Protein AF-A0A2N0NJU2-F1 (afdb_monomer_lite)

Foldseek 3Di:
DPCDDPVCVVCVNPDDDDDADDPPDPVNVVSVVVVVVVVVPDDDPALDPLVVVLLVVLVVVCVVVVNPDDPQVVVLLVLLVLLQVQVVVCLFQVFSDDDPDTHHLAQSRNRHGQDFDWDFLCVQVVVDPDRDTDDTLNHQGDDDPPDDPCVNCVVVVVVCCVVPNPCVPDPDNVVVVVSVVSVSVVSSVSSVVSSLVSLCSNPVVDDCPDPSSVCSNFKHFAFAFAPDPAFLDKDQFFDWDWDWFDAPDPPFIDIAIFTHIDTHTDFARDIDGGPGPDDDDGRHNDDPHFHFDPDAQQFQRGGFRDTHPDPAQGEGPFTFRQNDWDKDPDQWDDDPNTIHGGRGGSRRPTPVCVDVVVDDDWDKDFDPDPVCVVVVNPADDVFWHWDPAQIDDVSVTTMITGHPVVVSVVRSYD

Structure (mmCIF, N/CA/C/O backbone):
data_AF-A0A2N0NJU2-F1
#
_entry.id   AF-A0A2N0NJU2-F1
#
loop_
_atom_site.group_PDB
_atom_site.id
_atom_site.type_symbol
_atom_site.label_atom_id
_atom_site.label_alt_id
_atom_site.label_comp_id
_atom_site.label_asym_id
_atom_site.label_entity_id
_atom_site.label_seq_id
_atom_site.pdbx_PDB_ins_code
_atom_site.Cartn_x
_atom_site.Cartn_y
_atom_site.Cartn_z
_atom_site.occupancy
_atom_site.B_iso_or_equiv
_atom_site.auth_seq_id
_atom_site.auth_comp_id
_atom_site.auth_asym_id
_atom_site.auth_atom_id
_atom_site.pdbx_PDB_model_num
ATOM 1 N N . GLU A 1 1 ? -58.172 17.192 -0.339 1.00 43.84 1 GLU A N 1
ATOM 2 C CA . GLU A 1 1 ? -57.709 16.435 -1.527 1.00 43.84 1 GLU A CA 1
ATOM 3 C C . GLU A 1 1 ? -56.180 16.241 -1.612 1.00 43.84 1 GLU A C 1
ATOM 5 O O . GLU A 1 1 ? -55.705 15.761 -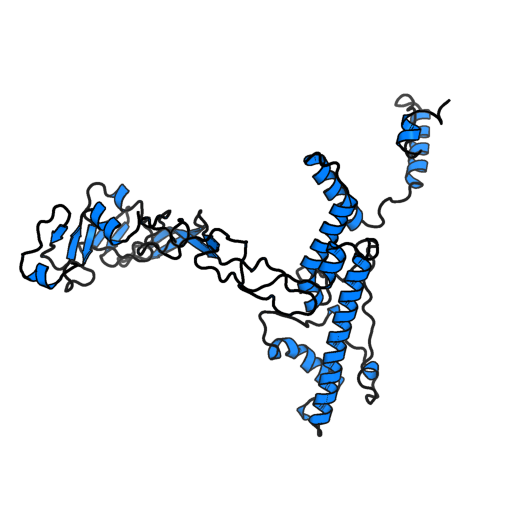2.628 1.00 43.84 1 GLU A O 1
ATOM 10 N N . GLY A 1 2 ? -55.379 16.554 -0.579 1.00 52.09 2 GLY A N 1
ATOM 11 C CA . GLY A 1 2 ? -53.906 16.568 -0.708 1.00 52.09 2 GLY A CA 1
ATOM 12 C C . GLY A 1 2 ? -53.139 15.324 -0.236 1.00 52.09 2 GLY A C 1
ATOM 13 O O . GLY A 1 2 ? -51.978 15.173 -0.607 1.00 52.09 2 GLY A O 1
ATOM 14 N N . GLU A 1 3 ? -53.742 14.446 0.568 1.00 50.62 3 GLU A N 1
ATOM 15 C CA . GLU A 1 3 ? -52.994 13.376 1.257 1.00 50.62 3 GLU A CA 1
ATOM 16 C C . GLU A 1 3 ? -52.814 12.089 0.434 1.00 50.62 3 GLU A C 1
ATOM 18 O O . GLU A 1 3 ? -51.973 11.268 0.781 1.00 50.62 3 GLU A O 1
ATOM 23 N N . ASP A 1 4 ? -53.513 11.947 -0.698 1.00 56.03 4 ASP A N 1
ATOM 24 C CA . ASP A 1 4 ? -53.588 10.683 -1.454 1.00 56.03 4 ASP A CA 1
ATOM 25 C C . ASP A 1 4 ? -53.032 10.774 -2.889 1.00 56.03 4 ASP A C 1
ATOM 27 O O . ASP A 1 4 ? -53.370 9.986 -3.775 1.00 56.03 4 ASP A O 1
ATOM 31 N N . ASN A 1 5 ? -52.173 11.762 -3.161 1.00 68.12 5 ASN A N 1
ATOM 32 C CA . ASN A 1 5 ? -51.543 11.882 -4.475 1.00 68.12 5 ASN A CA 1
ATOM 33 C C . ASN A 1 5 ? -50.343 10.915 -4.619 1.00 68.12 5 ASN A C 1
ATOM 35 O O . ASN A 1 5 ? -49.671 10.558 -3.646 1.00 68.12 5 ASN A O 1
ATOM 39 N N . PHE A 1 6 ? -50.072 10.485 -5.858 1.00 75.38 6 PHE A N 1
ATOM 40 C CA . PHE A 1 6 ? -49.005 9.528 -6.193 1.00 75.38 6 PHE A CA 1
ATOM 41 C C . PHE A 1 6 ? -47.635 9.933 -5.633 1.00 75.38 6 PHE A C 1
ATOM 43 O O . PHE A 1 6 ? -46.886 9.082 -5.159 1.00 75.38 6 PHE A O 1
ATOM 50 N N . ILE A 1 7 ? -47.328 11.231 -5.647 1.00 73.50 7 ILE A N 1
ATOM 51 C CA . ILE A 1 7 ? -46.047 11.762 -5.189 1.00 73.50 7 ILE A CA 1
ATOM 52 C C . ILE A 1 7 ? -45.913 11.586 -3.667 1.00 73.50 7 ILE A C 1
ATOM 54 O O . ILE A 1 7 ? -44.909 11.048 -3.202 1.00 73.50 7 ILE A O 1
ATOM 58 N N . SER A 1 8 ? -46.940 11.924 -2.886 1.00 70.00 8 SER A N 1
ATOM 59 C CA . SER A 1 8 ? -46.949 11.715 -1.431 1.00 70.00 8 SER A CA 1
ATOM 60 C C . SER A 1 8 ? -46.765 10.236 -1.059 1.00 70.00 8 SER A C 1
ATOM 62 O O . SER A 1 8 ? -46.031 9.920 -0.119 1.00 70.00 8 SER A O 1
ATOM 64 N N . ARG A 1 9 ? -47.357 9.312 -1.835 1.00 73.00 9 ARG A N 1
ATOM 65 C CA . ARG A 1 9 ? -47.182 7.856 -1.660 1.00 73.00 9 ARG A CA 1
ATOM 66 C C . ARG A 1 9 ? -45.781 7.378 -2.044 1.00 73.00 9 ARG A C 1
ATOM 68 O O . ARG A 1 9 ? -45.201 6.573 -1.318 1.00 73.00 9 ARG A O 1
ATOM 75 N N . MET A 1 10 ? -45.225 7.885 -3.146 1.00 78.38 10 MET A N 1
ATOM 76 C CA . MET A 1 10 ? -43.880 7.542 -3.622 1.00 78.38 10 MET A CA 1
ATOM 77 C C . MET A 1 10 ? -42.805 7.898 -2.589 1.00 78.38 10 MET A C 1
ATOM 79 O O . MET A 1 10 ? -41.899 7.105 -2.342 1.00 78.38 10 MET A O 1
ATOM 83 N N . TYR A 1 11 ? -42.941 9.053 -1.935 1.00 78.88 11 TYR A N 1
ATOM 84 C CA . TYR A 1 11 ? -42.006 9.514 -0.907 1.00 78.88 11 TYR A CA 1
ATOM 85 C C . TYR A 1 11 ? -42.410 9.118 0.521 1.00 78.88 11 TYR A C 1
ATOM 87 O O . TYR A 1 11 ? -41.807 9.608 1.472 1.00 78.88 11 TYR A O 1
ATOM 95 N N . LYS A 1 12 ? -43.408 8.232 0.694 1.00 78.12 12 LYS A N 1
ATOM 96 C CA . LYS A 1 12 ? -43.907 7.753 2.001 1.00 78.12 12 LYS A CA 1
ATOM 97 C C . LYS A 1 12 ? -44.198 8.889 2.998 1.00 78.12 12 LYS A C 1
ATOM 99 O O . LYS A 1 12 ? -43.866 8.786 4.173 1.00 78.12 12 LYS A O 1
ATOM 104 N N . GLY A 1 13 ? -44.768 9.996 2.521 1.00 71.81 13 GLY A N 1
ATOM 105 C CA . GLY A 1 13 ? -45.044 11.179 3.345 1.00 71.81 13 GLY A CA 1
ATOM 106 C C . GLY A 1 13 ? -43.817 12.035 3.699 1.00 71.81 13 GLY A C 1
ATOM 107 O O . GLY A 1 13 ? -43.965 13.040 4.382 1.00 71.81 13 GLY A O 1
ATOM 108 N N . GLY A 1 14 ? -42.622 11.692 3.208 1.00 72.44 14 GLY A N 1
ATOM 109 C CA . GLY A 1 14 ? -41.392 12.477 3.374 1.00 72.44 14 GLY A CA 1
ATOM 110 C C . GLY A 1 14 ? -41.257 13.667 2.418 1.00 72.44 14 GLY A C 1
ATOM 111 O O . GLY A 1 14 ? -40.215 14.319 2.406 1.00 72.44 14 GLY A O 1
ATOM 112 N N . LEU A 1 15 ? -42.278 13.944 1.598 1.00 78.75 15 LEU A N 1
ATOM 113 C CA . LEU A 1 15 ? -42.333 15.115 0.728 1.00 78.75 15 LEU A CA 1
ATOM 114 C C . LEU A 1 15 ? -43.477 16.032 1.160 1.00 78.75 15 LEU A C 1
ATOM 116 O O . LEU A 1 15 ? -44.628 15.610 1.231 1.00 78.75 15 LEU A O 1
ATOM 120 N N . ASP A 1 16 ? -43.150 17.302 1.368 1.00 78.06 16 ASP A N 1
ATOM 121 C CA . ASP A 1 16 ? -44.099 18.354 1.708 1.00 78.06 16 ASP A CA 1
ATOM 122 C C . ASP A 1 16 ? -44.143 19.392 0.580 1.00 78.06 16 ASP A C 1
ATOM 124 O O . ASP A 1 16 ? -43.125 19.995 0.231 1.00 78.06 16 ASP A O 1
ATOM 128 N N . ILE A 1 17 ? -45.318 19.577 -0.025 1.00 80.25 17 ILE A N 1
ATOM 129 C CA . ILE A 1 17 ? -45.517 20.504 -1.146 1.00 80.25 17 ILE A CA 1
ATOM 130 C C . ILE A 1 17 ? -46.152 21.781 -0.601 1.00 80.25 17 ILE A C 1
ATOM 132 O O . ILE A 1 17 ? -47.338 21.814 -0.270 1.00 80.25 17 ILE A O 1
ATOM 136 N N . ILE A 1 18 ? -45.358 22.851 -0.522 1.00 82.12 18 ILE A N 1
ATOM 137 C CA . ILE A 1 18 ? -45.789 24.135 0.036 1.00 82.12 18 ILE A CA 1
ATOM 138 C C . ILE A 1 18 ? -46.044 25.127 -1.109 1.00 82.12 18 ILE A C 1
ATOM 140 O O . ILE A 1 18 ? -45.092 25.520 -1.788 1.00 82.12 18 ILE A O 1
ATOM 144 N N . PRO A 1 19 ? -47.298 25.566 -1.336 1.00 82.06 19 PRO A N 1
ATOM 145 C CA . PRO A 1 19 ? -47.585 26.594 -2.328 1.00 82.06 19 PRO A CA 1
ATOM 146 C C . PRO A 1 19 ? -47.024 27.942 -1.857 1.00 82.06 19 PRO A C 1
ATOM 148 O O . PRO A 1 19 ? -47.334 28.414 -0.760 1.00 82.06 19 PRO A O 1
ATOM 151 N N . TRP A 1 20 ? -46.189 28.563 -2.689 1.00 83.00 20 TRP A N 1
ATOM 152 C CA . TRP A 1 20 ? -45.579 29.855 -2.384 1.00 83.00 20 TRP A CA 1
ATOM 153 C C . TRP A 1 20 ? -46.524 31.014 -2.727 1.00 83.00 20 TRP A C 1
ATOM 155 O O . TRP A 1 20 ? -47.014 31.080 -3.855 1.00 83.00 20 TRP A O 1
ATOM 165 N N . PRO A 1 21 ? -46.769 31.949 -1.791 1.00 85.25 21 PRO A N 1
ATOM 166 C CA . PRO A 1 21 ? -47.444 33.204 -2.103 1.00 85.25 21 PRO A CA 1
ATOM 167 C C . PRO A 1 21 ? -46.600 34.088 -3.030 1.00 85.25 21 PRO A C 1
ATOM 169 O O . PRO A 1 21 ? -45.393 33.881 -3.170 1.00 85.25 21 PRO A O 1
ATOM 172 N N . MET A 1 22 ? -47.226 35.112 -3.618 1.00 85.19 22 MET A N 1
ATOM 173 C CA . MET A 1 22 ? -46.525 36.106 -4.437 1.00 85.19 22 MET A CA 1
ATOM 174 C C . MET A 1 22 ? -45.371 36.755 -3.661 1.00 85.19 22 MET A C 1
ATOM 176 O O . MET A 1 22 ? -45.496 37.089 -2.480 1.00 85.19 22 MET A O 1
ATOM 180 N N . PHE A 1 23 ? -44.239 36.930 -4.341 1.00 77.75 23 PHE A N 1
ATOM 181 C CA . PHE A 1 23 ? -43.048 37.562 -3.777 1.00 77.75 23 PHE A CA 1
ATOM 182 C C . PHE A 1 23 ? -43.373 38.995 -3.307 1.00 77.75 23 PHE A C 1
ATOM 184 O O . PHE A 1 23 ? -44.116 39.703 -3.983 1.00 77.75 23 PHE A O 1
ATOM 191 N N . ASN A 1 24 ? -42.820 39.413 -2.162 1.00 79.88 24 ASN A N 1
ATOM 192 C CA . ASN A 1 24 ? -43.099 40.677 -1.450 1.00 79.88 24 ASN A CA 1
ATOM 193 C C . ASN A 1 24 ? -44.470 40.820 -0.758 1.00 79.88 24 ASN A C 1
ATOM 195 O O . ASN A 1 24 ? -44.731 41.868 -0.168 1.00 79.88 24 ASN A O 1
ATOM 199 N N . ASP A 1 25 ? -45.322 39.793 -0.741 1.00 87.69 25 ASP A N 1
ATOM 200 C CA . ASP A 1 25 ? -46.521 39.807 0.104 1.00 87.69 25 ASP A CA 1
ATOM 201 C C . ASP A 1 25 ? -46.184 39.438 1.564 1.00 87.69 25 ASP A C 1
ATOM 203 O O . ASP A 1 25 ? -45.324 38.596 1.833 1.00 87.69 25 ASP A O 1
ATOM 207 N N . ALA A 1 26 ? -46.887 40.012 2.545 1.00 86.88 26 ALA A N 1
ATOM 208 C CA . ALA A 1 26 ? -46.692 39.665 3.958 1.00 86.88 26 ALA A CA 1
ATOM 209 C C . ALA A 1 26 ? -46.920 38.162 4.242 1.00 86.88 26 ALA A C 1
ATOM 211 O O . ALA A 1 26 ? -46.320 37.588 5.156 1.00 86.88 26 ALA A O 1
ATOM 212 N N . SER A 1 27 ? -47.776 37.502 3.458 1.00 86.56 27 SER A N 1
ATOM 213 C CA . SER A 1 27 ? -47.992 36.055 3.502 1.00 86.56 27 SER A CA 1
ATOM 214 C C . SER A 1 27 ? -46.761 35.250 3.077 1.00 86.56 27 SER A C 1
ATOM 216 O O . SER A 1 27 ? -46.553 34.171 3.631 1.00 86.56 27 SER A O 1
ATOM 218 N N . TRP A 1 28 ? -45.903 35.776 2.195 1.00 89.31 28 TRP A N 1
ATOM 219 C CA . TRP A 1 28 ? -44.649 35.129 1.793 1.00 89.31 28 TRP A CA 1
ATOM 220 C C . TRP A 1 28 ? -43.721 34.930 2.998 1.00 89.31 28 TRP A C 1
ATOM 222 O O . TRP A 1 28 ? -43.286 33.811 3.277 1.00 89.31 28 TRP A O 1
ATOM 232 N N . PHE A 1 29 ? -43.512 35.982 3.797 1.00 87.69 29 PHE A N 1
ATOM 233 C CA . PHE A 1 29 ? -42.686 35.917 5.010 1.00 87.69 29 PHE A CA 1
ATOM 234 C C . PHE A 1 29 ? -43.293 34.995 6.078 1.00 87.69 29 PHE A C 1
ATOM 236 O O . PHE A 1 29 ? -42.572 34.271 6.769 1.00 87.69 29 PHE A O 1
ATOM 243 N N . LYS A 1 30 ? -44.629 34.958 6.190 1.00 89.06 30 LYS A N 1
ATOM 244 C CA . LYS A 1 30 ? -45.320 33.998 7.069 1.00 89.06 30 LYS A CA 1
ATOM 245 C C . LYS A 1 30 ? -45.083 32.555 6.619 1.00 89.06 30 LYS A C 1
ATOM 247 O O . LYS A 1 30 ? -44.887 31.689 7.470 1.00 89.06 30 LYS A O 1
ATOM 252 N N . THR A 1 31 ? -45.083 32.288 5.314 1.00 89.62 31 THR A N 1
ATOM 253 C CA . THR A 1 31 ? -44.769 30.963 4.761 1.00 89.62 31 THR A CA 1
ATOM 254 C C . THR A 1 31 ? -43.314 30.581 5.022 1.00 89.62 31 THR A C 1
ATOM 256 O O . THR A 1 31 ? -43.079 29.475 5.502 1.00 89.62 31 THR A O 1
ATOM 259 N N . LEU A 1 32 ? -42.357 31.499 4.850 1.00 88.81 32 LEU A N 1
ATOM 260 C CA . LEU A 1 32 ? -40.948 31.266 5.196 1.00 88.81 32 LEU A CA 1
ATOM 261 C C . LEU A 1 32 ? -40.779 30.883 6.679 1.00 88.81 32 LEU A C 1
ATOM 263 O O . LEU A 1 32 ? -40.103 29.910 6.998 1.00 88.81 32 LEU A O 1
ATOM 267 N N . SER A 1 33 ? -41.465 31.582 7.593 1.00 88.94 33 SER A N 1
ATOM 268 C CA . SER A 1 33 ? -41.443 31.244 9.025 1.00 88.94 33 SER A CA 1
ATOM 269 C C . SER A 1 33 ? -42.024 29.851 9.311 1.00 88.94 33 SER A C 1
ATOM 271 O O . SER A 1 33 ? -41.507 29.125 10.161 1.00 88.94 33 SER A O 1
ATOM 273 N N . LYS A 1 34 ? -43.074 29.437 8.584 1.00 88.94 34 LYS A N 1
ATOM 274 C CA . LYS A 1 34 ? -43.613 28.069 8.675 1.00 88.94 34 LYS A CA 1
ATOM 275 C C . LYS A 1 34 ? -42.613 27.029 8.165 1.00 88.94 34 LYS A C 1
ATOM 277 O O . LYS A 1 34 ? -42.493 25.985 8.798 1.00 88.94 34 LYS A O 1
ATOM 282 N N . VAL A 1 35 ? -41.904 27.311 7.069 1.00 90.62 35 VAL A N 1
ATOM 283 C CA . VAL A 1 35 ? -40.843 26.439 6.533 1.00 90.62 35 VAL A CA 1
ATOM 284 C C . VAL A 1 35 ? -39.709 26.301 7.544 1.00 90.62 35 VAL A C 1
ATOM 286 O O . VAL A 1 35 ? -39.334 25.178 7.856 1.00 90.62 35 VAL A O 1
ATOM 289 N N . ASN A 1 36 ? -39.234 27.404 8.133 1.00 91.06 36 ASN A N 1
ATOM 290 C CA . ASN A 1 36 ? -38.175 27.361 9.144 1.00 91.06 36 ASN A CA 1
ATOM 291 C C . ASN A 1 36 ? -38.558 26.460 10.321 1.00 91.06 36 ASN A C 1
ATOM 293 O O . ASN A 1 36 ? -37.833 25.534 10.645 1.00 91.06 36 ASN A O 1
ATOM 297 N N . LYS A 1 37 ? -39.768 26.632 10.872 1.00 91.75 37 LYS A N 1
ATOM 298 C CA . LYS A 1 37 ? -40.276 25.769 11.954 1.00 91.75 37 LYS A CA 1
ATOM 299 C C . LYS A 1 37 ? -40.388 24.294 11.564 1.00 91.75 37 LYS A C 1
ATOM 301 O O . LYS A 1 37 ? -40.387 23.445 12.449 1.00 91.75 37 LYS A O 1
ATOM 306 N N . LYS A 1 38 ? -40.581 23.982 10.278 1.00 88.94 38 LYS A N 1
ATOM 307 C CA . LYS A 1 38 ? -40.591 22.599 9.782 1.00 88.94 38 LYS A CA 1
ATOM 308 C C . LYS A 1 38 ? -39.174 22.046 9.652 1.00 88.94 38 LYS A C 1
ATOM 310 O O . LYS A 1 38 ? -38.978 20.892 10.015 1.00 88.94 38 LYS A O 1
ATOM 315 N N . LEU A 1 39 ? -38.223 22.860 9.189 1.00 88.62 39 LEU A N 1
ATOM 316 C CA . LEU A 1 39 ? -36.801 22.514 9.098 1.00 88.62 39 LEU A CA 1
ATOM 317 C C . LEU A 1 39 ? -36.176 22.312 10.482 1.00 88.62 39 LEU A C 1
ATOM 319 O O . LEU A 1 39 ? -35.525 21.299 10.692 1.00 88.62 39 LEU A O 1
ATOM 323 N N . ASP A 1 40 ? -36.463 23.193 11.443 1.00 90.44 40 ASP A N 1
ATOM 324 C CA . ASP A 1 40 ? -35.968 23.097 12.828 1.00 90.44 40 ASP A CA 1
ATOM 325 C C . ASP A 1 40 ? -36.450 21.821 13.545 1.00 90.44 40 ASP A C 1
ATOM 327 O O . ASP A 1 40 ? -35.850 21.382 14.520 1.00 90.44 40 ASP A O 1
ATOM 331 N N . LYS A 1 41 ? -37.559 21.232 13.077 1.00 89.38 41 LYS A N 1
ATOM 332 C CA . LYS A 1 41 ? -38.118 19.973 13.593 1.00 89.38 41 LYS A CA 1
ATOM 333 C C . LYS A 1 41 ? -37.600 18.734 12.865 1.00 89.38 41 LYS A C 1
ATOM 335 O O . LYS A 1 41 ? -37.979 17.633 13.255 1.00 89.38 41 LYS A O 1
ATOM 340 N N . GLN A 1 42 ? -36.836 18.888 11.783 1.00 86.06 42 GLN A N 1
ATOM 341 C CA . GLN A 1 42 ? -36.284 17.736 11.080 1.00 86.06 42 GLN A CA 1
ATOM 342 C C . GLN A 1 42 ? -35.179 17.111 11.921 1.00 86.06 42 GLN A C 1
ATOM 344 O O . GLN A 1 42 ? -34.265 17.795 12.380 1.00 86.06 42 GLN A O 1
ATOM 349 N N . GLU A 1 43 ? -35.247 15.797 12.079 1.00 86.94 43 GLU A N 1
ATOM 350 C CA . GLU A 1 43 ? -34.159 15.034 12.670 1.00 86.94 43 GLU A CA 1
ATOM 351 C C . GLU A 1 43 ? -33.008 14.910 11.667 1.00 86.94 43 GLU A C 1
ATOM 353 O O . GLU A 1 43 ? -33.209 14.808 10.449 1.00 86.94 43 GLU A O 1
ATOM 358 N N . ALA A 1 44 ? -31.778 14.936 12.176 1.00 85.31 44 ALA A N 1
ATOM 359 C CA . ALA A 1 44 ? -30.611 14.700 11.347 1.00 85.31 44 ALA A CA 1
ATOM 360 C C . ALA A 1 44 ? -30.657 13.264 10.811 1.00 85.31 44 ALA A C 1
ATOM 362 O O . ALA A 1 44 ? -30.786 12.306 11.563 1.00 85.31 44 ALA A O 1
ATOM 363 N N . LYS A 1 45 ? -30.524 13.105 9.490 1.00 83.75 45 LYS A N 1
ATOM 364 C CA . LYS A 1 45 ? -30.499 11.775 8.861 1.00 83.75 45 LYS A CA 1
ATOM 365 C C . LYS A 1 45 ? -29.224 10.982 9.182 1.00 83.75 45 LYS A C 1
ATOM 367 O O . LYS A 1 45 ? -29.224 9.760 9.075 1.00 83.75 45 LYS A O 1
ATOM 372 N N . TYR A 1 46 ? -28.132 11.678 9.482 1.00 85.06 46 TYR A N 1
ATOM 373 C CA . TYR A 1 46 ? -26.841 11.077 9.790 1.00 85.06 46 TYR A CA 1
ATOM 374 C C . TYR A 1 46 ? -26.322 11.663 11.094 1.00 85.06 46 TYR A C 1
ATOM 376 O O . TYR A 1 46 ? -26.295 12.885 11.238 1.00 85.06 46 TYR A O 1
ATOM 384 N N . ASP A 1 47 ? -25.853 10.793 11.981 1.00 85.00 47 ASP A N 1
ATOM 385 C CA . ASP A 1 47 ? -25.387 11.180 13.315 1.00 85.00 47 ASP A CA 1
ATOM 386 C C . ASP A 1 47 ? -24.067 11.957 13.273 1.00 85.00 47 ASP A C 1
ATOM 388 O O . ASP A 1 47 ? -23.780 12.769 14.149 1.00 85.00 47 ASP A O 1
ATOM 392 N N . ASN A 1 48 ? -23.256 11.751 12.229 1.00 87.50 48 ASN A N 1
ATOM 393 C CA . ASN A 1 48 ? -21.984 12.445 12.074 1.00 87.50 48 ASN A CA 1
ATOM 394 C C . ASN A 1 48 ? -21.607 12.730 10.607 1.00 87.50 48 ASN A C 1
ATOM 396 O O . ASN A 1 48 ? -22.092 12.113 9.650 1.00 87.50 48 ASN A O 1
ATOM 400 N N . ALA A 1 49 ? -20.676 13.673 10.436 1.00 88.94 49 ALA A N 1
ATOM 401 C CA . ALA A 1 49 ? -20.199 14.119 9.129 1.00 88.94 49 ALA A CA 1
ATOM 402 C C . ALA A 1 49 ? -19.437 13.032 8.345 1.00 88.94 49 ALA A C 1
ATOM 404 O O . ALA A 1 49 ? -19.487 13.028 7.112 1.00 88.94 49 ALA A O 1
ATOM 405 N N . ARG A 1 50 ? -18.757 12.096 9.028 1.00 86.25 50 ARG A N 1
ATOM 406 C CA . ARG A 1 50 ? -18.013 10.987 8.398 1.00 86.25 50 ARG A CA 1
ATOM 407 C C . ARG A 1 50 ? -18.989 10.036 7.694 1.00 86.25 50 ARG A C 1
ATOM 409 O O . ARG A 1 50 ? -18.805 9.746 6.509 1.00 86.25 50 ARG A O 1
ATOM 416 N N . ALA A 1 51 ? -20.071 9.647 8.369 1.00 85.38 51 ALA A N 1
ATOM 417 C CA . ALA A 1 51 ? -21.143 8.826 7.813 1.00 85.38 51 ALA A CA 1
ATOM 418 C C . ALA A 1 51 ? -21.868 9.533 6.655 1.00 85.38 51 ALA A C 1
ATOM 420 O O . ALA A 1 51 ? -22.071 8.930 5.596 1.00 85.38 51 ALA A O 1
ATOM 421 N N . PHE A 1 52 ? -22.203 10.819 6.807 1.00 90.38 52 PHE A N 1
ATOM 422 C CA . PHE A 1 52 ? -22.806 11.617 5.733 1.00 90.38 52 PHE A CA 1
ATOM 423 C C . PHE A 1 52 ? -21.919 11.665 4.480 1.00 90.38 52 PHE A C 1
ATOM 425 O O . PHE A 1 52 ? -22.387 11.399 3.368 1.00 90.38 52 PHE A O 1
ATOM 432 N N . LEU A 1 53 ? -20.629 11.974 4.651 1.00 90.44 53 LEU A N 1
ATOM 433 C CA . LEU A 1 53 ? -19.683 12.106 3.546 1.00 90.44 53 LEU A CA 1
ATOM 434 C C . LEU A 1 53 ? -19.477 10.777 2.815 1.00 90.44 53 LEU A C 1
ATOM 436 O O . LEU A 1 53 ? -19.475 10.759 1.584 1.00 90.44 53 LEU A O 1
ATOM 440 N N . GLN A 1 54 ? -19.316 9.672 3.551 1.00 87.94 54 GLN A N 1
ATOM 441 C CA . GLN A 1 54 ? -19.158 8.344 2.956 1.00 87.94 54 GLN A CA 1
ATOM 442 C C . GLN A 1 54 ? -20.380 7.981 2.104 1.00 87.94 54 GLN A C 1
ATOM 444 O O . GLN A 1 54 ? -20.224 7.660 0.926 1.00 87.94 54 GLN A O 1
ATOM 449 N N . ASN A 1 55 ? -21.590 8.098 2.660 1.00 88.94 55 ASN A N 1
ATOM 450 C CA . ASN A 1 55 ? -22.823 7.782 1.936 1.00 88.94 55 ASN A CA 1
ATOM 451 C C . ASN A 1 55 ? -23.004 8.670 0.700 1.00 88.94 55 ASN A C 1
ATOM 453 O O . ASN A 1 55 ? -23.302 8.174 -0.385 1.00 88.94 55 ASN A O 1
ATOM 457 N N . THR A 1 56 ? -22.748 9.972 0.833 1.00 92.31 56 THR A N 1
ATOM 458 C CA . THR A 1 56 ? -22.849 10.920 -0.284 1.00 92.31 56 THR A CA 1
ATOM 459 C C . THR A 1 56 ? -21.865 10.572 -1.399 1.00 92.31 56 THR A C 1
ATOM 461 O O . THR A 1 56 ? -22.256 10.533 -2.563 1.00 92.31 56 THR A O 1
ATOM 464 N N . LYS A 1 57 ? -20.608 10.243 -1.065 1.00 91.94 57 LYS A N 1
ATOM 465 C CA . LYS A 1 57 ? -19.602 9.813 -2.051 1.00 91.94 57 LYS A CA 1
ATOM 466 C C . LYS A 1 57 ? -20.039 8.562 -2.808 1.00 91.94 57 LYS A C 1
ATOM 468 O O . LYS A 1 57 ? -19.890 8.526 -4.027 1.00 91.94 57 LYS A O 1
ATOM 473 N N . VAL A 1 58 ? -20.590 7.568 -2.110 1.00 91.19 58 VAL A N 1
ATOM 474 C CA . VAL A 1 58 ? -21.091 6.341 -2.747 1.00 91.19 58 VAL A CA 1
ATOM 475 C C . VAL A 1 58 ? -22.240 6.663 -3.690 1.00 91.19 58 VAL A C 1
ATOM 477 O O . VAL A 1 58 ? -22.176 6.299 -4.859 1.00 91.19 58 VAL A O 1
ATOM 480 N N . ILE A 1 59 ? -23.245 7.409 -3.228 1.00 92.12 59 ILE A N 1
ATOM 481 C CA . ILE A 1 59 ? -24.395 7.795 -4.055 1.00 92.12 59 ILE A CA 1
ATOM 482 C C . ILE A 1 59 ? -23.931 8.564 -5.299 1.00 92.12 59 ILE A C 1
ATOM 484 O O . ILE A 1 59 ? -24.316 8.214 -6.411 1.00 92.12 59 ILE A O 1
ATOM 488 N N . MET A 1 60 ? -23.057 9.563 -5.143 1.00 93.50 60 MET A N 1
ATOM 489 C CA . MET A 1 60 ? -22.518 10.335 -6.267 1.00 93.50 60 MET A CA 1
ATOM 490 C C . MET A 1 60 ? -21.744 9.461 -7.258 1.00 93.50 60 MET A C 1
ATOM 492 O O . MET A 1 60 ? -21.892 9.632 -8.468 1.00 93.50 60 MET A O 1
ATOM 496 N N . ALA A 1 61 ? -20.931 8.522 -6.765 1.00 92.06 61 ALA A N 1
ATOM 497 C CA . ALA A 1 61 ? -20.185 7.602 -7.614 1.00 92.06 61 ALA A CA 1
ATOM 498 C C . ALA A 1 61 ? -21.127 6.697 -8.416 1.00 92.06 61 ALA A C 1
ATOM 500 O O . ALA A 1 61 ? -20.966 6.599 -9.631 1.00 92.06 61 ALA A O 1
ATOM 501 N N . LYS A 1 62 ? -22.141 6.112 -7.766 1.00 91.81 62 LYS A N 1
ATOM 502 C CA . LYS A 1 62 ? -23.136 5.252 -8.421 1.00 91.81 62 LYS A CA 1
ATOM 503 C C . LYS A 1 62 ? -23.964 6.013 -9.453 1.00 91.81 62 LYS A C 1
ATOM 505 O O . LYS A 1 62 ? -24.101 5.544 -10.578 1.00 91.81 62 LYS A O 1
ATOM 510 N N . LEU A 1 63 ? -24.424 7.224 -9.124 1.00 93.50 63 LEU A N 1
ATOM 511 C CA . LEU A 1 63 ? -25.138 8.094 -10.065 1.00 93.50 63 LEU A CA 1
ATOM 512 C C . LEU A 1 63 ? -24.285 8.435 -11.291 1.00 93.50 63 LEU A C 1
ATOM 514 O O . LEU A 1 63 ? -24.787 8.410 -12.410 1.00 93.50 63 LEU A O 1
ATOM 518 N N . LYS A 1 64 ? -22.988 8.709 -11.100 1.00 94.75 64 LYS A N 1
ATOM 519 C CA . LYS A 1 64 ? -22.063 9.027 -12.198 1.00 94.75 64 LYS A CA 1
ATOM 520 C C . LYS A 1 64 ? -21.903 7.874 -13.194 1.00 94.75 64 LYS A C 1
ATOM 522 O O . LYS A 1 64 ? -21.693 8.137 -14.375 1.00 94.75 64 LYS A O 1
ATOM 527 N N . ILE A 1 65 ? -21.972 6.627 -12.729 1.00 93.62 65 ILE A N 1
ATOM 528 C CA . ILE A 1 65 ? -21.842 5.427 -13.573 1.00 93.62 65 ILE A CA 1
ATOM 529 C C . ILE A 1 65 ? -23.190 4.763 -13.890 1.00 93.62 65 ILE A C 1
ATOM 531 O O . ILE A 1 65 ? -23.206 3.688 -14.482 1.00 93.62 65 ILE A O 1
ATOM 535 N N . CYS A 1 66 ? -24.307 5.391 -13.506 1.00 91.38 66 CYS A N 1
ATOM 536 C CA . CYS A 1 66 ? -25.662 4.850 -13.641 1.00 91.38 66 CYS A CA 1
ATOM 537 C C . CYS A 1 66 ? -25.833 3.439 -13.036 1.00 91.38 66 CYS A C 1
ATOM 539 O O . CYS A 1 66 ? -26.569 2.615 -13.580 1.00 91.38 66 CYS A O 1
ATOM 541 N N . ASP A 1 67 ? -25.153 3.155 -11.922 1.00 90.50 67 ASP A N 1
ATOM 542 C CA . ASP A 1 67 ? -25.253 1.880 -11.205 1.00 90.50 67 ASP A CA 1
ATOM 543 C C . ASP A 1 67 ? -26.406 1.918 -10.192 1.00 90.50 67 ASP A C 1
ATOM 545 O O . ASP A 1 67 ? -26.354 2.625 -9.182 1.00 90.50 67 ASP A O 1
ATOM 549 N N . TRP A 1 68 ? -27.440 1.121 -10.459 1.00 88.81 68 TRP A N 1
ATOM 550 C CA . TRP A 1 68 ? -28.637 0.984 -9.623 1.00 88.81 68 TRP A CA 1
ATOM 551 C C . TRP A 1 68 ? -28.601 -0.238 -8.689 1.00 88.81 68 TRP A C 1
ATOM 553 O O . TRP A 1 68 ? -29.618 -0.570 -8.084 1.00 88.81 68 TRP A O 1
ATOM 563 N N . GLY A 1 69 ? -27.460 -0.926 -8.576 1.00 89.06 69 GLY A N 1
ATOM 564 C CA . GLY A 1 69 ? -27.273 -2.058 -7.669 1.00 89.06 69 GLY A CA 1
ATOM 565 C C . GLY A 1 69 ? -27.315 -1.663 -6.187 1.00 89.06 69 GLY A C 1
ATOM 566 O O . GLY A 1 69 ? -27.432 -0.484 -5.836 1.00 89.06 69 GLY A O 1
ATOM 567 N N . SER A 1 70 ? -27.136 -2.638 -5.292 1.00 86.69 70 SER A N 1
ATOM 568 C CA . SER A 1 70 ? -27.230 -2.438 -3.836 1.00 86.69 70 SER A CA 1
ATOM 569 C C . SER A 1 70 ? -26.275 -1.355 -3.309 1.00 86.69 70 SER A C 1
ATOM 571 O O . SER A 1 70 ? -25.087 -1.326 -3.642 1.00 86.69 70 SER A O 1
ATOM 573 N N . LEU A 1 71 ? -26.790 -0.430 -2.493 1.00 86.44 71 LEU A N 1
ATOM 574 C CA . LEU A 1 71 ? -25.961 0.531 -1.757 1.00 86.44 71 LEU A CA 1
ATOM 575 C C . LEU A 1 71 ? -25.284 -0.136 -0.557 1.00 86.44 71 LEU A C 1
ATOM 577 O O . LEU A 1 71 ? -24.128 0.168 -0.273 1.00 86.44 71 LEU A O 1
ATOM 581 N N . ASP A 1 72 ? -25.978 -1.065 0.098 1.00 84.62 72 ASP A N 1
ATOM 582 C CA . ASP A 1 72 ? -25.527 -1.689 1.341 1.00 84.62 72 ASP A CA 1
ATOM 583 C C . ASP A 1 72 ? -24.266 -2.532 1.129 1.00 84.62 72 ASP A C 1
ATOM 585 O O . ASP A 1 72 ? -23.309 -2.402 1.890 1.00 84.62 72 ASP A O 1
ATOM 589 N N . GLU A 1 73 ? -24.202 -3.310 0.044 1.00 86.12 73 GLU A N 1
ATOM 590 C CA . GLU A 1 73 ? -23.009 -4.100 -0.307 1.00 86.12 73 GLU A CA 1
ATOM 591 C C . GLU A 1 73 ? -21.782 -3.208 -0.532 1.00 86.12 73 GLU A C 1
ATOM 593 O O . GLU A 1 73 ? -20.712 -3.456 0.025 1.00 86.12 73 GLU A O 1
ATOM 598 N N . ASN A 1 74 ? -21.947 -2.105 -1.269 1.00 87.94 74 ASN A N 1
ATOM 599 C CA . ASN A 1 74 ? -20.862 -1.150 -1.497 1.00 87.94 74 ASN A CA 1
ATOM 600 C C . ASN A 1 74 ? -20.407 -0.494 -0.187 1.00 87.94 74 ASN A C 1
ATOM 602 O O . ASN A 1 74 ? -19.214 -0.272 0.020 1.00 87.94 74 ASN A O 1
ATOM 606 N N . LEU A 1 75 ? -21.342 -0.179 0.713 1.00 88.50 75 LEU A N 1
ATOM 607 C CA . LEU A 1 75 ? -21.023 0.399 2.016 1.00 88.50 75 LEU A CA 1
ATOM 608 C C . LEU A 1 75 ? -20.251 -0.583 2.906 1.00 88.50 75 LEU A C 1
ATOM 610 O O . LEU A 1 75 ? -19.293 -0.156 3.558 1.00 88.50 75 LEU A O 1
ATOM 614 N N . ILE A 1 76 ? -20.615 -1.871 2.893 1.00 90.25 76 ILE A N 1
ATOM 615 C CA . ILE A 1 76 ? -19.887 -2.944 3.590 1.00 90.25 76 ILE A CA 1
ATOM 616 C C . ILE A 1 76 ? -18.460 -3.037 3.053 1.00 90.25 76 ILE A C 1
ATOM 618 O O . ILE A 1 76 ? -17.505 -2.908 3.822 1.00 90.25 76 ILE A O 1
ATOM 622 N N . GLN A 1 77 ? -18.301 -3.179 1.734 1.00 88.69 77 GLN A N 1
ATOM 623 C CA . GLN A 1 77 ? -16.991 -3.304 1.093 1.00 88.69 77 GLN A CA 1
ATOM 624 C C . GLN A 1 77 ? -16.092 -2.104 1.396 1.00 88.69 77 GLN A C 1
ATOM 626 O O . GLN A 1 77 ? -14.926 -2.273 1.756 1.00 88.69 77 GLN A O 1
ATOM 631 N N . ILE A 1 78 ? -16.635 -0.885 1.321 1.00 89.94 78 ILE A N 1
ATOM 632 C CA . ILE A 1 78 ? -15.890 0.340 1.634 1.00 89.94 78 ILE A CA 1
ATOM 633 C C . ILE A 1 78 ? -15.495 0.384 3.111 1.00 89.94 78 ILE A C 1
ATOM 635 O O . ILE A 1 78 ? -14.355 0.750 3.416 1.00 89.94 78 ILE A O 1
ATOM 639 N N . ARG A 1 79 ? -16.394 0.015 4.037 1.00 91.19 79 ARG A N 1
ATOM 640 C CA . ARG A 1 79 ? -16.072 -0.006 5.471 1.00 91.19 79 ARG A CA 1
ATOM 641 C C . ARG A 1 79 ? -14.980 -1.033 5.756 1.00 91.19 79 ARG A C 1
ATOM 643 O O . ARG A 1 79 ? -13.954 -0.660 6.314 1.00 91.19 79 ARG A O 1
ATOM 650 N N . VAL A 1 80 ? -15.135 -2.275 5.303 1.00 90.94 80 VAL A N 1
ATOM 651 C CA . VAL A 1 80 ? -14.136 -3.341 5.487 1.00 90.94 80 VAL A CA 1
ATOM 652 C C . VAL A 1 80 ? -12.789 -2.956 4.871 1.00 90.94 80 VAL A C 1
ATOM 654 O O . VAL A 1 80 ? -11.754 -3.116 5.518 1.00 90.94 80 VAL A O 1
ATOM 657 N N . ALA A 1 81 ? -12.774 -2.406 3.654 1.00 89.69 81 ALA A N 1
ATOM 658 C CA . ALA A 1 81 ? -11.546 -1.951 3.003 1.00 89.69 81 ALA A CA 1
ATOM 659 C C . ALA A 1 81 ? -10.862 -0.819 3.787 1.00 89.69 81 ALA A C 1
ATOM 661 O O . ALA A 1 81 ? -9.638 -0.813 3.926 1.00 89.69 81 ALA A O 1
ATOM 662 N N . THR A 1 82 ? -11.645 0.111 4.342 1.00 91.50 82 THR A N 1
ATOM 663 C CA . THR A 1 82 ? -11.129 1.196 5.186 1.00 91.50 82 THR A CA 1
ATOM 664 C C . THR A 1 82 ? -10.497 0.645 6.461 1.00 91.50 82 THR A C 1
ATOM 666 O O . THR A 1 82 ? -9.357 0.995 6.757 1.00 91.50 82 THR A O 1
ATOM 669 N N . LEU A 1 83 ? -11.179 -0.261 7.170 1.00 92.31 83 LEU A N 1
ATOM 670 C CA . LEU A 1 83 ? -10.652 -0.882 8.389 1.00 92.31 83 LEU A CA 1
ATOM 671 C C . LEU A 1 83 ? -9.371 -1.681 8.103 1.00 92.31 83 LEU A C 1
ATOM 673 O O . LEU A 1 83 ? -8.376 -1.519 8.805 1.00 92.31 83 LEU A O 1
ATOM 677 N N . LYS A 1 84 ? -9.344 -2.469 7.018 1.00 88.88 84 LYS A N 1
ATOM 678 C CA . LYS A 1 84 ? -8.145 -3.207 6.577 1.00 88.88 84 LYS A CA 1
ATOM 679 C C . LYS A 1 84 ? -6.959 -2.287 6.301 1.00 88.88 84 LYS A C 1
ATOM 681 O O . LYS A 1 84 ? -5.832 -2.631 6.643 1.00 88.88 84 LYS A O 1
ATOM 686 N N . ARG A 1 85 ? -7.203 -1.128 5.683 1.00 89.88 85 ARG A N 1
ATOM 687 C CA . ARG A 1 85 ? -6.165 -0.126 5.401 1.00 89.88 85 ARG A CA 1
ATOM 688 C C . ARG A 1 85 ? -5.587 0.476 6.684 1.00 89.88 85 ARG A C 1
ATOM 690 O O . ARG A 1 85 ? -4.394 0.747 6.719 1.00 89.88 85 ARG A O 1
ATOM 697 N N . LEU A 1 86 ? -6.419 0.690 7.703 1.00 92.31 86 LEU A N 1
ATOM 698 C CA . LEU A 1 86 ? -6.009 1.269 8.988 1.00 92.31 86 LEU A CA 1
ATOM 699 C C . LEU A 1 86 ? -5.351 0.243 9.923 1.00 92.31 86 LEU A C 1
ATOM 701 O O . LEU A 1 86 ? -4.569 0.626 10.787 1.00 92.31 86 LEU A O 1
ATOM 705 N N . LEU A 1 87 ? -5.621 -1.054 9.732 1.00 90.50 87 LEU A N 1
ATOM 706 C CA . LEU A 1 87 ? -5.174 -2.130 10.619 1.00 90.50 87 LEU A CA 1
ATOM 707 C C . LEU A 1 87 ? -3.669 -2.104 10.963 1.00 90.50 87 LEU A C 1
ATOM 709 O O . LEU A 1 87 ? -3.361 -2.281 12.138 1.00 90.50 87 LEU A O 1
ATOM 713 N N . PRO A 1 88 ? -2.721 -1.856 10.031 1.00 89.69 88 PRO A N 1
ATOM 714 C CA . PRO A 1 88 ? -1.300 -1.775 10.381 1.00 89.69 88 PRO A CA 1
ATOM 715 C C . PRO A 1 88 ? -0.996 -0.679 11.413 1.00 89.69 88 PRO A C 1
ATOM 717 O O . PRO A 1 88 ? -0.301 -0.939 12.392 1.00 89.69 88 PRO A O 1
ATOM 720 N N . THR A 1 89 ? -1.562 0.517 11.230 1.00 92.19 89 THR A N 1
ATOM 721 C CA . THR A 1 89 ? -1.402 1.653 12.151 1.00 92.19 89 THR A CA 1
ATOM 722 C C . THR A 1 89 ? -2.082 1.377 13.486 1.00 92.19 89 THR A C 1
ATOM 724 O O . THR A 1 89 ? -1.498 1.609 14.541 1.00 92.19 89 THR A O 1
ATOM 727 N N . VAL A 1 90 ? -3.290 0.816 13.438 1.00 94.25 90 VAL A N 1
ATOM 728 C CA . VAL A 1 90 ? -4.093 0.480 14.615 1.00 94.25 90 VAL A CA 1
ATOM 729 C C . VAL A 1 90 ? -3.402 -0.589 15.469 1.00 94.25 90 VAL A C 1
ATOM 731 O O . VAL A 1 90 ? -3.336 -0.452 16.685 1.00 94.25 90 VAL A O 1
ATOM 734 N N . VAL A 1 91 ? -2.810 -1.616 14.854 1.00 92.38 91 VAL A N 1
ATOM 735 C CA . VAL A 1 91 ? -2.025 -2.638 15.565 1.00 92.38 91 VAL A CA 1
ATOM 736 C C . VAL A 1 91 ? -0.736 -2.049 16.137 1.00 92.38 91 VAL A C 1
ATOM 738 O O . VAL A 1 91 ? -0.402 -2.346 17.282 1.00 92.38 91 VAL A O 1
ATOM 741 N N . ALA A 1 92 ? -0.041 -1.186 15.391 1.00 92.81 92 ALA A N 1
ATOM 742 C CA . ALA A 1 92 ? 1.209 -0.572 15.836 1.00 92.81 92 ALA A CA 1
ATOM 743 C C . ALA A 1 92 ? 1.020 0.420 16.987 1.00 92.81 92 ALA A C 1
ATOM 745 O O . ALA A 1 92 ? 1.740 0.341 17.982 1.00 92.81 92 ALA A O 1
ATOM 746 N N . TYR A 1 93 ? 0.028 1.305 16.898 1.00 93.06 93 TYR A N 1
ATOM 747 C CA . TYR A 1 93 ? -0.112 2.457 17.793 1.00 93.06 93 TYR A CA 1
ATOM 748 C C . TYR A 1 93 ? -1.417 2.526 18.584 1.00 93.06 93 TYR A C 1
ATOM 750 O O . TYR A 1 93 ? -1.505 3.353 19.479 1.00 93.06 93 TYR A O 1
ATOM 758 N N . GLY A 1 94 ? -2.435 1.721 18.273 1.00 93.69 94 GLY A N 1
ATOM 759 C CA . GLY A 1 94 ? -3.740 1.840 18.933 1.00 93.69 94 GLY A CA 1
ATOM 760 C C . GLY A 1 94 ? -4.465 3.119 18.514 1.00 93.69 94 GLY A C 1
ATOM 761 O O . GLY A 1 94 ? -5.215 3.696 19.295 1.00 93.69 94 GLY A O 1
ATOM 762 N N . LEU A 1 95 ? -4.193 3.586 17.291 1.00 94.19 95 LEU A N 1
ATOM 763 C CA . LEU A 1 95 ? -4.665 4.840 16.703 1.00 94.19 95 LEU A CA 1
ATOM 764 C C . LEU A 1 95 ? -5.025 4.617 15.228 1.00 94.19 95 LEU A C 1
ATOM 766 O O . LEU A 1 95 ? -4.406 3.790 14.557 1.00 94.19 95 LEU A O 1
ATOM 770 N N . GLU A 1 96 ? -5.988 5.375 14.700 1.00 93.06 96 GLU A N 1
ATOM 771 C CA . GLU A 1 96 ? -6.302 5.363 13.262 1.00 93.06 96 GLU A CA 1
ATOM 772 C C . GLU A 1 96 ? -5.241 6.122 12.456 1.00 93.06 96 GLU A C 1
ATOM 774 O O . GLU A 1 96 ? -4.938 5.745 11.322 1.00 93.06 96 GLU A O 1
ATOM 779 N N . GLN A 1 97 ? -4.631 7.153 13.048 1.00 89.69 97 GLN A N 1
ATOM 780 C CA . GLN A 1 97 ? -3.576 7.936 12.413 1.00 89.69 97 GLN A CA 1
ATOM 781 C C . GLN A 1 97 ? -2.601 8.505 13.448 1.00 89.69 97 GLN A C 1
ATOM 783 O O . GLN A 1 97 ? -3.016 8.991 14.502 1.00 89.69 97 GLN A O 1
ATOM 788 N N . LYS A 1 98 ? -1.303 8.462 13.127 1.00 81.00 98 LYS A N 1
ATOM 789 C CA . LYS A 1 98 ? -0.213 9.011 13.946 1.00 81.00 98 LYS A CA 1
ATOM 790 C C . LYS A 1 98 ? 0.804 9.734 13.055 1.00 81.00 98 LYS A C 1
ATOM 792 O O . LYS A 1 98 ? 1.953 9.321 12.957 1.00 81.00 98 LYS A O 1
ATOM 797 N N . ASP A 1 99 ? 0.341 10.788 12.383 1.00 80.88 99 ASP A N 1
ATOM 798 C CA . ASP A 1 99 ? 1.177 11.660 11.542 1.00 80.88 99 ASP A CA 1
ATOM 799 C C . ASP A 1 99 ? 1.128 13.105 12.080 1.00 80.88 99 ASP A C 1
ATOM 801 O O . ASP A 1 99 ? 1.317 13.345 13.268 1.00 80.88 99 ASP A O 1
ATOM 805 N N . SER A 1 100 ? 0.820 14.087 11.223 1.00 80.25 100 SER A N 1
ATOM 806 C CA . SER A 1 100 ? 0.580 15.485 11.609 1.00 80.25 100 SER A CA 1
ATOM 807 C C . SER A 1 100 ? -0.700 15.683 12.428 1.00 80.25 100 SER A C 1
ATOM 809 O O . SER A 1 100 ? -0.864 16.722 13.061 1.00 80.25 100 SER A O 1
ATOM 811 N N . VAL A 1 101 ? -1.613 14.710 12.390 1.00 84.19 101 VAL A N 1
ATOM 812 C CA . VAL A 1 101 ? -2.859 14.683 13.159 1.00 84.19 101 VAL A CA 1
ATOM 813 C C . VAL A 1 101 ? -2.948 13.325 13.848 1.00 84.19 101 VAL A C 1
ATOM 815 O O . VAL A 1 101 ? -2.701 12.292 13.221 1.00 84.19 101 VAL A O 1
ATOM 818 N N . ILE A 1 102 ? -3.273 13.344 15.140 1.00 87.00 102 ILE A N 1
ATOM 819 C CA . ILE A 1 102 ? -3.530 12.141 15.932 1.00 87.00 102 ILE A CA 1
ATOM 820 C C . ILE A 1 102 ? -5.024 11.837 15.831 1.00 87.00 102 ILE A C 1
ATOM 822 O O . ILE A 1 102 ? -5.843 12.619 16.316 1.00 87.00 102 ILE A O 1
ATOM 826 N N . GLU A 1 103 ? -5.375 10.710 15.213 1.00 90.62 103 GLU A N 1
ATOM 827 C CA . GLU A 1 103 ? -6.753 10.208 15.184 1.00 90.62 103 GLU A CA 1
ATOM 828 C C . GLU A 1 103 ? -6.881 8.970 16.075 1.00 90.62 103 GLU A C 1
ATOM 830 O O . GLU A 1 103 ? -6.221 7.951 15.859 1.00 90.62 103 GLU A O 1
ATOM 835 N N . GLN A 1 104 ? -7.749 9.069 17.080 1.00 93.44 104 GLN A N 1
ATOM 836 C CA . GLN A 1 104 ? -8.076 7.983 18.000 1.00 93.44 104 GLN A CA 1
ATOM 837 C C . GLN A 1 104 ? -8.947 6.919 17.319 1.00 93.44 104 GLN A C 1
ATOM 839 O O . GLN A 1 104 ? -9.639 7.189 16.333 1.00 93.44 104 GLN A O 1
ATOM 844 N N . LEU A 1 105 ? -8.945 5.704 17.873 1.00 95.00 105 LEU A N 1
ATOM 845 C CA . LEU A 1 105 ? -9.876 4.656 17.450 1.00 95.00 105 LEU A CA 1
ATOM 846 C C . LEU A 1 105 ? -11.305 5.146 17.659 1.00 95.00 105 LEU A C 1
ATOM 848 O O . LEU A 1 105 ? -11.676 5.511 18.770 1.00 95.00 105 LEU A O 1
ATOM 852 N N . THR A 1 106 ? -12.096 5.161 16.590 1.00 94.12 106 THR A N 1
ATOM 853 C CA . THR A 1 106 ? -13.434 5.760 16.608 1.00 94.12 106 THR A CA 1
ATOM 854 C C . THR A 1 106 ? -14.450 4.786 16.014 1.00 94.12 106 THR A C 1
ATOM 856 O O . THR A 1 106 ? -14.145 4.010 15.105 1.00 94.12 106 THR A O 1
ATOM 859 N N . ASN A 1 107 ? -15.681 4.816 16.510 1.00 93.69 107 ASN A N 1
ATOM 860 C CA . ASN A 1 107 ? -16.825 4.204 15.854 1.00 93.69 107 ASN A CA 1
ATOM 861 C C . ASN A 1 107 ? -17.255 5.104 14.685 1.00 93.69 107 ASN A C 1
ATOM 863 O O . ASN A 1 107 ? -17.691 6.233 14.877 1.00 93.69 107 ASN A O 1
ATOM 867 N N . HIS A 1 108 ? -17.126 4.637 13.446 1.00 91.31 108 HIS A N 1
ATOM 868 C CA . HIS A 1 108 ? -17.379 5.463 12.257 1.00 91.31 108 HIS A CA 1
ATOM 869 C C . HIS A 1 108 ? -18.870 5.713 12.002 1.00 91.31 108 HIS A C 1
ATOM 871 O O . HIS A 1 108 ? -19.209 6.521 11.135 1.00 91.31 108 HIS A O 1
ATOM 877 N N . ASP A 1 109 ? -19.753 5.027 12.726 1.00 88.31 109 ASP A N 1
ATOM 878 C CA . ASP A 1 109 ? -21.202 5.201 12.643 1.00 88.31 109 ASP A CA 1
ATOM 879 C C . ASP A 1 109 ? -21.721 6.215 13.657 1.00 88.31 109 ASP A C 1
ATOM 881 O O . ASP A 1 109 ? -22.517 7.067 13.276 1.00 88.31 109 ASP A O 1
ATOM 885 N N . THR A 1 110 ? -21.216 6.200 14.893 1.00 89.25 110 THR A N 1
ATOM 886 C CA . THR A 1 110 ? -21.632 7.154 15.941 1.00 89.25 110 THR A CA 1
ATOM 887 C C . THR A 1 110 ? -20.695 8.356 16.065 1.00 89.25 110 THR A C 1
ATOM 889 O O . THR A 1 110 ? -21.120 9.442 16.443 1.00 89.25 110 THR A O 1
ATOM 892 N N . GLY A 1 111 ? -19.427 8.204 15.684 1.00 88.94 111 GLY A N 1
ATOM 893 C CA . GLY A 1 111 ? -18.369 9.190 15.915 1.00 88.94 111 GLY A CA 1
ATOM 894 C C . GLY A 1 111 ? -17.772 9.138 17.325 1.00 88.94 111 GLY A C 1
ATOM 895 O O . GLY A 1 111 ? -16.920 9.961 17.646 1.00 88.94 111 GLY A O 1
ATOM 896 N N . GLU A 1 112 ? -18.200 8.193 18.163 1.00 91.88 112 GLU A N 1
ATOM 897 C CA . GLU A 1 112 ? -17.6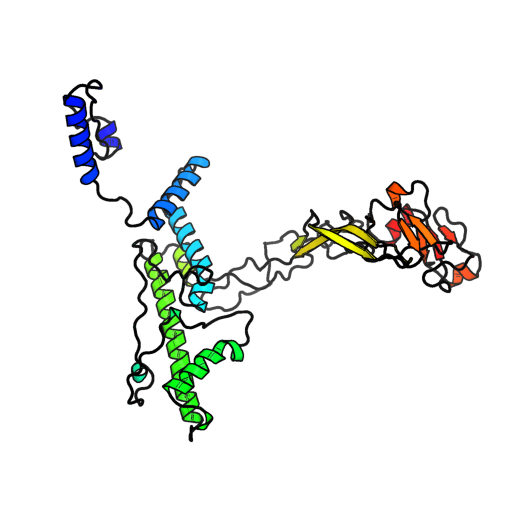98 8.032 19.529 1.00 91.88 112 GLU A CA 1
ATOM 898 C C . GLU A 1 112 ? -16.331 7.343 19.555 1.00 91.88 112 GLU A C 1
ATOM 900 O O . GLU A 1 112 ? -16.013 6.513 18.701 1.00 91.88 112 GLU A O 1
ATOM 905 N N . LEU A 1 113 ? -15.519 7.673 20.558 1.00 93.44 113 LEU A N 1
ATOM 906 C CA . LEU A 1 113 ? -14.202 7.071 20.744 1.00 93.44 113 LEU A CA 1
ATOM 907 C C . LEU A 1 113 ? -14.326 5.639 21.276 1.00 93.44 113 LEU A C 1
ATOM 909 O O . LEU A 1 113 ? -15.150 5.355 22.144 1.00 93.44 113 LEU A O 1
ATOM 913 N N . ILE A 1 114 ? -13.470 4.744 20.784 1.00 93.75 114 ILE A N 1
ATOM 914 C CA . ILE A 1 114 ? -13.300 3.415 21.367 1.00 93.75 114 ILE A CA 1
ATOM 915 C C . ILE A 1 114 ? -12.514 3.560 22.662 1.00 93.75 114 ILE A C 1
ATOM 917 O O . ILE A 1 114 ? -11.416 4.127 22.671 1.00 93.75 114 ILE A O 1
ATOM 921 N N . ASP A 1 115 ? -13.085 3.002 23.726 1.00 91.31 115 ASP A N 1
ATOM 922 C CA . ASP A 1 115 ? -12.552 3.087 25.079 1.00 91.31 115 ASP A CA 1
ATOM 923 C C . ASP A 1 115 ? -11.058 2.725 25.154 1.00 91.31 115 ASP A C 1
ATOM 925 O O . ASP A 1 115 ? -10.575 1.795 24.494 1.00 91.31 115 ASP A O 1
ATOM 929 N N . ASP A 1 116 ? -10.335 3.501 25.956 1.00 87.62 116 ASP A N 1
ATOM 930 C CA . ASP A 1 116 ? -8.942 3.271 26.329 1.00 87.62 116 ASP A CA 1
ATOM 931 C C . ASP A 1 116 ? -8.874 3.223 27.858 1.00 87.62 116 ASP A C 1
ATOM 933 O O . ASP A 1 116 ? -8.589 4.237 28.508 1.00 87.62 116 ASP A O 1
ATOM 937 N N . PRO A 1 117 ? -9.236 2.076 28.456 1.00 84.25 117 PRO A N 1
ATOM 938 C CA . PRO A 1 117 ? -9.422 2.001 29.890 1.00 84.25 117 PRO A CA 1
ATOM 939 C C . PRO A 1 117 ? -8.096 2.253 30.606 1.00 84.25 117 PRO A C 1
ATOM 941 O O . PRO A 1 117 ? -7.051 1.715 30.234 1.00 84.25 117 PRO A O 1
ATOM 944 N N . LYS A 1 118 ? -8.152 3.052 31.673 1.00 84.56 118 LYS A N 1
ATOM 945 C CA . LYS A 1 118 ? -7.037 3.190 32.610 1.00 84.56 118 LYS A CA 1
ATOM 946 C C . LYS A 1 118 ? -6.824 1.862 33.329 1.00 84.56 118 LYS A C 1
ATOM 948 O O . LYS A 1 118 ? -7.772 1.302 33.874 1.00 84.56 118 LYS A O 1
ATOM 953 N N . VAL A 1 119 ? -5.583 1.389 33.343 1.00 87.06 119 VAL A N 1
ATOM 954 C CA . VAL A 1 119 ? -5.195 0.120 33.971 1.00 87.06 119 VAL A CA 1
ATOM 955 C C . VAL A 1 119 ? -4.204 0.397 35.090 1.00 87.06 119 VAL A C 1
ATOM 957 O O . VAL A 1 119 ? -3.293 1.205 34.904 1.00 87.06 119 VAL A O 1
ATOM 960 N N . SER A 1 120 ? -4.351 -0.284 36.227 1.00 86.69 120 SER A N 1
ATOM 961 C CA . SER A 1 120 ? -3.362 -0.240 37.302 1.00 86.69 120 SER A CA 1
ATOM 962 C C . SER A 1 120 ? -2.332 -1.358 37.145 1.00 86.69 120 SER A C 1
ATOM 964 O O . SER A 1 120 ? -2.663 -2.492 36.806 1.00 86.69 120 SER A O 1
ATOM 966 N N . LEU A 1 121 ? -1.070 -1.079 37.468 1.00 86.19 121 LEU A N 1
ATOM 967 C CA . LEU A 1 121 ? -0.007 -2.086 37.499 1.00 86.19 121 LEU A CA 1
ATOM 968 C C . LEU A 1 121 ? -0.339 -3.265 38.437 1.00 86.19 121 LEU A C 1
ATOM 970 O O . LEU A 1 121 ? 0.021 -4.404 38.141 1.00 86.19 121 LEU A O 1
ATOM 974 N N . SER A 1 122 ? -1.070 -3.010 39.526 1.00 84.94 122 SER A N 1
ATOM 975 C CA . SER A 1 122 ? -1.533 -4.037 40.474 1.00 84.94 122 SER A CA 1
ATOM 976 C C . SER A 1 122 ? -2.469 -5.078 39.844 1.00 84.94 122 SER A C 1
ATOM 978 O O . SER A 1 122 ? -2.569 -6.203 40.339 1.00 84.94 122 SER A O 1
ATOM 980 N N . ASP A 1 123 ? -3.140 -4.722 38.743 1.00 82.25 123 ASP A N 1
ATOM 981 C CA . ASP A 1 123 ? -4.021 -5.629 37.996 1.00 82.25 123 ASP A CA 1
ATOM 982 C C . ASP A 1 123 ? -3.215 -6.681 37.214 1.00 82.25 123 ASP A C 1
ATOM 984 O O . ASP A 1 123 ? -3.745 -7.726 36.841 1.00 82.25 123 ASP A O 1
ATOM 988 N N . ILE A 1 124 ? -1.922 -6.416 36.992 1.00 84.69 124 ILE A N 1
ATOM 989 C CA . ILE A 1 124 ? -0.985 -7.275 36.258 1.00 84.69 124 ILE A CA 1
ATOM 990 C C . ILE A 1 124 ? -0.047 -8.001 37.227 1.00 84.69 124 ILE A C 1
ATOM 992 O O . ILE A 1 124 ? 0.196 -9.204 37.102 1.00 84.69 124 ILE A O 1
ATOM 996 N N . LEU A 1 125 ? 0.509 -7.256 38.184 1.00 85.44 125 LEU A N 1
ATOM 997 C CA . LEU A 1 125 ? 1.475 -7.729 39.168 1.00 85.44 125 LEU A CA 1
ATOM 998 C C . LEU A 1 125 ? 0.843 -7.645 40.561 1.00 85.44 125 LEU A C 1
ATOM 1000 O O . LEU A 1 125 ? 0.994 -6.650 41.262 1.00 85.44 125 LEU A O 1
ATOM 1004 N N . HIS A 1 126 ? 0.133 -8.703 40.960 1.00 70.56 126 HIS A N 1
ATOM 1005 C CA . HIS A 1 126 ? -0.614 -8.749 42.226 1.00 70.56 126 HIS A CA 1
ATOM 1006 C C . HIS A 1 126 ? 0.243 -8.551 43.485 1.00 70.56 126 HIS A C 1
ATOM 1008 O O . HIS A 1 126 ? -0.280 -8.126 44.511 1.00 70.56 126 HIS A O 1
ATOM 1014 N N . ASP A 1 127 ? 1.547 -8.819 43.401 1.00 70.94 127 ASP A N 1
ATOM 1015 C CA . ASP A 1 127 ? 2.491 -8.653 44.511 1.00 70.94 127 ASP A CA 1
ATOM 1016 C C . ASP A 1 127 ? 3.016 -7.207 44.639 1.00 70.94 127 ASP A C 1
ATOM 1018 O O . ASP A 1 127 ? 3.828 -6.908 45.515 1.00 70.94 127 ASP A O 1
ATOM 1022 N N . PHE A 1 128 ? 2.580 -6.292 43.765 1.00 69.44 128 PHE A N 1
ATOM 1023 C CA . PHE A 1 128 ? 3.045 -4.909 43.743 1.00 69.44 128 PHE A CA 1
ATOM 1024 C C . PHE A 1 128 ? 2.114 -3.996 44.557 1.00 69.44 128 PHE A C 1
ATOM 1026 O O . PHE A 1 128 ? 0.986 -3.712 44.160 1.00 69.44 128 PHE A O 1
ATOM 1033 N N . GLU A 1 129 ? 2.596 -3.496 45.699 1.00 63.44 129 GLU A N 1
ATOM 1034 C CA . GLU A 1 129 ? 1.799 -2.681 46.636 1.00 63.44 129 GLU A CA 1
ATOM 1035 C C . GLU A 1 129 ? 1.410 -1.293 46.091 1.00 63.44 129 GLU A C 1
ATOM 1037 O O . GLU A 1 129 ? 0.487 -0.654 46.599 1.00 63.44 129 GLU A O 1
ATOM 1042 N N . LYS A 1 130 ? 2.109 -0.793 45.063 1.00 70.19 130 LYS A N 1
ATOM 1043 C CA . LYS A 1 130 ? 1.846 0.532 44.487 1.00 70.19 130 LYS A CA 1
ATOM 1044 C C . LYS A 1 130 ? 0.842 0.438 43.338 1.00 70.19 130 LYS A C 1
ATOM 1046 O O . LYS A 1 130 ? 1.134 -0.124 42.287 1.00 70.19 130 LYS A O 1
ATOM 1051 N N . SER A 1 131 ? -0.306 1.088 43.512 1.00 76.19 131 SER A N 1
ATOM 1052 C CA . SER A 1 131 ? -1.275 1.333 42.438 1.00 76.19 131 SER A CA 1
ATOM 1053 C C . SER A 1 131 ? -0.752 2.428 41.504 1.00 76.19 131 SER A C 1
ATOM 1055 O O . SER A 1 131 ? -1.029 3.610 41.708 1.00 76.19 131 SER A O 1
ATOM 1057 N N . ILE A 1 132 ? 0.043 2.046 40.506 1.00 84.56 132 ILE A N 1
ATOM 1058 C CA . ILE A 1 132 ? 0.534 2.948 39.456 1.00 84.56 132 ILE A CA 1
ATOM 1059 C C . ILE A 1 132 ? -0.385 2.818 38.240 1.00 84.56 132 ILE A C 1
ATOM 1061 O O . ILE A 1 132 ? -0.540 1.718 37.711 1.00 84.56 132 ILE A O 1
ATOM 1065 N N . GLU A 1 133 ? -0.979 3.926 37.788 1.00 87.12 133 GLU A N 1
ATOM 1066 C CA . GLU A 1 133 ? -1.709 3.960 36.514 1.00 87.12 133 GLU A CA 1
ATOM 1067 C C . GLU A 1 133 ? -0.724 3.791 35.349 1.00 87.12 133 GLU A C 1
ATOM 1069 O O . GLU A 1 133 ? 0.268 4.516 35.243 1.00 87.12 133 GLU A O 1
ATOM 1074 N N . LEU A 1 134 ? -1.005 2.829 34.472 1.00 88.69 134 LEU A N 1
ATOM 1075 C CA . LEU A 1 134 ? -0.210 2.576 33.279 1.00 88.69 134 LEU A CA 1
ATOM 1076 C C . LEU A 1 134 ? -0.491 3.602 32.184 1.00 88.69 134 LEU A C 1
ATOM 1078 O O . LEU A 1 134 ? -1.573 4.190 32.115 1.00 88.69 134 LEU A O 1
ATOM 1082 N N . LEU A 1 135 ? 0.476 3.754 31.277 1.00 89.69 135 LEU A N 1
ATOM 1083 C CA . LEU A 1 135 ? 0.310 4.550 30.064 1.00 89.69 135 LEU A CA 1
ATOM 1084 C C . LEU A 1 135 ? -0.941 4.107 29.265 1.00 89.69 135 LEU A C 1
ATOM 1086 O O . LEU A 1 135 ? -1.257 2.905 29.208 1.00 89.69 135 LEU A O 1
ATOM 1090 N N . PRO A 1 136 ? -1.658 5.058 28.634 1.00 90.50 136 PRO A N 1
ATOM 1091 C CA . PRO A 1 136 ? -2.715 4.758 27.675 1.00 90.50 136 PRO A CA 1
ATOM 1092 C C . PRO A 1 136 ? -2.224 3.836 26.563 1.00 90.50 136 PRO A C 1
ATOM 1094 O O . PRO A 1 136 ? -1.060 3.887 26.163 1.00 90.50 136 PRO A O 1
ATOM 1097 N N . ASP A 1 137 ? -3.120 3.011 26.026 1.00 89.94 137 ASP A N 1
ATOM 1098 C CA . ASP A 1 137 ? -2.766 2.110 24.937 1.00 89.94 137 ASP A CA 1
ATOM 1099 C C . ASP A 1 137 ? -2.305 2.906 23.710 1.00 89.94 137 ASP A C 1
ATOM 1101 O O . ASP A 1 137 ? -1.330 2.515 23.075 1.00 89.94 137 ASP A O 1
ATOM 1105 N N . SER A 1 138 ? -2.926 4.057 23.422 1.00 88.50 138 SER A N 1
ATOM 1106 C CA . SER A 1 138 ? -2.550 4.930 22.295 1.00 88.50 138 SER A CA 1
ATOM 1107 C C . SER A 1 138 ? -1.110 5.459 22.324 1.00 88.50 138 SER A C 1
ATOM 1109 O O . SER A 1 138 ? -0.578 5.901 21.297 1.00 88.50 138 SER A O 1
ATOM 1111 N N . ASP A 1 139 ? -0.474 5.435 23.494 1.00 89.88 139 ASP A N 1
ATOM 1112 C CA . ASP A 1 139 ? 0.847 6.026 23.704 1.00 89.88 139 ASP A CA 1
ATOM 1113 C C . ASP A 1 139 ? 1.972 5.004 23.493 1.00 89.88 139 ASP A C 1
ATOM 1115 O O . ASP A 1 139 ? 3.141 5.376 23.395 1.00 89.88 139 ASP A O 1
ATOM 1119 N N . ILE A 1 140 ? 1.628 3.721 23.327 1.00 91.00 140 ILE A N 1
ATOM 1120 C CA . ILE A 1 140 ? 2.586 2.621 23.210 1.00 91.00 140 ILE A CA 1
ATOM 1121 C C . ILE A 1 140 ? 2.697 2.157 21.751 1.00 91.00 140 ILE A C 1
ATOM 1123 O O . ILE A 1 140 ? 1.713 1.781 21.104 1.00 91.00 140 ILE A O 1
ATOM 1127 N N . LYS A 1 141 ? 3.928 2.138 21.228 1.00 93.06 141 LYS A N 1
ATOM 1128 C CA . LYS A 1 141 ? 4.260 1.522 19.937 1.00 93.06 141 LYS A CA 1
ATOM 1129 C C . LYS A 1 141 ? 4.595 0.044 20.157 1.00 93.06 141 LYS A C 1
ATOM 1131 O O . LYS A 1 141 ? 5.548 -0.269 20.857 1.00 93.06 141 LYS A O 1
ATOM 1136 N N . LEU A 1 142 ? 3.818 -0.857 19.556 1.00 92.56 142 LEU A N 1
ATOM 1137 C CA . LEU A 1 142 ? 3.959 -2.312 19.745 1.00 92.56 142 LEU A CA 1
ATOM 1138 C C . LEU A 1 142 ? 4.416 -3.066 18.497 1.00 92.56 142 LEU A C 1
ATOM 1140 O O . LEU A 1 142 ? 4.751 -4.245 18.580 1.00 92.56 142 LEU A O 1
ATOM 1144 N N . TYR A 1 143 ? 4.421 -2.413 17.336 1.00 89.94 143 TYR A N 1
ATOM 1145 C CA . TYR A 1 143 ? 4.788 -3.058 16.083 1.00 89.94 143 TYR A CA 1
ATOM 1146 C C . TYR A 1 143 ? 5.462 -2.078 15.124 1.00 89.94 143 TYR A C 1
ATOM 1148 O O . TYR A 1 143 ? 4.974 -0.969 14.910 1.00 89.94 143 TYR A O 1
ATOM 1156 N N . ASP A 1 144 ? 6.566 -2.521 14.532 1.00 86.69 144 ASP A N 1
ATOM 1157 C CA . ASP A 1 144 ? 7.243 -1.894 13.401 1.00 86.69 144 ASP A CA 1
ATOM 1158 C C . ASP A 1 144 ? 7.912 -3.001 12.582 1.00 86.69 144 ASP A C 1
ATOM 1160 O O . ASP A 1 144 ? 8.549 -3.895 13.137 1.00 86.69 144 ASP A O 1
ATOM 1164 N N . GLU A 1 145 ? 7.737 -2.972 11.266 1.00 78.75 145 GLU A N 1
ATOM 1165 C CA . GLU A 1 145 ? 8.270 -3.994 10.363 1.00 78.75 145 GLU A CA 1
ATOM 1166 C C . GLU A 1 145 ? 9.737 -3.760 9.967 1.00 78.75 145 GLU A C 1
ATOM 1168 O O . GLU A 1 145 ? 10.382 -4.658 9.426 1.00 78.75 145 GLU A O 1
ATOM 1173 N N . HIS A 1 146 ? 10.278 -2.573 10.237 1.00 84.06 146 HIS A N 1
ATOM 1174 C CA . HIS A 1 146 ? 11.642 -2.181 9.881 1.00 84.06 146 HIS A CA 1
ATOM 1175 C C . HIS A 1 146 ? 12.586 -2.116 11.085 1.00 84.06 146 HIS A C 1
ATOM 1177 O O . HIS A 1 146 ? 13.795 -1.941 10.916 1.00 84.06 146 HIS A O 1
ATOM 1183 N N . GLU A 1 147 ? 12.051 -2.264 12.294 1.00 87.56 147 GLU A N 1
ATOM 1184 C CA . GLU A 1 147 ? 12.791 -2.121 13.538 1.00 87.56 147 GLU A CA 1
ATOM 1185 C C . GLU A 1 147 ? 13.023 -3.480 14.210 1.00 87.56 147 GLU A C 1
ATOM 1187 O O . GLU A 1 147 ? 12.151 -4.346 14.257 1.00 87.56 147 GLU A O 1
ATOM 1192 N N . SER A 1 148 ? 14.224 -3.691 14.752 1.00 89.88 148 SER A N 1
ATOM 1193 C CA . SER A 1 148 ? 14.500 -4.870 15.578 1.00 89.88 148 SER A CA 1
ATOM 1194 C C . SER A 1 148 ? 13.673 -4.822 16.861 1.00 89.88 148 SER A C 1
ATOM 1196 O O . SER A 1 148 ? 13.565 -3.753 17.461 1.00 89.88 148 SER A O 1
ATOM 1198 N N . PHE A 1 149 ? 13.220 -5.979 17.352 1.00 87.00 149 PHE A N 1
ATOM 1199 C CA . PHE A 1 149 ? 12.486 -6.069 18.620 1.00 87.00 149 PHE A CA 1
ATOM 1200 C C . PHE A 1 149 ? 13.216 -5.391 19.794 1.00 87.00 149 PHE A C 1
ATOM 1202 O O . PHE A 1 149 ? 12.579 -4.742 20.614 1.00 87.00 149 PHE A O 1
ATOM 1209 N N . GLU A 1 150 ? 14.549 -5.486 19.852 1.00 88.19 150 GLU A N 1
ATOM 1210 C CA . GLU A 1 150 ? 15.359 -4.842 20.895 1.00 88.19 150 GLU A CA 1
ATOM 1211 C C . GLU A 1 150 ? 15.145 -3.322 20.947 1.00 88.19 150 GLU A C 1
ATOM 1213 O O . GLU A 1 150 ? 14.798 -2.800 22.000 1.00 88.19 150 GLU A O 1
ATOM 1218 N N . ARG A 1 151 ? 15.281 -2.633 19.807 1.00 91.62 151 ARG A N 1
ATOM 1219 C CA . ARG A 1 151 ? 15.037 -1.183 19.698 1.00 91.62 151 ARG A CA 1
ATOM 1220 C C . ARG A 1 151 ? 13.570 -0.821 19.90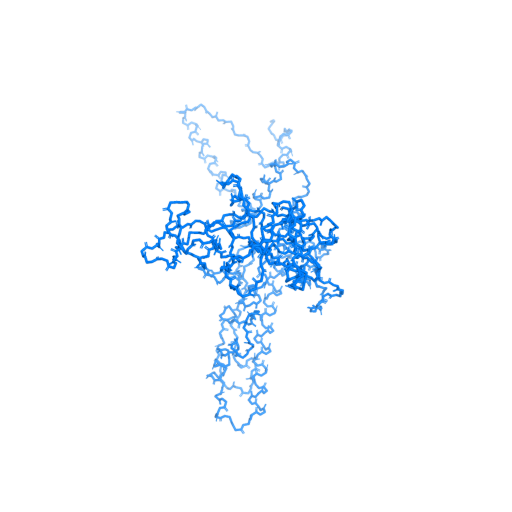1 1.00 91.62 151 ARG A C 1
ATOM 1222 O O . ARG A 1 151 ? 13.266 0.078 20.670 1.00 91.62 151 ARG A O 1
ATOM 1229 N N . LEU A 1 152 ? 12.660 -1.569 19.275 1.00 91.31 152 LEU A N 1
ATOM 1230 C CA . LEU A 1 152 ? 11.219 -1.323 19.384 1.00 91.31 152 LEU A CA 1
ATOM 1231 C C . LEU A 1 152 ? 10.730 -1.398 20.839 1.00 91.31 152 LEU A C 1
ATOM 1233 O O . LEU A 1 152 ? 9.871 -0.627 21.251 1.00 91.31 152 LEU A O 1
ATOM 1237 N N . SER A 1 153 ? 11.264 -2.348 21.607 1.00 92.25 153 SER A N 1
ATOM 1238 C CA . SER A 1 153 ? 10.886 -2.572 23.004 1.00 92.25 153 SER A CA 1
ATOM 1239 C C . SER A 1 153 ? 11.662 -1.710 24.001 1.00 92.25 153 SER A C 1
ATOM 1241 O O . SER A 1 153 ? 11.389 -1.805 25.196 1.00 92.25 153 SER A O 1
ATOM 1243 N N . GLU A 1 154 ? 12.612 -0.882 23.551 1.00 92.81 154 GLU A N 1
ATOM 1244 C CA . GLU A 1 154 ? 13.517 -0.135 24.428 1.00 92.81 154 GLU A CA 1
ATOM 1245 C C . GLU A 1 154 ? 12.756 0.811 25.360 1.00 92.81 154 GLU A C 1
ATOM 1247 O O . GLU A 1 154 ? 12.900 0.698 26.579 1.00 92.81 154 GLU A O 1
ATOM 1252 N N . ASP A 1 155 ? 11.886 1.656 24.803 1.00 91.88 155 ASP A N 1
ATOM 1253 C CA . ASP A 1 155 ? 11.076 2.608 25.570 1.00 91.88 155 ASP A CA 1
ATOM 1254 C C . ASP A 1 155 ? 10.150 1.892 26.563 1.00 91.88 155 ASP A C 1
ATOM 1256 O O . ASP A 1 155 ? 10.045 2.280 27.727 1.00 91.88 155 ASP A O 1
ATOM 1260 N N . LEU A 1 156 ? 9.515 0.796 26.130 1.00 92.81 156 LEU A N 1
ATOM 1261 C CA . LEU A 1 156 ? 8.605 0.021 26.974 1.00 92.81 156 LEU A CA 1
ATOM 1262 C C . LEU A 1 156 ? 9.351 -0.717 28.096 1.00 92.81 156 LEU A C 1
ATOM 1264 O O . LEU A 1 156 ? 8.834 -0.849 29.205 1.00 92.81 156 LEU A O 1
ATOM 1268 N N . ARG A 1 157 ? 10.581 -1.172 27.833 1.00 93.81 157 ARG A N 1
ATOM 1269 C CA . ARG A 1 157 ? 11.458 -1.776 28.840 1.00 93.81 157 ARG A CA 1
ATOM 1270 C C . ARG A 1 157 ? 11.931 -0.744 29.857 1.00 93.81 157 ARG A C 1
ATOM 1272 O O . ARG A 1 157 ? 11.884 -1.035 31.046 1.00 93.81 157 ARG A O 1
ATOM 1279 N N . ILE A 1 158 ? 12.357 0.439 29.408 1.00 93.06 158 ILE A N 1
ATOM 1280 C CA . ILE A 1 158 ? 12.744 1.542 30.300 1.00 93.06 158 ILE A CA 1
ATOM 1281 C C . ILE A 1 158 ? 11.563 1.919 31.195 1.00 93.06 158 ILE A C 1
ATOM 1283 O O . ILE A 1 158 ? 11.726 2.030 32.406 1.00 93.06 158 ILE A O 1
ATOM 1287 N N . TYR A 1 159 ? 10.369 2.037 30.612 1.00 92.88 159 TYR A N 1
ATOM 1288 C CA . TYR A 1 159 ? 9.149 2.320 31.359 1.00 92.88 159 TYR A CA 1
ATOM 1289 C C . TYR A 1 159 ? 8.839 1.244 32.409 1.00 92.88 159 TYR A C 1
ATOM 1291 O O . TYR A 1 159 ? 8.562 1.575 33.557 1.00 92.88 159 TYR A O 1
ATOM 1299 N N . PHE A 1 160 ? 8.937 -0.042 32.052 1.00 92.56 160 PHE A N 1
ATOM 1300 C CA . PHE A 1 160 ? 8.773 -1.135 33.015 1.00 92.56 160 PHE A CA 1
ATOM 1301 C C . PHE A 1 160 ? 9.792 -1.057 34.159 1.00 92.56 160 PHE A C 1
ATOM 1303 O O . PHE A 1 160 ? 9.425 -1.216 35.321 1.00 92.56 160 PHE A O 1
ATOM 1310 N N . GLU A 1 161 ? 11.067 -0.819 33.848 1.00 93.00 161 GLU A N 1
ATOM 1311 C CA . GLU A 1 161 ? 12.119 -0.730 34.863 1.00 93.00 161 GLU A CA 1
ATOM 1312 C C . GLU A 1 161 ? 11.915 0.456 35.821 1.00 93.00 161 GLU A C 1
ATOM 1314 O O . GLU A 1 161 ? 12.197 0.316 37.010 1.00 93.00 161 GLU A O 1
ATOM 1319 N N . ASP A 1 162 ? 11.380 1.578 35.330 1.00 91.00 162 ASP A N 1
ATOM 1320 C CA . ASP A 1 162 ? 11.063 2.768 36.131 1.00 91.00 162 ASP A CA 1
ATOM 1321 C C . ASP A 1 162 ? 9.898 2.530 37.106 1.00 91.00 162 ASP A C 1
ATOM 1323 O O . ASP A 1 162 ? 9.976 2.890 38.282 1.00 91.00 162 ASP A O 1
ATOM 1327 N N . ILE A 1 163 ? 8.824 1.877 36.644 1.00 88.94 163 ILE A N 1
ATOM 1328 C CA . ILE A 1 163 ? 7.621 1.679 37.468 1.00 88.94 163 ILE A CA 1
ATOM 1329 C C . ILE A 1 163 ? 7.669 0.416 38.337 1.00 88.94 163 ILE A C 1
ATOM 1331 O O . ILE A 1 163 ? 6.979 0.366 39.356 1.00 88.94 163 ILE A O 1
ATOM 1335 N N . VAL A 1 164 ? 8.444 -0.602 37.941 1.00 88.31 164 VAL A N 1
ATOM 1336 C CA . VAL A 1 164 ? 8.546 -1.889 38.648 1.00 88.31 164 VAL A CA 1
ATOM 1337 C C . VAL A 1 164 ? 9.861 -1.990 39.414 1.00 88.31 164 VAL A C 1
ATOM 1339 O O . VAL A 1 164 ? 9.865 -1.922 40.642 1.00 88.31 164 VAL A O 1
ATOM 1342 N N . GLN A 1 165 ? 10.968 -2.209 38.701 1.00 87.69 165 GLN A N 1
ATOM 1343 C CA . GLN A 1 165 ? 12.305 -2.363 39.274 1.00 87.69 165 GLN A CA 1
ATOM 1344 C C . GLN A 1 165 ? 13.373 -2.329 38.172 1.00 87.69 165 GLN A C 1
ATOM 1346 O O . GLN A 1 165 ? 13.291 -3.083 37.194 1.00 87.69 165 GLN A O 1
ATOM 1351 N N . LEU A 1 166 ? 14.441 -1.556 38.393 1.00 90.50 166 LEU A N 1
ATOM 1352 C CA . LEU A 1 166 ? 15.644 -1.591 37.562 1.00 90.50 166 LEU A CA 1
ATOM 1353 C C . LEU A 1 166 ? 16.258 -2.990 37.563 1.00 90.50 166 LEU A C 1
ATOM 1355 O O . LEU A 1 166 ? 16.504 -3.578 38.619 1.00 90.50 166 LEU A O 1
ATOM 1359 N N . ARG A 1 167 ? 16.612 -3.509 36.382 1.00 88.00 167 ARG A N 1
ATOM 1360 C CA . ARG A 1 167 ? 17.159 -4.872 36.285 1.00 88.00 167 ARG A CA 1
ATOM 1361 C C . ARG A 1 167 ? 18.417 -5.062 37.139 1.00 88.00 167 ARG A C 1
ATOM 1363 O O . ARG A 1 167 ? 18.588 -6.099 37.766 1.00 88.00 167 ARG A O 1
ATOM 1370 N N . LYS A 1 168 ? 19.290 -4.050 37.188 1.00 89.12 168 LYS A N 1
ATOM 1371 C CA . LYS A 1 168 ? 20.550 -4.081 37.960 1.00 89.12 168 LYS A CA 1
ATOM 1372 C C . LYS A 1 168 ? 20.344 -4.155 39.475 1.00 89.12 168 LYS A C 1
ATOM 1374 O O . LYS A 1 168 ? 21.273 -4.524 40.185 1.00 89.12 168 LYS A O 1
ATOM 1379 N N . GLU A 1 169 ? 19.168 -3.766 39.953 1.00 89.06 169 GLU A N 1
ATOM 1380 C CA . GLU A 1 169 ? 18.815 -3.762 41.374 1.00 89.06 169 GLU A CA 1
ATOM 1381 C C . GLU A 1 169 ? 18.090 -5.047 41.788 1.00 89.06 169 GLU A C 1
ATOM 1383 O O . GLU A 1 169 ? 17.902 -5.295 42.980 1.00 89.06 169 GLU A O 1
ATOM 1388 N N . SER A 1 170 ? 17.695 -5.882 40.821 1.00 87.38 170 SER A N 1
ATOM 1389 C CA . SER A 1 170 ? 17.041 -7.150 41.103 1.00 87.38 170 SER A CA 1
ATOM 1390 C C . SER A 1 170 ? 18.044 -8.185 41.606 1.00 87.38 170 SER A C 1
ATOM 1392 O O . SER A 1 170 ? 19.069 -8.452 40.982 1.00 87.38 170 SER A O 1
ATOM 1394 N N . SER A 1 171 ? 17.727 -8.809 42.738 1.00 87.69 171 SER A N 1
ATOM 1395 C CA . SER A 1 171 ? 18.479 -9.945 43.278 1.00 87.69 171 SER A CA 1
ATOM 1396 C C . SER A 1 171 ? 18.041 -11.288 42.676 1.00 87.69 171 SER A C 1
ATOM 1398 O O . SER A 1 171 ? 18.702 -12.302 42.908 1.00 87.69 171 SER A O 1
ATOM 1400 N N . ASN A 1 172 ? 16.944 -11.310 41.905 1.00 91.75 172 ASN A N 1
ATOM 1401 C CA . ASN A 1 172 ? 16.338 -12.514 41.344 1.00 91.75 172 ASN A CA 1
ATOM 1402 C C . ASN A 1 172 ? 15.921 -12.308 39.878 1.00 91.75 172 ASN A C 1
ATOM 1404 O O . ASN A 1 172 ? 14.765 -12.013 39.574 1.00 91.75 172 ASN A O 1
ATOM 1408 N N . ASP A 1 173 ? 16.853 -12.556 38.952 1.00 91.38 173 ASP A N 1
ATOM 1409 C CA . ASP A 1 173 ? 16.607 -12.437 37.507 1.00 91.38 173 ASP A CA 1
ATOM 1410 C C . ASP A 1 173 ? 15.375 -13.230 37.042 1.00 91.38 173 ASP A C 1
ATOM 1412 O O . ASP A 1 173 ? 14.637 -12.765 36.177 1.00 91.38 173 ASP A O 1
ATOM 1416 N N . ARG A 1 174 ? 15.112 -14.418 37.608 1.00 92.00 174 ARG A N 1
ATOM 1417 C CA . ARG A 1 174 ? 13.970 -15.247 37.178 1.00 92.00 174 ARG A CA 1
ATOM 1418 C C . ARG A 1 174 ? 12.638 -14.564 37.452 1.00 92.00 174 ARG A C 1
ATOM 1420 O O . ARG A 1 174 ? 11.736 -14.630 36.624 1.00 92.00 174 ARG A O 1
ATOM 1427 N N . GLU A 1 175 ? 12.523 -13.938 38.612 1.00 90.50 175 GLU A N 1
ATOM 1428 C CA . GLU A 1 175 ? 11.328 -13.210 39.021 1.00 90.50 175 GLU A CA 1
ATOM 1429 C C . GLU A 1 175 ? 11.173 -11.915 38.225 1.00 90.50 175 GLU A C 1
ATOM 1431 O O . GLU A 1 175 ? 10.084 -11.635 37.725 1.00 90.50 175 GLU A O 1
ATOM 1436 N N . TRP A 1 176 ? 12.277 -11.196 37.996 1.00 92.88 176 TRP A N 1
ATOM 1437 C CA . TRP A 1 176 ? 12.282 -10.013 37.139 1.00 92.88 176 TRP A CA 1
ATOM 1438 C C . TRP A 1 176 ? 11.770 -10.339 35.728 1.00 92.88 176 TRP A C 1
ATOM 1440 O O . TRP A 1 176 ? 10.829 -9.706 35.250 1.00 92.88 176 TRP A O 1
ATOM 1450 N N . PHE A 1 177 ? 12.310 -11.384 35.086 1.00 93.19 177 PHE A N 1
ATOM 1451 C CA . PHE A 1 177 ? 11.867 -11.803 33.752 1.00 93.19 177 PHE A CA 1
ATOM 1452 C C . PHE A 1 177 ? 10.425 -12.320 33.741 1.00 93.19 177 PHE A C 1
ATOM 1454 O O . PHE A 1 177 ? 9.718 -12.094 32.763 1.00 93.19 177 PHE A O 1
ATOM 1461 N N . ALA A 1 178 ? 9.963 -12.980 34.807 1.00 92.31 178 ALA A N 1
ATOM 1462 C CA . ALA A 1 178 ? 8.574 -13.421 34.910 1.00 92.31 178 ALA A CA 1
ATOM 1463 C C . ALA A 1 178 ? 7.598 -12.236 35.001 1.00 92.31 178 ALA A C 1
ATOM 1465 O O . ALA A 1 178 ? 6.550 -12.252 34.356 1.00 92.31 178 ALA A O 1
ATOM 1466 N N . ASN A 1 179 ? 7.942 -11.194 35.761 1.00 91.81 179 ASN A N 1
ATOM 1467 C CA . ASN A 1 179 ? 7.134 -9.977 35.860 1.00 91.81 179 ASN A CA 1
ATOM 1468 C C . ASN A 1 179 ? 7.155 -9.179 34.551 1.00 91.81 179 ASN A C 1
ATOM 1470 O O . ASN A 1 179 ? 6.112 -8.702 34.106 1.00 91.81 179 ASN A O 1
ATOM 1474 N N . PHE A 1 180 ? 8.316 -9.105 33.899 1.00 92.50 180 PHE A N 1
ATOM 1475 C CA . PHE A 1 180 ? 8.464 -8.478 32.589 1.00 92.50 180 PHE A CA 1
ATOM 1476 C C . PHE A 1 180 ? 7.630 -9.182 31.509 1.00 92.50 180 PHE A C 1
ATOM 1478 O O . PHE A 1 180 ? 6.914 -8.528 30.753 1.00 92.50 180 PHE A O 1
ATOM 1485 N N . ASP A 1 181 ? 7.659 -10.519 31.471 1.00 92.69 181 ASP A N 1
ATOM 1486 C CA . ASP A 1 181 ? 6.859 -11.332 30.547 1.00 92.69 181 ASP A CA 1
ATOM 1487 C C . ASP A 1 181 ? 5.351 -11.127 30.761 1.00 92.69 181 ASP A C 1
ATOM 1489 O O . ASP A 1 181 ? 4.621 -10.898 29.795 1.00 92.69 181 ASP A O 1
ATOM 1493 N N . LYS A 1 182 ? 4.884 -11.129 32.018 1.00 92.62 182 LYS A N 1
ATOM 1494 C CA . LYS A 1 182 ? 3.483 -10.819 32.354 1.00 92.62 182 LYS A CA 1
ATOM 1495 C C . LYS A 1 182 ? 3.084 -9.422 31.882 1.00 92.62 182 LYS A C 1
ATOM 1497 O O . LYS A 1 182 ? 2.028 -9.267 31.273 1.00 92.62 182 LYS A O 1
ATOM 1502 N N . PHE A 1 183 ? 3.932 -8.424 32.132 1.00 92.81 183 PHE A N 1
ATOM 1503 C CA . PHE A 1 183 ? 3.692 -7.046 31.713 1.00 92.81 183 PHE A CA 1
ATOM 1504 C C . PHE A 1 183 ? 3.573 -6.925 30.190 1.00 92.81 183 PHE A C 1
ATOM 1506 O O . PHE A 1 183 ? 2.578 -6.401 29.693 1.00 92.81 183 PHE A O 1
ATOM 1513 N N . PHE A 1 184 ? 4.529 -7.475 29.435 1.00 92.75 184 PHE A N 1
ATOM 1514 C CA . PHE A 1 184 ? 4.496 -7.437 27.970 1.00 92.75 184 PHE A CA 1
ATOM 1515 C C . PHE A 1 184 ? 3.269 -8.145 27.400 1.00 92.75 184 PHE A C 1
ATOM 1517 O O . PHE A 1 184 ? 2.588 -7.588 26.537 1.00 92.75 184 PHE A O 1
ATOM 1524 N N . LYS A 1 185 ? 2.956 -9.349 27.897 1.00 91.88 185 LYS A N 1
ATOM 1525 C CA . LYS A 1 185 ? 1.769 -10.098 27.466 1.00 91.88 185 LYS A CA 1
ATOM 1526 C C . LYS A 1 185 ? 0.497 -9.303 27.697 1.00 91.88 185 LYS A C 1
ATOM 1528 O O . LYS A 1 185 ? -0.296 -9.175 26.773 1.00 91.88 185 LYS A O 1
ATOM 1533 N N . TYR A 1 186 ? 0.350 -8.701 28.874 1.00 92.06 186 TYR A N 1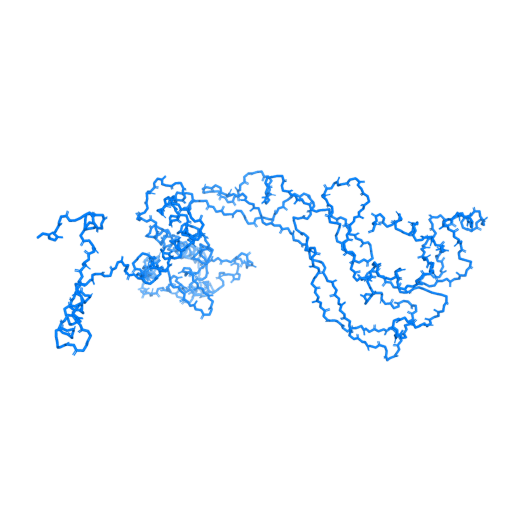
ATOM 1534 C CA . TYR A 1 186 ? -0.819 -7.892 29.187 1.00 92.06 186 TYR A CA 1
ATOM 1535 C C . TYR A 1 186 ? -0.967 -6.690 28.243 1.00 92.06 186 TYR A C 1
ATOM 1537 O O . TYR A 1 186 ? -2.046 -6.467 27.699 1.00 92.06 186 TYR A O 1
ATOM 1545 N N . ILE A 1 187 ? 0.106 -5.924 28.011 1.00 92.19 187 ILE A N 1
ATOM 1546 C CA . ILE A 1 187 ? 0.066 -4.755 27.116 1.00 92.19 187 ILE A CA 1
ATOM 1547 C C . ILE A 1 187 ? -0.318 -5.172 25.686 1.00 92.19 187 ILE A C 1
ATOM 1549 O O . ILE A 1 187 ? -1.142 -4.519 25.044 1.00 92.19 187 ILE A O 1
ATOM 1553 N N . ILE A 1 188 ? 0.227 -6.289 25.198 1.00 92.38 188 ILE A N 1
ATOM 1554 C CA . ILE A 1 188 ? -0.101 -6.826 23.872 1.00 92.38 188 ILE A CA 1
ATOM 1555 C C . ILE A 1 188 ? -1.559 -7.305 23.821 1.00 92.38 188 ILE A C 1
ATOM 1557 O O . ILE A 1 188 ? -2.279 -6.973 22.879 1.00 92.38 188 ILE A O 1
ATOM 1561 N N . GLU A 1 189 ? -2.021 -8.053 24.822 1.00 90.62 189 GLU A N 1
ATOM 1562 C CA . GLU A 1 189 ? -3.399 -8.548 24.900 1.00 90.62 189 GLU A CA 1
ATOM 1563 C C . GLU A 1 189 ? -4.412 -7.402 24.971 1.00 90.62 189 GLU A C 1
ATOM 1565 O O . GLU A 1 189 ? -5.413 -7.425 24.250 1.00 90.62 189 GLU A O 1
ATOM 1570 N N . ARG A 1 190 ? -4.117 -6.352 25.750 1.00 91.38 190 ARG A N 1
ATOM 1571 C CA . ARG A 1 190 ? -4.906 -5.113 25.803 1.00 91.38 190 ARG A CA 1
ATOM 1572 C C . ARG A 1 190 ? -5.075 -4.510 24.409 1.00 91.38 190 ARG A C 1
ATOM 1574 O O . ARG A 1 190 ? -6.209 -4.235 24.009 1.00 91.38 190 ARG A O 1
ATOM 1581 N N . ARG A 1 191 ? -3.986 -4.364 23.640 1.00 94.06 191 ARG A N 1
ATOM 1582 C CA . ARG A 1 191 ? -4.043 -3.876 22.251 1.00 94.06 191 ARG A CA 1
ATOM 1583 C C . ARG A 1 191 ? -4.896 -4.791 21.381 1.00 94.06 191 ARG A C 1
ATOM 1585 O O . ARG A 1 191 ? -5.778 -4.310 20.677 1.00 94.06 191 ARG A O 1
ATOM 1592 N N . VAL A 1 192 ? -4.670 -6.104 21.431 1.00 91.44 192 VAL A N 1
ATOM 1593 C CA . VAL A 1 192 ? -5.418 -7.079 20.619 1.00 91.44 192 VAL A CA 1
ATOM 1594 C C . VAL A 1 192 ? -6.922 -6.971 20.877 1.00 91.44 192 VAL A C 1
ATOM 1596 O O . VAL A 1 192 ? -7.692 -6.848 19.924 1.00 91.44 192 VAL A O 1
ATOM 1599 N N . ILE A 1 193 ? -7.342 -6.947 22.143 1.00 90.75 193 ILE A N 1
ATOM 1600 C CA . ILE A 1 193 ? -8.754 -6.826 22.530 1.00 90.75 193 ILE A CA 1
ATOM 1601 C C . ILE A 1 193 ? -9.333 -5.494 22.047 1.00 90.75 193 ILE A C 1
ATOM 1603 O O . ILE A 1 193 ? -10.421 -5.467 21.467 1.00 90.75 193 ILE A O 1
ATOM 1607 N N . ARG A 1 194 ? -8.604 -4.388 22.230 1.00 93.06 194 ARG A N 1
ATOM 1608 C CA . ARG A 1 194 ? -9.062 -3.055 21.820 1.00 93.06 194 ARG A CA 1
ATOM 1609 C C . ARG A 1 194 ? -9.234 -2.948 20.304 1.00 93.06 194 ARG A C 1
ATOM 1611 O O . ARG A 1 194 ? -10.254 -2.440 19.841 1.00 93.06 194 ARG A O 1
ATOM 1618 N N . VAL A 1 195 ? -8.299 -3.494 19.523 1.00 93.38 195 VAL A N 1
ATOM 1619 C CA . VAL A 1 195 ? -8.392 -3.549 18.054 1.00 93.38 195 VAL A CA 1
ATOM 1620 C C . VAL A 1 195 ? -9.548 -4.442 17.596 1.00 93.38 195 VAL A C 1
ATOM 1622 O O . VAL A 1 195 ? -10.287 -4.070 16.683 1.00 93.38 195 VAL A O 1
ATOM 1625 N N . GLN A 1 196 ? -9.756 -5.592 18.243 1.00 90.12 196 GLN A N 1
ATOM 1626 C CA . GLN A 1 196 ? -10.898 -6.464 17.953 1.00 90.12 196 GLN A CA 1
ATOM 1627 C C . GLN A 1 196 ? -12.234 -5.773 18.251 1.00 90.12 196 GLN A C 1
ATOM 1629 O O . GLN A 1 196 ? -13.151 -5.846 17.432 1.00 90.12 196 GLN A O 1
ATOM 1634 N N . ASN A 1 197 ? -12.333 -5.067 19.380 1.00 91.62 197 ASN A N 1
ATOM 1635 C CA . ASN A 1 197 ? -13.510 -4.282 19.746 1.00 91.62 197 ASN A CA 1
ATOM 1636 C C . ASN A 1 197 ? -13.761 -3.149 18.738 1.00 91.62 197 ASN A C 1
ATOM 1638 O O . ASN A 1 197 ? -14.879 -3.002 18.252 1.00 91.62 197 ASN A O 1
ATOM 1642 N N . TRP A 1 198 ? -12.720 -2.405 18.348 1.00 95.19 198 TRP A N 1
ATOM 1643 C CA . TRP A 1 198 ? -12.815 -1.371 17.312 1.00 95.19 198 TRP A CA 1
ATOM 1644 C C . TRP A 1 198 ? -13.342 -1.933 15.987 1.00 95.19 198 TRP A C 1
ATOM 1646 O O . TRP A 1 198 ? -14.258 -1.359 15.394 1.00 95.19 198 TRP A O 1
ATOM 1656 N N . TYR A 1 199 ? -12.814 -3.075 15.535 1.00 92.75 199 TYR A N 1
ATOM 1657 C CA . TYR A 1 199 ? -13.279 -3.715 14.305 1.00 92.75 199 TYR A CA 1
ATOM 1658 C C . TYR A 1 199 ? -14.741 -4.166 14.425 1.00 92.75 199 TYR A C 1
ATOM 1660 O O . TYR A 1 199 ? -15.547 -3.924 13.524 1.00 92.75 199 TYR A O 1
ATOM 1668 N N . MET A 1 200 ? -15.100 -4.787 15.553 1.00 90.62 200 MET A N 1
ATOM 1669 C CA . MET A 1 200 ? -16.457 -5.252 15.840 1.00 90.62 200 MET A CA 1
ATOM 1670 C C . MET A 1 200 ? -17.460 -4.096 15.839 1.00 90.62 200 MET A C 1
ATOM 1672 O O . MET A 1 200 ? -18.454 -4.161 15.124 1.00 90.62 200 MET A O 1
ATOM 1676 N N . GLN A 1 201 ? -17.197 -3.013 16.573 1.00 93.44 201 GLN A N 1
ATOM 1677 C CA . GLN A 1 201 ? -18.102 -1.859 16.621 1.00 93.44 201 GLN A CA 1
ATOM 1678 C C . GLN A 1 201 ? -18.300 -1.220 15.245 1.00 93.44 201 GLN A C 1
ATOM 1680 O O . GLN A 1 201 ? -19.409 -0.825 14.900 1.00 93.44 201 GLN A O 1
ATOM 1685 N N . ASN A 1 202 ? -17.254 -1.192 14.418 1.00 93.38 202 ASN A N 1
ATOM 1686 C CA . ASN A 1 202 ? -17.329 -0.648 13.065 1.00 93.38 202 ASN A CA 1
ATOM 1687 C C . ASN A 1 202 ? -17.982 -1.583 12.033 1.00 93.38 202 ASN A C 1
ATOM 1689 O O . ASN A 1 202 ? -18.144 -1.178 10.876 1.00 93.38 202 ASN A O 1
ATOM 1693 N N . THR A 1 203 ? -18.340 -2.809 12.425 1.00 92.06 203 THR A N 1
ATOM 1694 C CA . THR A 1 203 ? -18.965 -3.819 11.556 1.00 92.06 203 THR A CA 1
ATOM 1695 C C . THR A 1 203 ? -20.279 -4.388 12.100 1.00 92.06 203 THR A C 1
ATOM 1697 O O . THR A 1 203 ? -20.997 -5.032 11.344 1.00 92.06 203 THR A O 1
ATOM 1700 N N . VAL A 1 204 ? -20.654 -4.095 13.352 1.00 90.56 204 VAL A N 1
ATOM 1701 C CA . VAL A 1 204 ? -21.823 -4.672 14.050 1.00 90.56 204 VAL A CA 1
ATOM 1702 C C . VAL A 1 204 ? -23.159 -4.438 13.341 1.00 90.56 204 VAL A C 1
ATOM 1704 O O . VAL A 1 204 ? -24.069 -5.253 13.453 1.00 90.56 204 VAL A O 1
ATOM 1707 N N . LYS A 1 205 ? -23.287 -3.337 12.592 1.00 88.00 205 LYS A N 1
ATOM 1708 C CA . LYS A 1 205 ? -24.506 -3.014 11.834 1.00 88.00 205 LYS A CA 1
ATOM 1709 C C . LYS A 1 205 ? -24.680 -3.847 10.559 1.00 88.00 205 LYS A C 1
ATOM 1711 O O . LYS A 1 205 ? -25.733 -3.775 9.931 1.00 88.00 205 LYS A O 1
ATOM 1716 N N . PHE A 1 206 ? -23.644 -4.567 10.132 1.00 89.19 206 PHE A N 1
ATOM 1717 C CA . PHE A 1 206 ? -23.674 -5.400 8.936 1.00 89.19 206 PHE A CA 1
ATOM 1718 C C . PHE A 1 206 ? -24.002 -6.856 9.286 1.00 89.19 206 PHE A C 1
ATOM 1720 O O . PHE A 1 206 ? -23.766 -7.279 10.419 1.00 89.19 206 PHE A O 1
ATOM 1727 N N . PRO A 1 207 ? -24.508 -7.651 8.325 1.00 87.00 207 PRO A N 1
ATOM 1728 C CA . PRO A 1 207 ? -24.720 -9.078 8.544 1.00 87.00 207 PRO A CA 1
ATOM 1729 C C . PRO A 1 207 ? -23.414 -9.774 8.957 1.00 87.00 207 PRO A C 1
ATOM 1731 O O . PRO A 1 207 ? -22.400 -9.663 8.268 1.00 87.00 207 PRO A O 1
ATOM 1734 N N . LEU A 1 208 ? -23.434 -10.479 10.092 1.00 78.06 208 LEU A N 1
ATOM 1735 C CA . LEU A 1 208 ? -22.247 -11.131 10.669 1.00 78.06 208 LEU A CA 1
ATOM 1736 C C . LEU A 1 208 ? -21.725 -12.299 9.818 1.00 78.06 208 LEU A C 1
ATOM 1738 O O . LEU A 1 208 ? -20.564 -12.678 9.945 1.00 78.06 208 LEU A O 1
ATOM 1742 N N . ASP A 1 209 ? -22.578 -12.866 8.969 1.00 83.50 209 ASP A N 1
ATOM 1743 C CA . ASP A 1 209 ? -22.279 -13.928 8.009 1.00 83.50 209 ASP A CA 1
ATOM 1744 C C . ASP A 1 209 ? -21.803 -13.393 6.648 1.00 83.50 209 ASP A C 1
ATOM 1746 O O . ASP A 1 209 ? -21.450 -14.174 5.763 1.00 83.50 209 ASP A O 1
ATOM 1750 N N . ASN A 1 210 ? -21.750 -12.067 6.470 1.00 87.00 210 ASN A N 1
ATOM 1751 C CA . ASN A 1 210 ? -21.236 -11.467 5.250 1.00 87.00 210 ASN A CA 1
ATOM 1752 C C . ASN A 1 210 ? -19.748 -11.813 5.066 1.00 87.00 210 ASN A C 1
ATOM 1754 O O . ASN A 1 210 ? -18.916 -11.558 5.941 1.00 87.00 210 ASN A O 1
ATOM 1758 N N . SER A 1 211 ? -19.402 -12.347 3.893 1.00 82.31 211 SER A N 1
ATOM 1759 C CA . SER A 1 211 ? -18.044 -12.807 3.590 1.00 82.31 211 SER A CA 1
ATOM 1760 C C . SER A 1 211 ? -16.989 -11.713 3.735 1.00 82.31 211 SER A C 1
ATOM 1762 O O . SER A 1 211 ? -15.896 -11.996 4.216 1.00 82.31 211 SER A O 1
ATOM 1764 N N . ASP A 1 212 ? -17.290 -10.460 3.377 1.00 83.50 212 ASP A N 1
ATOM 1765 C CA . ASP A 1 212 ? -16.325 -9.362 3.501 1.00 83.50 212 ASP A CA 1
ATOM 1766 C C . ASP A 1 212 ? -16.023 -9.046 4.970 1.00 83.50 212 ASP A C 1
ATOM 1768 O O . ASP A 1 212 ? -14.861 -8.832 5.329 1.00 83.50 212 ASP A O 1
ATOM 1772 N N . VAL A 1 213 ? -17.050 -9.067 5.826 1.00 83.62 213 VAL A N 1
ATOM 1773 C CA . VAL A 1 213 ? -16.921 -8.849 7.276 1.00 83.62 213 VAL A CA 1
ATOM 1774 C C . VAL A 1 213 ? -16.115 -9.980 7.920 1.00 83.62 213 VAL A C 1
ATOM 1776 O O . VAL A 1 213 ? -15.151 -9.723 8.644 1.00 83.62 213 VAL A O 1
ATOM 1779 N N . VAL A 1 214 ? -16.455 -11.236 7.612 1.00 81.19 214 VAL A N 1
ATOM 1780 C CA . VAL A 1 214 ? -15.769 -12.419 8.158 1.00 81.19 214 VAL A CA 1
ATOM 1781 C C . VAL A 1 214 ? -14.310 -12.466 7.709 1.00 81.19 214 VAL A C 1
ATOM 1783 O O . VAL A 1 214 ? -13.403 -12.579 8.539 1.00 81.19 214 VAL A O 1
ATOM 1786 N N . ASN A 1 215 ? -14.061 -12.313 6.407 1.00 77.69 215 ASN A N 1
ATOM 1787 C CA . ASN A 1 215 ? -12.710 -12.322 5.853 1.00 77.69 215 ASN A CA 1
ATOM 1788 C C . ASN A 1 215 ? -11.903 -11.135 6.377 1.00 77.69 215 ASN A C 1
ATOM 1790 O O . ASN A 1 215 ? -10.696 -11.232 6.564 1.00 77.69 215 ASN A O 1
ATOM 1794 N N . GLY A 1 216 ? -12.541 -9.991 6.628 1.00 73.50 216 GLY A N 1
ATOM 1795 C CA . GLY A 1 216 ? -11.849 -8.828 7.160 1.00 73.50 216 GLY A CA 1
ATOM 1796 C C . GLY A 1 216 ? -11.410 -8.918 8.611 1.00 73.50 216 GLY A C 1
ATOM 1797 O O . GLY A 1 216 ? -10.464 -8.220 8.968 1.00 73.50 216 GLY A O 1
ATOM 1798 N N . LYS A 1 217 ? -12.012 -9.807 9.400 1.00 73.12 217 LYS A N 1
ATOM 1799 C CA . LYS A 1 217 ? -11.575 -10.089 10.768 1.00 73.12 217 LYS A CA 1
ATOM 1800 C C . LYS A 1 217 ? -10.289 -10.916 10.820 1.00 73.12 217 LYS A C 1
ATOM 1802 O O . LYS A 1 217 ? -9.486 -10.735 11.729 1.00 73.12 217 LYS A O 1
ATOM 1807 N N . ASN A 1 218 ? -10.111 -11.832 9.869 1.00 70.75 218 ASN A N 1
ATOM 1808 C CA . ASN A 1 218 ? -9.149 -12.922 10.018 1.00 70.75 218 ASN A CA 1
ATOM 1809 C C . ASN A 1 218 ? -8.099 -13.010 8.896 1.00 70.75 218 ASN A C 1
ATOM 1811 O O . ASN A 1 218 ? -7.017 -13.543 9.123 1.00 70.75 218 ASN A O 1
ATOM 1815 N N . GLU A 1 219 ? -8.386 -12.504 7.696 1.00 75.62 219 GLU A N 1
ATOM 1816 C CA . GLU A 1 219 ? -7.452 -12.543 6.569 1.00 75.62 219 GLU A CA 1
ATOM 1817 C C . GLU A 1 219 ? -6.670 -11.239 6.446 1.00 75.62 219 GLU A C 1
ATOM 1819 O O . GLU A 1 219 ? -7.220 -10.135 6.534 1.00 75.62 219 GLU A O 1
ATOM 1824 N N . HIS A 1 220 ? -5.388 -11.355 6.115 1.00 73.38 220 HIS A N 1
ATOM 1825 C CA . HIS A 1 220 ? -4.537 -10.205 5.835 1.00 73.38 220 HIS A CA 1
ATOM 1826 C C . HIS A 1 220 ? -3.789 -10.361 4.510 1.00 73.38 220 HIS A C 1
ATOM 1828 O O . HIS A 1 220 ? -3.668 -11.446 3.943 1.00 73.38 220 HIS A O 1
ATOM 1834 N N . GLN A 1 221 ? -3.344 -9.232 3.957 1.00 81.12 221 GLN A N 1
ATOM 1835 C CA . GLN A 1 221 ? -2.593 -9.210 2.704 1.00 81.12 221 GLN A CA 1
ATOM 1836 C C . GLN A 1 221 ? -1.189 -9.769 2.933 1.00 81.12 221 GLN A C 1
ATOM 1838 O O . GLN A 1 221 ? -0.501 -9.331 3.857 1.00 81.12 221 GLN A O 1
ATOM 1843 N N . CYS A 1 222 ? -0.741 -10.679 2.067 1.00 83.44 222 CYS A N 1
ATOM 1844 C CA . CYS A 1 222 ? 0.659 -11.072 2.050 1.00 83.44 222 CYS A CA 1
ATOM 1845 C C . CYS A 1 222 ? 1.543 -9.872 1.689 1.00 83.44 222 CYS A C 1
ATOM 1847 O O . CYS A 1 222 ? 1.284 -9.176 0.707 1.00 83.44 222 CYS A O 1
ATOM 1849 N N . ARG A 1 223 ? 2.585 -9.628 2.485 1.00 81.75 223 ARG A N 1
ATOM 1850 C CA . ARG A 1 223 ? 3.509 -8.501 2.282 1.00 81.75 223 ARG A CA 1
ATOM 1851 C C . ARG A 1 223 ? 4.776 -8.875 1.516 1.00 81.75 223 ARG A C 1
ATOM 1853 O O . ARG A 1 223 ? 5.521 -7.982 1.132 1.00 81.75 223 ARG A O 1
ATOM 1860 N N . GLU A 1 224 ? 4.993 -10.163 1.264 1.00 85.94 224 GLU A N 1
ATOM 1861 C CA . GLU A 1 224 ? 6.151 -10.647 0.513 1.00 85.94 224 GLU A CA 1
ATOM 1862 C C . GLU A 1 224 ? 6.133 -10.136 -0.931 1.00 85.94 224 GLU A C 1
ATOM 1864 O O . GLU A 1 224 ? 5.073 -9.915 -1.524 1.00 85.94 224 GLU A O 1
ATOM 1869 N N . LEU A 1 225 ? 7.315 -9.951 -1.516 1.00 89.81 225 LEU A N 1
ATOM 1870 C CA . LEU A 1 225 ? 7.443 -9.540 -2.911 1.00 89.81 225 LEU A CA 1
ATOM 1871 C C . LEU A 1 225 ? 7.154 -10.706 -3.860 1.00 89.81 225 LEU A C 1
ATOM 1873 O O . LEU A 1 225 ? 7.379 -11.870 -3.547 1.00 89.81 225 LEU A O 1
ATOM 1877 N N . CYS A 1 226 ? 6.701 -10.378 -5.068 1.00 91.44 226 CYS A N 1
ATOM 1878 C CA . CYS A 1 226 ? 6.497 -11.352 -6.130 1.00 91.44 226 CYS A CA 1
ATOM 1879 C C . CYS A 1 226 ? 7.789 -12.133 -6.432 1.00 91.44 226 CYS A C 1
ATOM 1881 O O . CYS A 1 226 ? 8.822 -11.538 -6.758 1.00 91.44 226 CYS A O 1
ATOM 1883 N N . GLU A 1 227 ? 7.697 -13.460 -6.421 1.00 92.25 227 GLU A N 1
ATOM 1884 C CA . GLU A 1 227 ? 8.781 -14.407 -6.705 1.00 92.25 227 GLU A CA 1
ATOM 1885 C C . GLU A 1 227 ? 8.846 -14.817 -8.188 1.00 92.25 227 GLU A C 1
ATOM 1887 O O . GLU A 1 227 ? 9.703 -15.607 -8.600 1.00 92.25 227 GLU A O 1
ATOM 1892 N N . ASP A 1 228 ? 7.925 -14.339 -9.028 1.00 91.69 228 ASP A N 1
ATOM 1893 C CA . ASP A 1 228 ? 7.949 -14.638 -10.461 1.00 91.69 228 ASP A CA 1
ATOM 1894 C C . ASP A 1 228 ? 9.166 -14.056 -11.170 1.00 91.69 228 ASP A C 1
ATOM 1896 O O . ASP A 1 228 ? 9.723 -13.022 -10.800 1.00 91.69 228 ASP A O 1
ATOM 1900 N N . LYS A 1 229 ? 9.646 -14.773 -12.187 1.00 91.38 229 LYS A N 1
ATOM 1901 C CA . LYS A 1 229 ? 10.819 -14.334 -12.941 1.00 91.38 229 LYS A CA 1
ATOM 1902 C C . LYS A 1 229 ? 10.452 -13.114 -13.796 1.00 91.38 229 LYS A C 1
ATOM 1904 O O . LYS A 1 229 ? 9.310 -12.958 -14.209 1.00 91.38 229 LYS A O 1
ATOM 1909 N N . GLY A 1 230 ? 11.437 -12.259 -14.059 1.00 91.44 230 GLY A N 1
ATOM 1910 C CA . GLY A 1 230 ? 11.218 -10.961 -14.702 1.00 91.44 230 GLY A CA 1
ATOM 1911 C C . GLY A 1 230 ? 10.907 -9.835 -13.713 1.00 91.44 230 GLY A C 1
ATOM 1912 O O . GLY A 1 230 ? 10.883 -10.041 -12.498 1.00 91.44 230 GLY A O 1
ATOM 1913 N N . LYS A 1 231 ? 10.696 -8.624 -14.231 1.00 91.62 231 LYS A N 1
ATOM 1914 C CA . LYS A 1 231 ? 10.296 -7.445 -13.446 1.00 91.62 231 LYS A CA 1
ATOM 1915 C C . LYS A 1 231 ? 8.786 -7.277 -13.515 1.00 91.62 231 LYS A C 1
ATOM 1917 O O . LYS A 1 231 ? 8.224 -7.317 -14.602 1.00 91.62 231 LYS A O 1
ATOM 1922 N N . CYS A 1 232 ? 8.132 -7.074 -12.376 1.00 92.12 232 CYS A N 1
ATOM 1923 C CA . CYS A 1 232 ? 6.678 -6.898 -12.337 1.00 92.12 232 CYS A CA 1
ATOM 1924 C C . CYS A 1 232 ? 6.258 -5.614 -13.062 1.00 92.12 232 CYS A C 1
ATOM 1926 O O . CYS A 1 232 ? 5.293 -5.608 -13.813 1.00 92.12 232 CYS A O 1
ATOM 1928 N N . GLU A 1 233 ? 7.026 -4.538 -12.885 1.00 90.75 233 GLU A N 1
ATOM 1929 C CA . GLU A 1 233 ? 6.774 -3.274 -13.567 1.00 90.75 233 GLU A CA 1
ATOM 1930 C C . GLU A 1 233 ? 8.087 -2.590 -13.951 1.00 90.75 233 GLU A C 1
ATOM 1932 O O . GLU A 1 233 ? 9.049 -2.577 -13.176 1.00 90.75 233 GLU A O 1
ATOM 1937 N N . VAL A 1 234 ? 8.108 -2.020 -15.154 1.00 89.56 234 VAL A N 1
ATOM 1938 C CA . VAL A 1 234 ? 9.164 -1.148 -15.670 1.00 89.56 234 VAL A CA 1
ATOM 1939 C C . VAL A 1 234 ? 8.497 0.161 -16.076 1.00 89.56 234 VAL A C 1
ATOM 1941 O O . VAL A 1 234 ? 7.573 0.162 -16.891 1.00 89.56 234 VAL A O 1
ATOM 1944 N N . GLU A 1 235 ? 8.939 1.279 -15.503 1.00 86.31 235 GLU A N 1
ATOM 1945 C CA . GLU A 1 235 ? 8.403 2.598 -15.837 1.00 86.31 235 GLU A CA 1
ATOM 1946 C C . GLU A 1 235 ? 8.828 2.973 -17.267 1.00 86.31 235 GLU A C 1
ATOM 1948 O O . GLU A 1 235 ? 9.979 3.309 -17.537 1.00 86.31 235 GLU A O 1
ATOM 1953 N N . LEU A 1 236 ? 7.886 2.906 -18.214 1.00 80.69 236 LEU A N 1
ATOM 1954 C CA . LEU A 1 236 ? 8.145 3.180 -19.638 1.00 80.69 236 LEU A CA 1
ATOM 1955 C C . LEU A 1 236 ? 8.417 4.661 -19.945 1.00 80.69 236 LEU A C 1
ATOM 1957 O O . LEU A 1 236 ? 8.838 4.993 -21.056 1.00 80.69 236 LEU A O 1
ATOM 1961 N N . LYS A 1 237 ? 8.115 5.548 -18.995 1.00 82.50 237 LYS A N 1
ATOM 1962 C CA . LYS A 1 237 ? 8.444 6.972 -19.042 1.00 82.50 237 LYS A CA 1
ATOM 1963 C C . LYS A 1 237 ? 9.555 7.213 -18.020 1.00 82.50 237 LYS A C 1
ATOM 1965 O O . LYS A 1 237 ? 9.267 7.137 -16.828 1.00 82.50 237 LYS A O 1
ATOM 1970 N N . PRO A 1 238 ? 10.797 7.456 -18.463 1.00 82.69 238 PRO A N 1
ATOM 1971 C CA . PRO A 1 238 ? 11.894 7.742 -17.552 1.00 82.69 238 PRO A CA 1
ATOM 1972 C C . PRO A 1 238 ? 11.623 8.997 -16.721 1.00 82.69 238 PRO A C 1
ATOM 1974 O O . PRO A 1 238 ? 10.975 9.931 -17.196 1.00 82.69 238 PRO A O 1
ATOM 1977 N N . LYS A 1 239 ? 12.152 9.032 -15.498 1.00 86.31 239 LYS A N 1
ATOM 1978 C CA . LYS A 1 239 ? 12.143 10.239 -14.667 1.00 86.31 239 LYS A CA 1
ATOM 1979 C C . LYS A 1 239 ? 13.279 11.160 -15.081 1.00 86.31 239 LYS A C 1
ATOM 1981 O O . LYS A 1 239 ? 14.409 10.706 -15.248 1.00 86.31 239 LYS A O 1
ATOM 1986 N N . GLU A 1 240 ? 12.963 12.439 -15.218 1.00 91.12 240 GLU A N 1
ATOM 1987 C CA . GLU A 1 240 ? 13.928 13.492 -15.520 1.00 91.12 240 GLU A CA 1
ATOM 1988 C C . GLU A 1 240 ? 14.586 13.997 -14.235 1.00 91.12 240 GLU A C 1
ATOM 1990 O O . GLU A 1 240 ? 13.911 14.329 -13.259 1.00 91.12 240 GLU A O 1
ATOM 1995 N N . GLN A 1 241 ? 15.911 14.081 -14.247 1.00 90.69 241 GLN A N 1
ATOM 1996 C CA . GLN A 1 241 ? 16.713 14.659 -13.180 1.00 90.69 241 GLN A CA 1
ATOM 1997 C C . GLN A 1 241 ? 17.767 15.580 -13.795 1.00 90.69 241 GLN A C 1
ATOM 1999 O O . GLN A 1 241 ? 18.461 15.191 -14.733 1.00 90.69 241 GLN A O 1
ATOM 2004 N N . LYS A 1 242 ? 17.904 16.804 -13.275 1.00 92.75 242 LYS A N 1
ATOM 2005 C CA . LYS A 1 242 ? 19.013 17.686 -13.662 1.00 92.75 242 LYS A CA 1
ATOM 2006 C C . LYS A 1 242 ? 20.272 17.268 -12.913 1.00 92.75 242 LYS A C 1
ATOM 2008 O O . LYS A 1 242 ? 20.238 17.147 -11.691 1.00 92.75 242 LYS A O 1
ATOM 2013 N N . GLU A 1 243 ? 21.361 17.075 -13.641 1.00 92.88 243 GLU A N 1
ATOM 2014 C CA . GLU A 1 243 ? 22.672 16.733 -13.088 1.00 92.88 243 GLU A CA 1
ATOM 2015 C C . GLU A 1 243 ? 23.735 17.625 -13.738 1.00 92.88 243 GLU A C 1
ATOM 2017 O O . GLU A 1 243 ? 23.569 18.092 -14.869 1.00 92.88 243 GLU A O 1
ATOM 2022 N N . THR A 1 244 ? 24.807 17.908 -13.004 1.00 93.00 244 THR A N 1
ATOM 2023 C CA . THR A 1 244 ? 25.959 18.637 -13.535 1.00 93.00 244 THR A CA 1
ATOM 2024 C C . THR A 1 244 ? 26.959 17.624 -14.068 1.00 93.00 244 THR A C 1
ATOM 2026 O O . THR A 1 244 ? 27.380 16.722 -13.350 1.00 93.00 244 THR A O 1
ATOM 2029 N N . TYR A 1 245 ? 27.306 17.758 -15.341 1.00 92.75 245 TYR A N 1
ATOM 2030 C CA . TYR A 1 245 ? 28.402 17.034 -15.955 1.00 92.75 245 TYR A CA 1
ATOM 2031 C C . TYR A 1 245 ? 29.720 17.708 -15.583 1.00 92.75 245 TYR A C 1
ATOM 2033 O O . TYR A 1 245 ? 29.840 18.932 -15.666 1.00 92.75 245 TYR A O 1
ATOM 2041 N N . GLU A 1 246 ? 30.705 16.901 -15.211 1.00 92.38 246 GLU A N 1
ATOM 2042 C CA . GLU A 1 246 ? 32.085 17.326 -15.001 1.00 92.38 246 GLU A CA 1
ATOM 2043 C C . GLU A 1 246 ? 32.959 16.534 -15.966 1.00 92.38 246 GLU A C 1
ATOM 2045 O O . GLU A 1 246 ? 33.092 15.314 -15.847 1.00 92.38 246 GLU A O 1
ATOM 2050 N N . GLY A 1 247 ? 33.481 17.233 -16.972 1.00 89.56 247 GLY A N 1
ATOM 2051 C CA . GLY A 1 247 ? 34.373 16.651 -17.959 1.00 89.56 247 GLY A CA 1
ATOM 2052 C C . GLY A 1 247 ? 35.804 16.574 -17.452 1.00 89.56 247 GLY A C 1
ATOM 2053 O O . GLY A 1 247 ? 36.200 17.259 -16.511 1.00 89.56 247 GLY A O 1
ATOM 2054 N N . LEU A 1 248 ? 36.615 15.758 -18.110 1.00 89.81 248 LEU A N 1
ATOM 2055 C CA . LEU A 1 248 ? 38.021 15.619 -17.766 1.00 89.81 248 LEU A CA 1
ATOM 2056 C C . LEU A 1 248 ? 38.899 16.744 -18.351 1.00 89.81 248 LEU A C 1
ATOM 2058 O O . LEU A 1 248 ? 40.087 16.813 -18.015 1.00 89.81 248 LEU A O 1
ATOM 2062 N N . VAL A 1 249 ? 38.374 17.569 -19.262 1.00 90.00 249 VAL A N 1
ATOM 2063 C CA . VAL A 1 249 ? 39.017 18.806 -19.739 1.00 90.00 249 VAL A CA 1
ATOM 2064 C C . VAL A 1 249 ? 38.703 19.928 -18.749 1.00 90.00 249 VAL A C 1
ATOM 2066 O O . VAL A 1 249 ? 37.540 20.140 -18.403 1.00 90.00 249 VAL A O 1
ATOM 2069 N N . ASN A 1 250 ? 39.730 20.662 -18.310 1.00 81.81 250 ASN A N 1
ATOM 2070 C CA . ASN A 1 250 ? 39.559 21.785 -17.384 1.00 81.81 250 ASN A CA 1
ATOM 2071 C C . ASN A 1 250 ? 38.532 22.792 -17.934 1.00 81.81 250 ASN A C 1
ATOM 2073 O O . ASN A 1 250 ? 38.475 23.032 -19.138 1.00 81.81 250 ASN A O 1
ATOM 2077 N N . ASP A 1 251 ? 37.710 23.346 -17.042 1.00 84.56 251 ASP A N 1
ATOM 2078 C CA . ASP A 1 251 ? 36.601 24.266 -17.344 1.00 84.56 251 ASP A CA 1
ATOM 2079 C C . ASP A 1 251 ? 35.402 23.653 -18.100 1.00 84.56 251 ASP A C 1
ATOM 2081 O O . ASP A 1 251 ? 34.460 24.364 -18.454 1.00 84.56 251 ASP A O 1
ATOM 2085 N N . THR A 1 252 ? 35.368 22.328 -18.294 1.00 88.50 252 THR A N 1
ATOM 2086 C CA . THR A 1 252 ? 34.203 21.643 -18.876 1.00 88.50 252 THR A CA 1
ATOM 2087 C C . THR A 1 252 ? 33.226 21.219 -17.788 1.00 88.50 252 THR A C 1
ATOM 2089 O O . THR A 1 252 ? 33.297 20.115 -17.247 1.00 88.50 252 THR A O 1
ATOM 2092 N N . SER A 1 253 ? 32.276 22.100 -17.486 1.00 91.69 253 SER A N 1
ATOM 2093 C CA . SER A 1 253 ? 31.143 21.791 -16.616 1.00 91.69 253 SER A CA 1
ATOM 2094 C C . SER A 1 253 ? 29.855 22.382 -17.172 1.00 91.69 253 SER A C 1
ATOM 2096 O O . SER A 1 253 ? 29.814 23.546 -17.573 1.00 91.69 253 SER A O 1
ATOM 2098 N N . PHE A 1 254 ? 28.796 21.577 -17.223 1.00 92.69 254 PHE A N 1
ATOM 2099 C CA . PHE A 1 254 ? 27.489 22.015 -17.709 1.00 92.69 254 PHE A CA 1
ATOM 2100 C C . PHE A 1 254 ? 26.360 21.179 -17.113 1.00 92.69 254 PHE A C 1
ATOM 2102 O O . PHE A 1 254 ? 26.544 20.030 -16.724 1.00 92.69 254 PHE A O 1
ATOM 2109 N N . THR A 1 255 ? 25.158 21.743 -17.047 1.00 93.75 255 THR A N 1
ATOM 2110 C CA . THR A 1 255 ? 23.973 21.011 -16.588 1.00 93.75 255 THR A CA 1
ATOM 2111 C C . THR A 1 255 ? 23.321 20.267 -17.747 1.00 93.75 255 THR A C 1
ATOM 2113 O O . THR A 1 255 ? 23.097 20.843 -18.810 1.00 93.75 255 THR A O 1
ATOM 2116 N N . PHE A 1 256 ? 22.938 19.014 -17.521 1.00 91.88 256 PHE A N 1
ATOM 2117 C CA . PHE A 1 256 ? 22.193 18.201 -18.478 1.00 91.88 256 PHE A CA 1
ATOM 2118 C C . PHE A 1 256 ? 20.993 17.512 -17.815 1.00 91.88 256 PHE A C 1
ATOM 2120 O O . PHE A 1 256 ? 20.852 17.497 -16.589 1.00 91.88 256 PHE A O 1
ATOM 2127 N N . THR A 1 257 ? 20.099 16.962 -18.641 1.00 90.88 257 THR A N 1
ATOM 2128 C CA . THR A 1 257 ? 18.954 16.170 -18.167 1.00 90.88 257 THR A CA 1
ATOM 2129 C C . THR A 1 257 ? 19.287 14.689 -18.265 1.00 90.88 257 THR A C 1
ATOM 2131 O O . THR A 1 257 ? 19.508 14.159 -19.356 1.00 90.88 257 THR A O 1
ATOM 2134 N N . LYS A 1 258 ? 19.305 14.021 -17.116 1.00 90.06 258 LYS A N 1
ATOM 2135 C CA . LYS A 1 258 ? 19.440 12.577 -16.992 1.00 90.06 258 LYS A CA 1
ATOM 2136 C C . LYS A 1 258 ? 18.067 11.941 -16.879 1.00 90.06 258 LYS A C 1
ATOM 2138 O O . LYS A 1 258 ? 17.271 12.289 -16.010 1.00 90.06 258 LYS A O 1
ATOM 2143 N N . TYR A 1 259 ? 17.819 10.978 -17.746 1.00 88.38 259 TYR A N 1
ATOM 2144 C CA . TYR A 1 259 ? 16.632 10.149 -17.749 1.00 88.38 259 TYR A CA 1
ATOM 2145 C C . TYR A 1 259 ? 16.941 8.847 -17.005 1.00 88.38 259 TYR A C 1
ATOM 2147 O O . TYR A 1 259 ? 17.876 8.123 -17.360 1.00 88.38 259 TYR A O 1
ATOM 2155 N N . ILE A 1 260 ? 16.143 8.517 -15.989 1.00 85.56 260 ILE A N 1
ATOM 2156 C CA . ILE A 1 260 ? 16.310 7.307 -15.172 1.00 85.56 260 ILE A CA 1
ATOM 2157 C C . ILE A 1 260 ? 15.096 6.400 -15.350 1.00 85.56 260 ILE A C 1
ATOM 2159 O O . ILE A 1 260 ? 13.961 6.813 -15.106 1.00 85.56 260 ILE A O 1
ATOM 2163 N N . GLN A 1 261 ? 15.336 5.148 -15.740 1.00 89.81 261 GLN A N 1
ATOM 2164 C CA . GLN A 1 261 ? 14.295 4.128 -15.794 1.00 89.81 261 GLN A CA 1
ATOM 2165 C C . GLN A 1 261 ? 14.231 3.364 -14.472 1.00 89.81 261 GLN A C 1
ATOM 2167 O O . GLN A 1 261 ? 15.232 2.825 -13.998 1.00 89.81 261 GLN A O 1
ATOM 2172 N N . LEU A 1 262 ? 13.036 3.289 -13.892 1.00 87.62 262 LEU A N 1
ATOM 2173 C CA . LEU A 1 262 ? 12.791 2.537 -12.668 1.00 87.62 262 LEU A CA 1
ATOM 2174 C C . LEU A 1 262 ? 12.116 1.200 -12.976 1.00 87.62 262 LEU A C 1
ATOM 2176 O O . LEU A 1 262 ? 11.313 1.077 -13.900 1.00 87.62 262 LEU A O 1
ATOM 2180 N N . SER A 1 263 ? 12.432 0.194 -12.165 1.00 89.81 263 SER A N 1
ATOM 2181 C CA . SER A 1 263 ? 11.748 -1.099 -12.169 1.00 89.81 263 SER A CA 1
ATOM 2182 C C . SER A 1 263 ? 11.386 -1.478 -10.744 1.00 89.81 263 SER A C 1
ATOM 2184 O O . SER A 1 263 ? 12.210 -1.273 -9.849 1.00 89.81 263 SER A O 1
ATOM 2186 N N . LYS A 1 264 ? 10.228 -2.099 -10.534 1.00 88.75 264 LYS A N 1
ATOM 2187 C CA . LYS A 1 264 ? 9.812 -2.586 -9.213 1.00 88.75 264 LYS A CA 1
ATOM 2188 C C . LYS A 1 264 ? 9.309 -4.022 -9.269 1.00 88.75 264 LYS A C 1
ATOM 2190 O O . LYS A 1 264 ? 8.778 -4.489 -10.281 1.00 88.75 264 LYS A O 1
ATOM 2195 N N . ARG A 1 265 ? 9.482 -4.718 -8.146 1.00 90.19 265 ARG A N 1
ATOM 2196 C CA . ARG A 1 265 ? 8.723 -5.929 -7.837 1.00 90.19 265 ARG A CA 1
ATOM 2197 C C . ARG A 1 265 ? 7.504 -5.525 -7.025 1.00 90.19 265 ARG A C 1
ATOM 2199 O O . ARG A 1 265 ? 7.626 -4.727 -6.105 1.00 90.19 265 ARG A O 1
ATOM 2206 N N . LEU A 1 266 ? 6.346 -6.040 -7.417 1.00 89.19 266 LEU A N 1
ATOM 2207 C CA . LEU A 1 266 ? 5.087 -5.792 -6.725 1.00 89.19 266 LEU A CA 1
ATOM 2208 C C . LEU A 1 266 ? 4.923 -6.783 -5.571 1.00 89.19 266 LEU A C 1
ATOM 2210 O O . LEU A 1 266 ? 5.472 -7.887 -5.621 1.00 89.19 266 LEU A O 1
ATOM 2214 N N . ASN A 1 267 ? 4.159 -6.391 -4.556 1.00 88.06 267 ASN A N 1
ATOM 2215 C CA . ASN A 1 267 ? 3.801 -7.263 -3.441 1.00 88.06 267 ASN A CA 1
ATOM 2216 C C . ASN A 1 267 ? 2.874 -8.386 -3.918 1.00 88.06 267 ASN A C 1
ATOM 2218 O O . ASN A 1 267 ? 2.114 -8.227 -4.876 1.00 88.06 267 ASN A O 1
ATOM 2222 N N . CYS A 1 268 ? 2.935 -9.519 -3.228 1.00 89.38 268 CYS A N 1
ATOM 2223 C CA . CYS A 1 268 ? 2.061 -10.658 -3.439 1.00 89.38 268 CYS A CA 1
ATOM 2224 C C . CYS A 1 268 ? 0.589 -10.231 -3.331 1.00 89.38 268 CYS A C 1
ATOM 2226 O O . CYS A 1 268 ? 0.213 -9.514 -2.405 1.00 89.38 268 CYS A O 1
ATOM 2228 N N . SER A 1 269 ? -0.255 -10.687 -4.257 1.00 86.62 269 SER A N 1
ATOM 2229 C CA . SER A 1 269 ? -1.696 -10.419 -4.261 1.00 86.62 269 SER A CA 1
ATOM 2230 C C . SER A 1 269 ? -2.478 -11.392 -3.379 1.00 86.62 269 SER A C 1
ATOM 2232 O O . SER A 1 269 ? -3.609 -11.089 -2.996 1.00 86.62 269 SER A O 1
ATOM 2234 N N . LYS A 1 270 ? -1.876 -12.522 -2.995 1.00 85.44 270 LYS A N 1
ATOM 2235 C CA . LYS A 1 270 ? -2.530 -13.556 -2.189 1.00 85.44 270 LYS A CA 1
ATOM 2236 C C . LYS A 1 270 ? -2.820 -13.084 -0.765 1.00 85.44 270 LYS A C 1
ATOM 2238 O O . LYS A 1 270 ? -2.054 -12.334 -0.153 1.00 85.44 270 LYS A O 1
ATOM 2243 N N . LYS A 1 271 ? -3.940 -13.566 -0.231 1.00 84.19 271 LYS A N 1
ATOM 2244 C CA . LYS A 1 271 ? -4.312 -13.405 1.175 1.00 84.19 271 LYS A CA 1
ATOM 2245 C C . LYS A 1 271 ? -3.690 -14.518 2.004 1.00 84.19 271 LYS A C 1
ATOM 2247 O O . LYS A 1 271 ? -3.539 -15.641 1.527 1.00 84.19 271 LYS A O 1
ATOM 2252 N N . ILE A 1 272 ? -3.320 -14.181 3.230 1.00 79.25 272 ILE A N 1
ATOM 2253 C CA . ILE A 1 272 ? -2.921 -15.150 4.241 1.00 79.25 272 ILE A CA 1
ATOM 2254 C C . ILE A 1 272 ? -4.195 -15.586 4.978 1.00 79.25 272 ILE A C 1
ATOM 2256 O O . ILE A 1 272 ? -4.954 -14.705 5.406 1.00 79.25 272 ILE A O 1
ATOM 2260 N N . PRO A 1 273 ? -4.458 -16.903 5.080 1.00 77.12 273 PRO A N 1
ATOM 2261 C CA . PRO A 1 273 ? -5.640 -17.420 5.755 1.00 77.12 273 PRO A CA 1
ATOM 2262 C C . PRO A 1 273 ? -5.738 -17.007 7.233 1.00 77.12 273 PRO A C 1
ATOM 2264 O O . PRO A 1 273 ? -4.731 -16.651 7.855 1.00 77.12 273 PRO A O 1
ATOM 2267 N N . PRO A 1 274 ? -6.942 -17.107 7.824 1.00 73.12 274 PRO A N 1
ATOM 2268 C CA . PRO A 1 274 ? -7.156 -16.962 9.261 1.00 73.12 274 PRO A CA 1
ATOM 2269 C C . PRO A 1 274 ? -6.153 -17.751 10.102 1.00 73.12 274 PRO A C 1
ATOM 2271 O O . PRO A 1 274 ? -5.985 -18.950 9.895 1.00 73.12 274 PRO A O 1
ATOM 2274 N N . ASN A 1 275 ? -5.552 -17.097 11.099 1.00 72.12 275 ASN A N 1
ATOM 2275 C CA . ASN A 1 275 ? -4.610 -17.699 12.056 1.00 72.12 275 ASN A CA 1
ATOM 2276 C C . ASN A 1 275 ? -3.323 -18.284 11.442 1.00 72.12 275 ASN A C 1
ATOM 2278 O O . ASN A 1 275 ? -2.567 -18.960 12.139 1.00 72.12 275 ASN A O 1
ATOM 2282 N N . GLU A 1 276 ? -3.045 -18.009 10.169 1.00 77.19 276 GLU A N 1
ATOM 2283 C CA . GLU A 1 276 ? -1.770 -18.330 9.537 1.00 77.19 276 GLU A CA 1
ATOM 2284 C C . GLU A 1 276 ? -0.901 -17.074 9.431 1.00 77.19 276 GLU A C 1
ATOM 2286 O O . GLU A 1 276 ? -1.401 -15.956 9.366 1.00 77.19 276 GLU A O 1
ATOM 2291 N N . PHE A 1 277 ? 0.421 -17.249 9.400 1.00 76.56 277 PHE A N 1
ATOM 2292 C CA . PHE A 1 277 ? 1.371 -16.145 9.192 1.00 76.56 277 PHE A CA 1
ATOM 2293 C C . PHE A 1 277 ? 1.877 -16.060 7.748 1.00 76.56 277 PHE A C 1
ATOM 2295 O O . PHE A 1 277 ? 2.546 -15.098 7.376 1.00 76.56 277 PHE A O 1
ATOM 2302 N N . LYS A 1 278 ? 1.614 -17.090 6.937 1.00 81.00 278 LYS A N 1
ATOM 2303 C CA . LYS A 1 278 ? 2.045 -17.213 5.541 1.00 81.00 278 LYS A CA 1
ATOM 2304 C C . LYS A 1 278 ? 0.992 -17.999 4.780 1.00 81.00 278 LYS A C 1
ATOM 2306 O O . LYS A 1 278 ? 0.428 -18.928 5.337 1.00 81.00 278 LYS A O 1
ATOM 2311 N N . HIS A 1 279 ? 0.767 -17.666 3.514 1.00 85.06 279 HIS A N 1
ATOM 2312 C CA . HIS A 1 279 ? -0.000 -18.540 2.632 1.00 85.06 279 HIS A CA 1
ATOM 2313 C C . HIS A 1 279 ? 0.914 -19.620 2.047 1.00 85.06 279 HIS A C 1
ATOM 2315 O O . HIS A 1 279 ? 2.136 -19.462 1.984 1.00 85.06 279 HIS A O 1
ATOM 2321 N N . THR A 1 280 ? 0.321 -20.701 1.553 1.00 86.81 280 THR A N 1
ATOM 2322 C CA . THR A 1 280 ? 1.058 -21.750 0.846 1.00 86.81 280 THR A CA 1
ATOM 2323 C C . THR A 1 280 ? 1.321 -21.377 -0.618 1.00 86.81 280 THR A C 1
ATOM 2325 O O . THR A 1 280 ? 0.636 -20.544 -1.224 1.00 86.81 280 THR A O 1
ATOM 2328 N N . GLY A 1 281 ? 2.347 -21.995 -1.203 1.00 88.06 281 GLY A N 1
ATOM 2329 C CA . GLY A 1 281 ? 2.740 -21.779 -2.594 1.00 88.06 281 GLY A CA 1
ATOM 2330 C C . GLY A 1 281 ? 3.475 -20.459 -2.849 1.00 88.06 281 GLY A C 1
ATOM 2331 O O . GLY A 1 281 ? 3.726 -19.667 -1.949 1.00 88.06 281 GLY A O 1
ATOM 2332 N N . LYS A 1 282 ? 3.821 -20.243 -4.119 1.00 90.25 282 LYS A N 1
ATOM 2333 C CA . LYS A 1 282 ? 4.657 -19.127 -4.576 1.00 90.25 282 LYS A CA 1
ATOM 2334 C C . LYS A 1 282 ? 3.985 -17.762 -4.393 1.00 90.25 282 LYS A C 1
ATOM 2336 O O . LYS A 1 282 ? 2.776 -17.646 -4.628 1.00 90.25 282 LYS A O 1
ATOM 2341 N N . HIS A 1 283 ? 4.757 -16.734 -4.049 1.00 90.38 283 HIS A N 1
ATOM 2342 C CA . HIS A 1 283 ? 4.291 -15.350 -3.986 1.00 90.38 283 HIS A CA 1
ATOM 2343 C C . HIS A 1 283 ? 4.160 -14.757 -5.396 1.00 90.38 283 HIS A C 1
ATOM 2345 O O . HIS A 1 283 ? 5.142 -14.620 -6.127 1.00 90.38 283 HIS A O 1
ATOM 2351 N N . THR A 1 284 ? 2.942 -14.388 -5.787 1.00 90.25 284 THR A N 1
ATOM 2352 C CA . THR A 1 284 ? 2.622 -13.821 -7.106 1.00 90.25 284 THR A CA 1
ATOM 2353 C C . THR A 1 284 ? 1.760 -12.579 -6.923 1.00 90.25 284 THR A C 1
ATOM 2355 O O . THR A 1 284 ? 0.980 -12.511 -5.979 1.00 90.25 284 THR A O 1
ATOM 2358 N N . HIS A 1 285 ? 1.912 -11.568 -7.782 1.00 86.56 285 HIS A N 1
ATOM 2359 C CA . HIS A 1 285 ? 1.121 -10.328 -7.702 1.00 86.56 285 HIS A CA 1
ATOM 2360 C C . HIS A 1 285 ? -0.094 -10.321 -8.647 1.00 86.56 285 HIS A C 1
ATOM 2362 O O . HIS A 1 285 ? -0.926 -9.419 -8.586 1.00 86.56 285 HIS A O 1
ATOM 2368 N N . ASN A 1 286 ? -0.191 -11.315 -9.529 1.00 83.50 286 ASN A N 1
ATOM 2369 C CA . ASN A 1 286 ? -1.344 -11.608 -10.371 1.00 83.50 286 ASN A CA 1
ATOM 2370 C C . ASN A 1 286 ? -1.212 -13.051 -10.884 1.00 83.50 286 ASN A C 1
ATOM 2372 O O . ASN A 1 286 ? -0.086 -13.524 -11.080 1.00 83.50 286 ASN A O 1
ATOM 2376 N N . ASP A 1 287 ? -2.323 -13.738 -11.129 1.00 73.88 287 ASP A N 1
ATOM 2377 C CA . ASP A 1 287 ? -2.284 -15.079 -11.716 1.00 73.88 287 ASP A CA 1
ATOM 2378 C C . ASP A 1 287 ? -1.806 -14.972 -13.170 1.00 73.88 287 ASP A C 1
ATOM 2380 O O . ASP A 1 287 ? -2.443 -14.324 -13.999 1.00 73.88 287 ASP A O 1
ATOM 2384 N N . ASN A 1 288 ? -0.640 -15.555 -13.475 1.00 68.94 288 ASN A N 1
ATOM 2385 C CA . ASN A 1 288 ? 0.054 -15.408 -14.764 1.00 68.94 288 ASN A CA 1
ATOM 2386 C C . ASN A 1 288 ? 0.299 -13.944 -15.181 1.00 68.94 288 ASN A C 1
ATOM 2388 O O . ASN A 1 288 ? 0.223 -13.600 -16.363 1.00 68.94 288 ASN A O 1
ATOM 2392 N N . GLY A 1 289 ? 0.597 -13.074 -14.210 1.00 75.88 289 GLY A N 1
ATOM 2393 C CA . GLY A 1 289 ? 0.887 -11.666 -14.469 1.00 75.88 289 GLY A CA 1
ATOM 2394 C C . GLY A 1 289 ? 1.984 -11.462 -15.519 1.00 75.88 289 GLY A C 1
ATOM 2395 O O . GLY A 1 289 ? 2.976 -12.194 -15.564 1.00 75.88 289 GLY A O 1
ATOM 2396 N N . PHE A 1 290 ? 1.824 -10.434 -16.354 1.00 87.69 290 PHE A N 1
ATOM 2397 C CA . PHE A 1 290 ? 2.874 -10.009 -17.274 1.00 87.69 290 PHE A CA 1
ATOM 2398 C C . PHE A 1 290 ? 4.105 -9.560 -16.480 1.00 87.69 290 PHE A C 1
ATOM 2400 O O . PHE A 1 290 ? 4.005 -8.748 -15.564 1.00 87.69 290 PHE A O 1
ATOM 2407 N N . HIS A 1 291 ? 5.272 -10.070 -16.861 1.00 93.19 291 HIS A N 1
ATOM 2408 C CA . HIS A 1 291 ? 6.550 -9.647 -16.308 1.00 93.19 291 HIS A CA 1
ATOM 2409 C C . HIS A 1 291 ? 7.463 -9.216 -17.446 1.00 93.19 291 HIS A C 1
ATOM 2411 O O . HIS A 1 291 ? 7.552 -9.899 -18.463 1.00 93.19 291 HIS A O 1
ATOM 2417 N N . TYR A 1 292 ? 8.170 -8.109 -17.259 1.00 94.06 292 TYR A N 1
ATOM 2418 C CA . TYR A 1 292 ? 9.182 -7.623 -18.185 1.00 94.06 292 TYR A CA 1
ATOM 2419 C C . TYR A 1 292 ? 10.456 -8.463 -18.103 1.00 94.06 292 TYR A C 1
ATOM 2421 O O . TYR A 1 292 ? 10.788 -9.056 -17.070 1.00 94.06 292 TYR A O 1
ATOM 2429 N N . CYS A 1 293 ? 11.200 -8.486 -19.200 1.00 94.81 293 CYS A N 1
ATOM 2430 C CA . CYS A 1 293 ? 12.501 -9.120 -19.276 1.00 94.81 293 CYS A CA 1
ATOM 2431 C C . CYS A 1 293 ? 13.504 -8.501 -18.280 1.00 94.81 293 CYS A C 1
ATOM 2433 O O . CYS A 1 293 ? 13.468 -7.315 -17.962 1.00 94.81 293 CYS A O 1
ATOM 2435 N N . ASN A 1 294 ? 14.419 -9.330 -17.769 1.00 93.75 294 ASN A N 1
ATOM 2436 C CA . ASN A 1 294 ? 15.464 -8.891 -16.837 1.00 93.75 294 ASN A CA 1
ATOM 2437 C C . ASN A 1 294 ? 16.697 -8.308 -17.541 1.00 93.75 294 ASN A C 1
ATOM 2439 O O . ASN A 1 294 ? 17.571 -7.769 -16.862 1.00 93.75 294 ASN A O 1
ATOM 2443 N N . ALA A 1 295 ? 16.796 -8.458 -18.863 1.00 93.94 295 ALA A N 1
ATOM 2444 C CA . ALA A 1 295 ? 17.929 -7.971 -19.632 1.00 93.94 295 ALA A CA 1
ATOM 2445 C C . ALA A 1 295 ? 17.981 -6.441 -19.596 1.00 93.94 295 ALA A C 1
ATOM 2447 O O . ALA A 1 295 ? 16.950 -5.776 -19.711 1.00 93.94 295 ALA A O 1
ATOM 2448 N N . LYS A 1 296 ? 19.192 -5.903 -19.461 1.00 93.62 296 LYS A N 1
ATOM 2449 C CA . LYS A 1 296 ? 19.482 -4.471 -19.515 1.00 93.62 296 LYS A CA 1
ATOM 2450 C C . LYS A 1 296 ? 20.353 -4.169 -20.725 1.00 93.62 296 LYS A C 1
ATOM 2452 O O . LYS A 1 296 ? 21.253 -4.949 -21.029 1.00 93.62 296 LYS A O 1
ATOM 2457 N N . CYS A 1 297 ? 20.120 -3.025 -21.362 1.00 91.44 297 CYS A N 1
ATOM 2458 C CA . CYS A 1 297 ? 21.028 -2.514 -22.380 1.00 91.44 297 CYS A CA 1
ATOM 2459 C C . CYS A 1 297 ? 22.407 -2.264 -21.740 1.00 91.44 297 CYS A C 1
ATOM 2461 O O . CYS A 1 297 ? 22.465 -1.597 -20.703 1.00 91.44 297 CYS A O 1
ATOM 2463 N N . PRO A 1 298 ? 23.514 -2.751 -22.328 1.00 90.44 298 PRO A N 1
ATOM 2464 C CA . PRO A 1 298 ? 24.845 -2.620 -21.731 1.00 90.44 298 PRO A CA 1
ATOM 2465 C C . PRO A 1 298 ? 25.333 -1.169 -21.624 1.00 90.44 298 PRO A C 1
ATOM 2467 O O . PRO A 1 298 ? 26.234 -0.901 -20.842 1.00 90.44 298 PRO A O 1
ATOM 2470 N N . PHE A 1 299 ? 24.743 -0.231 -22.375 1.00 88.56 299 PHE A N 1
ATOM 2471 C CA . PHE A 1 299 ? 25.199 1.163 -22.428 1.00 88.56 299 PHE A CA 1
ATOM 2472 C C . PHE A 1 299 ? 24.378 2.117 -21.566 1.00 88.56 299 PHE A C 1
ATOM 2474 O O . PHE A 1 299 ? 24.938 3.003 -20.924 1.00 88.56 299 PHE A O 1
ATOM 2481 N N . CYS A 1 300 ? 23.050 1.970 -21.567 1.00 90.19 300 CYS A N 1
ATOM 2482 C CA . CYS A 1 300 ? 22.156 2.846 -20.804 1.00 90.19 300 CYS A CA 1
ATOM 2483 C C . CYS A 1 300 ? 21.535 2.183 -19.571 1.00 90.19 300 CYS A C 1
ATOM 2485 O O . CYS A 1 300 ? 20.862 2.856 -18.802 1.00 90.19 300 CYS A O 1
ATOM 2487 N N . GLU A 1 301 ? 21.745 0.878 -19.376 1.00 91.38 301 GLU A N 1
ATOM 2488 C CA . GLU A 1 301 ? 21.144 0.047 -18.322 1.00 91.38 301 GLU A CA 1
ATOM 2489 C C . GLU A 1 301 ? 19.617 -0.077 -18.328 1.00 91.38 301 GLU A C 1
ATOM 2491 O O . GLU A 1 301 ? 19.038 -0.672 -17.413 1.00 91.38 301 GLU A O 1
ATOM 2496 N N . TYR A 1 302 ? 18.945 0.446 -19.350 1.00 91.81 302 TYR A N 1
ATOM 2497 C CA . TYR A 1 302 ? 17.495 0.355 -19.419 1.00 91.81 302 TYR A CA 1
ATOM 2498 C C . TYR A 1 302 ? 17.071 -1.092 -19.661 1.00 91.81 302 TYR A C 1
ATOM 2500 O O . TYR A 1 302 ? 17.655 -1.811 -20.476 1.00 91.81 302 TYR A O 1
ATOM 2508 N N . TYR A 1 303 ? 16.046 -1.514 -18.932 1.00 93.75 303 TYR A N 1
ATOM 2509 C CA . TYR A 1 303 ? 15.441 -2.826 -19.030 1.00 93.75 303 TYR A CA 1
ATOM 2510 C C . TYR A 1 303 ? 14.741 -3.012 -20.365 1.00 93.75 303 TYR A C 1
ATOM 2512 O O . TYR A 1 303 ? 14.097 -2.101 -20.896 1.00 93.75 303 TYR A O 1
ATOM 2520 N N . CYS A 1 304 ? 14.821 -4.236 -20.868 1.00 94.00 304 CYS A N 1
ATOM 2521 C CA . CYS A 1 304 ? 14.033 -4.657 -22.001 1.00 94.00 304 CYS A CA 1
ATOM 2522 C C . CYS A 1 304 ? 12.531 -4.608 -21.666 1.00 94.00 304 CYS A C 1
ATOM 2524 O O . CYS A 1 304 ? 12.085 -5.097 -20.627 1.00 94.00 304 CYS A O 1
ATOM 2526 N N . THR A 1 305 ? 11.746 -4.013 -22.563 1.00 93.31 305 THR A N 1
ATOM 2527 C CA . THR A 1 305 ? 10.304 -3.787 -22.392 1.00 93.31 305 THR A CA 1
ATOM 2528 C C . THR A 1 305 ? 9.444 -4.948 -22.906 1.00 93.31 305 THR A C 1
ATOM 2530 O O . THR A 1 305 ? 8.217 -4.881 -22.846 1.00 93.31 305 THR A O 1
ATOM 2533 N N . LEU A 1 306 ? 10.074 -6.022 -23.390 1.00 94.12 306 LEU A N 1
ATOM 2534 C CA . LEU A 1 306 ? 9.420 -7.243 -23.860 1.00 94.12 306 LEU A CA 1
ATOM 2535 C C . LEU A 1 306 ? 9.110 -8.211 -22.696 1.00 94.12 306 LEU A C 1
ATOM 2537 O O . LEU A 1 306 ? 9.739 -8.117 -21.636 1.00 94.12 306 LEU A O 1
ATOM 2541 N N . PRO A 1 307 ? 8.160 -9.154 -22.875 1.00 93.56 307 PRO A N 1
ATOM 2542 C CA . PRO A 1 307 ? 7.818 -10.132 -21.844 1.00 93.56 307 PRO A CA 1
ATOM 2543 C C . PRO A 1 307 ? 9.008 -11.010 -21.438 1.00 93.56 307 PRO A C 1
ATOM 2545 O O . PRO A 1 307 ? 9.848 -11.367 -22.257 1.00 93.56 307 PRO A O 1
ATOM 2548 N N . TYR A 1 308 ? 9.071 -11.422 -20.177 1.00 94.38 308 TYR A N 1
ATOM 2549 C CA . TYR A 1 308 ? 10.096 -12.337 -19.687 1.00 94.38 308 TYR A CA 1
ATOM 2550 C C . TYR A 1 308 ? 10.124 -13.641 -20.505 1.00 94.38 308 TYR A C 1
ATOM 2552 O O . TYR A 1 308 ? 9.090 -14.266 -20.728 1.00 94.38 308 TYR A O 1
ATOM 2560 N N . GLY A 1 309 ? 11.320 -14.061 -20.931 1.00 92.44 309 GLY A N 1
ATOM 2561 C CA . GLY A 1 309 ? 11.511 -15.271 -21.740 1.00 92.44 309 GLY A CA 1
ATOM 2562 C C . GLY A 1 309 ? 11.223 -15.101 -23.236 1.00 92.44 309 GLY A C 1
ATOM 2563 O O . GLY A 1 309 ? 11.134 -16.100 -23.946 1.00 92.44 309 GLY A O 1
ATOM 2564 N N . HIS A 1 310 ? 11.070 -13.867 -23.724 1.00 93.38 310 HIS A N 1
ATOM 2565 C CA . HIS A 1 310 ? 10.877 -13.599 -25.148 1.00 93.38 310 HIS A CA 1
ATOM 2566 C C . HIS A 1 310 ? 12.086 -14.062 -26.004 1.00 93.38 310 HIS A C 1
ATOM 2568 O O . HIS A 1 310 ? 13.229 -13.920 -25.566 1.00 93.38 310 HIS A O 1
ATOM 2574 N N . PRO A 1 311 ? 11.866 -14.596 -27.226 1.00 91.56 311 PRO A N 1
ATOM 2575 C CA . PRO A 1 311 ? 12.941 -15.068 -28.109 1.00 91.56 311 PRO A CA 1
ATOM 2576 C C . PRO A 1 311 ? 13.543 -13.982 -29.018 1.00 91.56 311 PRO A C 1
ATOM 2578 O O . PRO A 1 311 ? 14.560 -14.221 -29.663 1.00 91.56 311 PRO A O 1
ATOM 2581 N N . GLN A 1 312 ? 12.896 -12.817 -29.143 1.00 92.06 312 GLN A N 1
ATOM 2582 C CA . GLN A 1 312 ? 13.374 -11.722 -29.994 1.00 92.06 312 GLN A CA 1
ATOM 2583 C C . GLN A 1 312 ? 14.635 -11.057 -29.422 1.00 92.06 312 GLN A C 1
ATOM 2585 O O . GLN A 1 312 ? 14.924 -11.178 -28.234 1.00 92.06 312 GLN A O 1
ATOM 2590 N N . ILE A 1 313 ? 15.327 -10.280 -30.260 1.00 91.38 313 ILE A N 1
ATOM 2591 C CA . ILE A 1 313 ? 16.339 -9.309 -29.818 1.00 91.38 313 ILE A CA 1
ATOM 2592 C C . ILE A 1 313 ? 15.696 -8.366 -28.792 1.00 91.38 313 ILE A C 1
ATOM 2594 O O . ILE A 1 313 ? 14.530 -7.989 -28.942 1.00 91.38 313 ILE A O 1
ATOM 2598 N N . HIS A 1 314 ? 16.430 -8.022 -27.736 1.00 92.94 314 HIS A N 1
ATOM 2599 C CA . HIS A 1 314 ? 15.909 -7.160 -26.687 1.00 92.94 314 HIS A CA 1
ATOM 2600 C C . HIS A 1 314 ? 15.578 -5.770 -27.235 1.00 92.94 314 HIS A C 1
ATOM 2602 O O . HIS A 1 314 ? 16.293 -5.218 -28.064 1.00 92.94 314 HIS A O 1
ATOM 2608 N N . ASP A 1 315 ? 14.483 -5.199 -26.756 1.00 91.56 315 ASP A N 1
ATOM 2609 C CA . ASP A 1 315 ? 14.017 -3.877 -27.170 1.00 91.56 315 ASP A CA 1
ATOM 2610 C C . ASP A 1 315 ? 13.769 -3.005 -25.941 1.00 91.56 315 ASP A C 1
ATOM 2612 O O . ASP A 1 315 ? 13.315 -3.504 -24.904 1.00 91.56 315 ASP A O 1
ATOM 2616 N N . THR A 1 316 ? 14.099 -1.719 -26.034 1.00 90.38 316 THR A N 1
ATOM 2617 C CA . THR A 1 316 ? 13.841 -0.736 -24.981 1.00 90.38 316 THR A CA 1
ATOM 2618 C C . THR A 1 316 ? 13.815 0.690 -25.531 1.00 90.38 316 THR A C 1
ATOM 2620 O O . THR A 1 316 ? 14.354 0.996 -26.592 1.00 90.38 316 THR A O 1
ATOM 2623 N N . LYS A 1 317 ? 13.218 1.613 -24.772 1.00 87.38 317 LYS A N 1
ATOM 2624 C CA . LYS A 1 317 ? 13.338 3.052 -25.038 1.00 87.38 317 LYS A CA 1
ATOM 2625 C C . LYS A 1 317 ? 14.648 3.548 -24.448 1.00 87.38 317 LYS A C 1
ATOM 2627 O O . LYS A 1 317 ? 14.651 4.053 -23.333 1.00 87.38 317 LYS A O 1
ATOM 2632 N N . HIS A 1 318 ? 15.736 3.345 -25.181 1.00 86.94 318 HIS A N 1
ATOM 2633 C CA . HIS A 1 318 ? 17.094 3.680 -24.753 1.00 86.94 318 HIS A CA 1
ATOM 2634 C C . HIS A 1 318 ? 17.209 5.056 -24.089 1.00 86.94 318 HIS A C 1
ATOM 2636 O O . HIS A 1 318 ? 16.618 6.034 -24.549 1.00 86.94 318 HIS A O 1
ATOM 2642 N N . GLY A 1 319 ? 18.001 5.111 -23.019 1.00 88.56 319 GLY A N 1
ATOM 2643 C CA . GLY A 1 319 ? 18.250 6.319 -22.239 1.00 88.56 319 GLY A CA 1
ATOM 2644 C C . GLY A 1 319 ? 19.671 6.852 -22.373 1.00 88.56 319 GLY A C 1
ATOM 2645 O O . GLY A 1 319 ? 20.382 6.570 -23.337 1.00 88.56 319 GLY A O 1
ATOM 2646 N N . ASN A 1 320 ? 20.086 7.619 -21.370 1.00 91.12 320 ASN A N 1
ATOM 2647 C CA . ASN A 1 320 ? 21.439 8.150 -21.236 1.00 91.12 320 ASN A CA 1
ATOM 2648 C C . ASN A 1 320 ? 22.493 7.036 -21.195 1.00 91.12 320 ASN A C 1
ATOM 2650 O O . ASN A 1 320 ? 22.303 6.045 -20.491 1.00 91.12 320 ASN A O 1
ATOM 2654 N N . MET A 1 321 ? 23.615 7.200 -21.901 1.00 89.25 321 MET A N 1
ATOM 2655 C CA . MET A 1 321 ? 24.689 6.202 -21.995 1.00 89.25 321 MET A CA 1
ATOM 2656 C C . MET A 1 321 ? 25.574 6.178 -20.735 1.00 89.25 321 MET A C 1
ATOM 2658 O O . MET A 1 321 ? 26.767 6.482 -20.772 1.00 89.25 321 MET A O 1
ATOM 2662 N N . ALA A 1 322 ? 24.970 5.833 -19.598 1.00 86.00 322 ALA A N 1
ATOM 2663 C CA . ALA A 1 322 ? 25.593 5.851 -18.277 1.00 86.00 322 ALA A CA 1
ATOM 2664 C C . ALA A 1 322 ? 26.817 4.928 -18.137 1.00 86.00 322 ALA A C 1
ATOM 2666 O O . ALA A 1 322 ? 27.680 5.206 -17.309 1.00 86.00 322 ALA A O 1
ATOM 2667 N N . GLN A 1 323 ? 26.901 3.865 -18.942 1.00 86.94 323 GLN A N 1
ATOM 2668 C CA . GLN A 1 323 ? 27.973 2.861 -18.915 1.00 86.94 323 GLN A CA 1
ATOM 2669 C C . GLN A 1 323 ? 28.936 2.999 -20.100 1.00 86.94 323 GLN A C 1
ATOM 2671 O O . GLN A 1 323 ? 29.455 2.009 -20.612 1.00 86.94 323 GLN A O 1
ATOM 2676 N N . THR A 1 324 ? 29.141 4.221 -20.593 1.00 87.38 324 THR A N 1
ATOM 2677 C CA . THR A 1 324 ? 30.019 4.461 -21.744 1.00 87.38 324 THR A CA 1
ATOM 2678 C C . THR A 1 324 ? 30.982 5.605 -21.509 1.00 87.38 324 THR A C 1
ATOM 2680 O O . THR A 1 324 ? 30.698 6.542 -20.759 1.00 87.38 324 THR A O 1
ATOM 2683 N N . GLU A 1 325 ? 32.106 5.527 -22.208 1.00 88.94 325 GLU A N 1
ATOM 2684 C CA . GLU A 1 325 ? 33.123 6.563 -22.276 1.00 88.94 325 GLU A CA 1
ATOM 2685 C C . GLU A 1 325 ? 33.412 6.875 -23.743 1.00 88.94 325 GLU A C 1
ATOM 2687 O O . GLU A 1 325 ? 33.302 6.004 -24.613 1.00 88.94 325 GLU A O 1
ATOM 2692 N N . PHE A 1 326 ? 33.781 8.119 -24.029 1.00 86.81 326 PHE A N 1
ATOM 2693 C CA . PHE A 1 326 ? 34.184 8.516 -25.367 1.00 86.81 326 PHE A CA 1
ATOM 2694 C C . PHE A 1 326 ? 35.528 7.889 -25.741 1.00 86.81 326 PHE A C 1
ATOM 2696 O O . PHE A 1 326 ? 36.469 7.872 -24.947 1.00 86.81 326 PHE A O 1
ATOM 2703 N N . THR A 1 327 ? 35.615 7.417 -26.983 1.00 82.69 327 THR A N 1
ATOM 2704 C CA . THR A 1 327 ? 36.801 6.821 -27.607 1.00 82.69 327 THR A CA 1
ATOM 2705 C C . THR A 1 327 ? 37.058 7.504 -28.948 1.00 82.69 327 THR A C 1
ATOM 2707 O O . THR A 1 327 ? 36.113 7.849 -29.660 1.00 82.69 327 THR A O 1
ATOM 2710 N N . GLY A 1 328 ? 38.327 7.726 -29.289 1.00 77.25 328 GLY A N 1
ATOM 2711 C CA . GLY A 1 328 ? 38.717 8.443 -30.499 1.00 77.25 328 GLY A CA 1
ATOM 2712 C C . GLY A 1 328 ? 40.218 8.373 -30.770 1.00 77.25 328 GLY A C 1
ATOM 2713 O O . GLY A 1 328 ? 40.992 7.914 -29.927 1.00 77.25 328 GLY A O 1
ATOM 2714 N N . GLU A 1 329 ? 40.603 8.797 -31.974 1.00 72.44 329 GLU A N 1
ATOM 2715 C CA . GLU A 1 329 ? 42.007 8.942 -32.385 1.00 72.44 329 GLU A CA 1
ATOM 2716 C C . GLU A 1 329 ? 42.627 10.215 -31.783 1.00 72.44 329 GLU A C 1
ATOM 2718 O O . GLU A 1 329 ? 43.752 10.173 -31.288 1.00 72.44 329 GLU A O 1
ATOM 2723 N N . ASP A 1 330 ? 41.865 11.313 -31.759 1.00 80.19 330 ASP A N 1
ATOM 2724 C CA . ASP A 1 330 ? 42.260 12.569 -31.121 1.00 80.19 330 ASP A CA 1
ATOM 2725 C C . ASP A 1 330 ? 42.031 12.516 -29.608 1.00 80.19 330 ASP A C 1
ATOM 2727 O O . ASP A 1 330 ? 41.004 12.029 -29.132 1.00 80.19 330 ASP A O 1
ATOM 2731 N N . SER A 1 331 ? 42.982 13.049 -28.836 1.00 82.50 331 SER A N 1
ATOM 2732 C CA . SER A 1 331 ? 42.886 13.064 -27.374 1.00 82.50 331 SER A CA 1
ATOM 2733 C C . SER A 1 331 ? 41.796 14.001 -26.865 1.00 82.50 331 SER A C 1
ATOM 2735 O O . SER A 1 331 ? 41.139 13.659 -25.889 1.00 82.50 331 SER A O 1
ATOM 2737 N N . GLU A 1 332 ? 41.605 15.151 -27.515 1.00 88.50 332 GLU A N 1
ATOM 2738 C CA . GLU A 1 332 ? 40.589 16.160 -27.201 1.00 88.50 332 GLU A CA 1
ATOM 2739 C C . GLU A 1 332 ? 39.761 16.462 -28.452 1.00 88.50 332 GLU A C 1
ATOM 2741 O O . GLU A 1 332 ? 40.301 16.535 -29.555 1.00 88.50 332 GLU A O 1
ATOM 2746 N N . PHE A 1 333 ? 38.455 16.642 -28.287 1.00 87.44 333 PHE A N 1
ATOM 2747 C CA . PHE A 1 333 ? 37.512 16.877 -29.377 1.00 87.44 333 PHE A CA 1
ATOM 2748 C C . PHE A 1 333 ? 36.317 17.704 -28.888 1.00 87.44 333 PHE A C 1
ATOM 2750 O O . PHE A 1 333 ? 36.097 17.865 -27.689 1.00 87.44 333 PHE A O 1
ATOM 2757 N N . GLU A 1 334 ? 35.526 18.240 -29.815 1.00 87.88 334 GLU A N 1
ATOM 2758 C CA . GLU A 1 334 ? 34.297 18.964 -29.488 1.00 87.88 334 GLU A CA 1
ATOM 2759 C C . GLU A 1 334 ? 33.073 18.117 -29.848 1.00 87.88 334 GLU A C 1
ATOM 2761 O O . GLU A 1 334 ? 32.952 17.623 -30.970 1.00 87.88 334 GLU A O 1
ATOM 2766 N N . TYR A 1 335 ? 32.152 17.948 -28.900 1.00 85.44 335 TYR A N 1
ATOM 2767 C CA . TYR A 1 335 ? 30.891 17.241 -29.107 1.00 85.44 335 TYR A CA 1
ATOM 2768 C C . TYR A 1 335 ? 29.745 18.019 -28.463 1.00 85.44 335 TYR A C 1
ATOM 2770 O O . TYR A 1 335 ? 29.823 18.413 -27.301 1.00 85.44 335 TYR A O 1
ATOM 2778 N N . ALA A 1 336 ? 28.672 18.244 -29.227 1.00 83.12 336 ALA A N 1
ATOM 2779 C CA . ALA A 1 336 ? 27.498 19.008 -28.793 1.00 83.12 336 ALA A CA 1
ATOM 2780 C C . ALA A 1 336 ? 27.824 20.407 -28.208 1.00 83.12 336 ALA A C 1
ATOM 2782 O O . ALA A 1 336 ? 27.108 20.892 -27.338 1.00 83.12 336 ALA A O 1
ATOM 2783 N N . GLY A 1 337 ? 28.894 21.059 -28.687 1.00 86.12 337 GLY A N 1
ATOM 2784 C CA . GLY A 1 337 ? 29.343 22.373 -28.202 1.00 86.12 337 GLY A CA 1
ATOM 2785 C C . GLY A 1 337 ? 30.180 22.333 -26.917 1.00 86.12 337 GLY A C 1
ATOM 2786 O O . GLY A 1 337 ? 30.445 23.378 -26.323 1.00 86.12 337 GLY A O 1
ATOM 2787 N N . HIS A 1 338 ? 30.591 21.142 -26.473 1.00 89.50 338 HIS A N 1
ATOM 2788 C CA . HIS A 1 338 ? 31.431 20.941 -25.295 1.00 89.50 338 HIS A CA 1
ATOM 2789 C C . HIS A 1 338 ? 32.781 20.347 -25.697 1.00 89.50 338 HIS A C 1
ATOM 2791 O O . HIS A 1 338 ? 32.839 19.414 -26.500 1.00 89.50 338 HIS A O 1
ATOM 2797 N N . LYS A 1 339 ? 33.869 20.872 -25.123 1.00 91.00 339 LYS A N 1
ATOM 2798 C CA . LYS A 1 339 ? 35.210 20.296 -25.275 1.00 91.00 339 LYS A CA 1
ATOM 2799 C C . LYS A 1 339 ? 35.343 19.094 -24.350 1.00 91.00 339 LYS A C 1
ATOM 2801 O O . LYS A 1 339 ? 35.137 19.219 -23.152 1.00 91.00 339 LYS A O 1
ATOM 2806 N N . LEU A 1 340 ? 35.670 17.942 -24.906 1.00 91.00 340 LEU A N 1
ATOM 2807 C CA . LEU A 1 340 ? 35.785 16.672 -24.197 1.00 91.00 340 LEU A CA 1
ATOM 2808 C C . LEU A 1 340 ? 37.114 16.019 -24.557 1.00 91.00 340 LEU A C 1
ATOM 2810 O O . LEU A 1 340 ? 37.773 16.406 -25.523 1.00 91.00 340 LEU A O 1
ATOM 2814 N N . LYS A 1 341 ? 37.502 15.004 -23.794 1.00 90.75 341 LYS A N 1
ATOM 2815 C CA . LYS A 1 341 ? 38.671 14.178 -24.078 1.00 90.75 341 LYS A CA 1
ATOM 2816 C C . LYS A 1 341 ? 38.353 12.698 -23.962 1.00 90.75 341 LYS A C 1
ATOM 2818 O O . LYS A 1 341 ? 37.367 12.295 -23.351 1.00 90.75 341 LYS A O 1
ATOM 2823 N N . VAL A 1 342 ? 39.197 11.864 -24.554 1.00 88.19 342 VAL A N 1
ATOM 2824 C CA . VAL A 1 342 ? 39.023 10.408 -24.483 1.00 88.19 342 VAL A CA 1
ATOM 2825 C C . VAL A 1 342 ? 38.997 9.943 -23.020 1.00 88.19 342 VAL A C 1
ATOM 2827 O O . VAL A 1 342 ? 39.837 10.350 -22.216 1.00 88.19 342 VAL A O 1
ATOM 2830 N N . GLY A 1 343 ? 38.014 9.103 -22.684 1.00 86.69 343 GLY A N 1
ATOM 2831 C CA . GLY A 1 343 ? 37.710 8.683 -21.310 1.00 86.69 343 GLY A CA 1
ATOM 2832 C C . GLY A 1 343 ? 36.622 9.510 -20.610 1.00 86.69 343 GLY A C 1
ATOM 2833 O O . GLY A 1 343 ? 36.174 9.125 -19.533 1.00 86.69 343 GLY A O 1
ATOM 2834 N N . ASP A 1 344 ? 36.159 10.620 -21.199 1.00 90.25 344 ASP A N 1
ATOM 2835 C CA . ASP A 1 344 ? 34.976 11.335 -20.706 1.00 90.25 344 ASP A CA 1
ATOM 2836 C C . ASP A 1 344 ? 33.725 10.448 -20.751 1.00 90.25 344 ASP A C 1
ATOM 2838 O O . ASP A 1 344 ? 33.553 9.651 -21.674 1.00 90.25 344 ASP A O 1
ATOM 2842 N N . ARG A 1 345 ? 32.817 10.590 -19.778 1.00 91.12 345 ARG A N 1
ATOM 2843 C CA . ARG A 1 345 ? 31.610 9.752 -19.693 1.00 91.12 345 ARG A CA 1
ATOM 2844 C C . ARG A 1 345 ? 30.550 10.192 -20.701 1.00 91.12 345 ARG A C 1
ATOM 2846 O O . ARG A 1 345 ? 30.151 11.351 -20.741 1.00 91.12 345 ARG A O 1
ATOM 2853 N N . GLY A 1 346 ? 29.962 9.235 -21.412 1.00 88.38 346 GLY A N 1
ATOM 2854 C CA . GLY A 1 346 ? 28.860 9.470 -22.354 1.00 88.38 346 GLY A CA 1
ATOM 2855 C C . GLY A 1 346 ? 27.494 9.729 -21.703 1.00 88.38 346 GLY A C 1
ATOM 2856 O O . GLY A 1 346 ? 26.479 9.750 -22.393 1.00 88.38 346 GLY A O 1
ATOM 2857 N N . ILE A 1 347 ? 27.417 9.918 -20.381 1.00 89.81 347 ILE A N 1
ATOM 2858 C CA . ILE A 1 347 ? 26.149 9.944 -19.631 1.00 89.81 347 ILE A CA 1
ATOM 2859 C C . ILE A 1 347 ? 25.199 11.073 -20.050 1.00 89.81 347 ILE A C 1
ATOM 2861 O O . ILE A 1 347 ? 23.988 10.917 -19.951 1.00 89.81 347 ILE A O 1
ATOM 2865 N N . PHE A 1 348 ? 25.694 12.204 -20.547 1.00 89.62 348 PHE A N 1
ATOM 2866 C CA . PHE A 1 348 ? 24.824 13.286 -21.022 1.00 89.62 348 PHE A CA 1
ATOM 2867 C C . PHE A 1 348 ? 24.254 13.027 -22.428 1.00 89.62 348 PHE A C 1
ATOM 2869 O O . PHE A 1 348 ? 23.397 13.776 -22.892 1.00 89.62 348 PHE A O 1
ATOM 2876 N N . VAL A 1 349 ? 24.682 11.946 -23.087 1.00 88.75 349 VAL A N 1
ATOM 2877 C CA . VAL A 1 349 ? 24.255 11.552 -24.430 1.00 88.75 349 VAL A CA 1
ATOM 2878 C C . VAL A 1 349 ? 23.208 10.444 -24.364 1.00 88.75 349 VAL A C 1
ATOM 2880 O O . VAL A 1 349 ? 23.339 9.482 -23.608 1.00 88.75 349 VAL A O 1
ATOM 2883 N N . LEU A 1 350 ? 22.163 10.557 -25.185 1.00 87.75 350 LEU A N 1
ATOM 2884 C CA . LEU A 1 350 ? 21.146 9.518 -25.336 1.00 87.75 350 LEU A CA 1
ATOM 2885 C C . LEU A 1 350 ? 21.617 8.422 -26.301 1.00 87.75 350 LEU A C 1
ATOM 2887 O O . LEU A 1 350 ? 22.038 8.699 -27.423 1.00 87.75 350 LEU A O 1
ATOM 2891 N N . CYS A 1 351 ? 21.485 7.165 -25.879 1.00 85.62 351 CYS A N 1
ATOM 2892 C CA . CYS A 1 351 ? 22.006 5.988 -26.577 1.00 85.62 351 CYS A CA 1
ATOM 2893 C C . CYS A 1 351 ? 21.402 5.793 -27.979 1.00 85.62 351 CYS A C 1
ATOM 2895 O O . CYS A 1 351 ? 22.107 5.404 -28.907 1.00 85.62 351 CYS A O 1
ATOM 2897 N N . ASN A 1 352 ? 20.132 6.152 -28.174 1.00 76.50 352 ASN A N 1
ATOM 2898 C CA . ASN A 1 352 ? 19.484 6.142 -29.488 1.00 76.50 352 ASN A CA 1
ATOM 2899 C C . ASN A 1 352 ? 19.798 7.377 -30.356 1.00 76.50 352 ASN A C 1
ATOM 2901 O O . ASN A 1 352 ? 19.636 7.307 -31.574 1.00 76.50 352 ASN A O 1
ATOM 2905 N N . LEU A 1 353 ? 20.200 8.506 -29.760 1.00 75.38 353 LEU A N 1
ATOM 2906 C CA . LEU A 1 353 ? 20.448 9.754 -30.495 1.00 75.38 353 LEU A CA 1
ATOM 2907 C C . LEU A 1 353 ? 21.903 9.931 -30.908 1.00 75.38 353 LEU A C 1
ATOM 2909 O O . LEU A 1 353 ? 22.136 10.503 -31.968 1.00 75.38 353 LEU A O 1
ATOM 2913 N N . PHE A 1 354 ? 22.858 9.367 -30.162 1.00 72.38 354 PHE A N 1
ATOM 2914 C CA . PHE A 1 354 ? 24.283 9.435 -30.506 1.00 72.38 354 PHE A CA 1
ATOM 2915 C C . PHE A 1 354 ? 24.535 9.082 -31.979 1.00 72.38 354 PHE A C 1
ATOM 2917 O O . PHE A 1 354 ? 25.205 9.805 -32.710 1.00 72.38 354 PHE A O 1
ATOM 2924 N N . CYS A 1 355 ? 23.906 8.004 -32.451 1.00 71.88 355 CYS A N 1
ATOM 2925 C CA . CYS A 1 355 ? 24.069 7.544 -33.826 1.00 71.88 355 CYS A CA 1
ATOM 2926 C C . CYS A 1 355 ? 23.312 8.403 -34.851 1.00 71.88 355 CYS A C 1
ATOM 2928 O O . CYS A 1 355 ? 23.700 8.466 -36.016 1.00 71.88 355 CYS A O 1
ATOM 2930 N N . LYS A 1 356 ? 22.206 9.032 -34.442 1.00 68.75 356 LYS A N 1
ATOM 2931 C CA . LYS A 1 356 ? 21.353 9.834 -35.323 1.00 68.75 356 LYS A CA 1
ATOM 2932 C C . LYS A 1 356 ? 21.983 11.195 -35.619 1.00 68.75 356 LYS A C 1
ATOM 2934 O O . LYS A 1 356 ? 21.920 11.651 -36.759 1.00 68.75 356 LYS A O 1
ATOM 2939 N N . ASP A 1 357 ? 22.608 11.800 -34.615 1.00 67.38 357 ASP A N 1
ATOM 2940 C CA . ASP A 1 357 ? 23.111 13.174 -34.687 1.00 67.38 357 ASP A CA 1
ATOM 2941 C C . ASP A 1 357 ? 24.481 13.270 -35.388 1.00 67.38 357 ASP A C 1
ATOM 2943 O O . ASP A 1 357 ? 24.841 14.324 -35.906 1.00 67.38 357 ASP A O 1
ATOM 2947 N N . LEU A 1 358 ? 25.220 12.157 -35.485 1.00 65.19 358 LEU A N 1
ATOM 2948 C CA . LEU A 1 358 ? 26.560 12.094 -36.087 1.00 65.19 358 LEU A CA 1
ATOM 2949 C C . LEU A 1 358 ? 26.588 11.808 -37.602 1.00 65.19 358 LEU A C 1
ATOM 2951 O O . LEU A 1 358 ? 27.661 11.773 -38.206 1.00 65.19 358 LEU A O 1
ATOM 2955 N N . GLY A 1 359 ? 25.440 11.576 -38.249 1.00 68.94 359 GLY A N 1
ATOM 2956 C CA . GLY A 1 359 ? 25.405 11.215 -39.671 1.00 68.94 359 GLY A CA 1
ATOM 2957 C C . GLY A 1 359 ? 26.206 9.936 -39.971 1.00 68.94 359 GLY A C 1
ATOM 2958 O O . GLY A 1 359 ? 26.052 8.924 -39.285 1.00 68.94 359 GLY A O 1
ATOM 2959 N N . ARG A 1 360 ? 27.064 9.944 -41.006 1.00 68.06 360 ARG A N 1
ATOM 2960 C CA . ARG A 1 360 ? 27.965 8.807 -41.291 1.00 68.06 360 ARG A CA 1
ATOM 2961 C C . ARG A 1 360 ? 29.099 8.766 -40.262 1.00 68.06 360 ARG A C 1
ATOM 2963 O O . ARG A 1 360 ? 30.063 9.511 -40.384 1.00 68.06 360 ARG A O 1
ATOM 2970 N N . HIS A 1 361 ? 29.006 7.842 -39.313 1.00 75.75 361 HIS A N 1
ATOM 2971 C CA . HIS A 1 361 ? 30.018 7.600 -38.285 1.00 75.75 361 HIS A CA 1
ATOM 2972 C C . HIS A 1 361 ? 30.389 6.111 -38.220 1.00 75.75 361 HIS A C 1
ATOM 2974 O O . HIS A 1 361 ? 29.703 5.256 -38.787 1.00 75.75 361 HIS A O 1
ATOM 2980 N N . ARG A 1 362 ? 31.501 5.806 -37.545 1.00 76.56 362 ARG A N 1
ATOM 2981 C CA . ARG A 1 362 ? 31.999 4.441 -37.324 1.00 76.56 362 ARG A CA 1
ATOM 2982 C C . ARG A 1 362 ? 31.860 4.093 -35.845 1.00 76.56 362 ARG A C 1
ATOM 2984 O O . ARG A 1 362 ? 32.128 4.941 -35.001 1.00 76.56 362 ARG A O 1
ATOM 2991 N N . HIS A 1 363 ? 31.456 2.862 -35.545 1.00 84.50 363 HIS A N 1
ATOM 2992 C CA . HIS A 1 363 ? 31.469 2.329 -34.180 1.00 84.50 363 HIS A CA 1
ATOM 2993 C C . HIS A 1 363 ? 32.817 1.674 -33.918 1.00 84.50 363 HIS A C 1
ATOM 2995 O O . HIS A 1 363 ? 33.360 1.052 -34.825 1.00 84.50 363 HIS A O 1
ATOM 3001 N N . ILE A 1 364 ? 33.346 1.804 -32.705 1.00 85.44 364 ILE A N 1
ATOM 3002 C CA . ILE A 1 364 ? 34.586 1.142 -32.288 1.00 85.44 364 ILE A CA 1
ATOM 3003 C C . ILE A 1 364 ? 34.224 0.101 -31.235 1.00 85.44 364 ILE A C 1
ATOM 3005 O O . ILE A 1 364 ? 33.561 0.421 -30.252 1.00 85.44 364 ILE A O 1
ATOM 3009 N N . ASP A 1 365 ? 34.667 -1.135 -31.434 1.00 86.06 365 ASP A N 1
ATOM 3010 C CA . ASP A 1 365 ? 34.509 -2.214 -30.458 1.00 86.06 365 ASP A CA 1
ATOM 3011 C C . ASP A 1 365 ? 35.765 -3.094 -30.440 1.00 86.06 365 ASP A C 1
ATOM 3013 O O . ASP A 1 365 ? 36.587 -3.062 -31.358 1.00 86.06 365 ASP A O 1
ATOM 3017 N N . TYR A 1 366 ? 35.934 -3.888 -29.387 1.00 87.88 366 TYR A N 1
ATOM 3018 C CA . TYR A 1 366 ? 37.047 -4.822 -29.298 1.00 87.88 366 TYR A CA 1
ATOM 3019 C C . TYR A 1 366 ? 36.940 -5.926 -30.358 1.00 87.88 366 TYR A C 1
ATOM 3021 O O . TYR A 1 366 ? 35.851 -6.364 -30.760 1.00 87.88 366 TYR A O 1
ATOM 3029 N N . CYS A 1 367 ? 38.104 -6.401 -30.794 1.00 86.44 367 CYS A N 1
ATOM 3030 C CA . CYS A 1 367 ? 38.205 -7.544 -31.691 1.00 86.44 367 CYS A CA 1
ATOM 3031 C C . CYS A 1 367 ? 37.643 -8.800 -31.008 1.00 86.44 367 CYS A C 1
ATOM 3033 O O . CYS A 1 367 ? 37.922 -9.047 -29.835 1.00 86.44 367 CYS A O 1
ATOM 3035 N N . LYS A 1 368 ? 36.867 -9.620 -31.732 1.00 81.06 368 LYS A N 1
ATOM 3036 C CA . LYS A 1 368 ? 36.318 -10.876 -31.177 1.00 81.06 368 LYS A CA 1
ATOM 3037 C C . LYS A 1 368 ? 37.358 -11.999 -31.077 1.00 81.06 368 LYS A C 1
ATOM 3039 O O . LYS A 1 368 ? 37.214 -12.850 -30.210 1.00 81.06 368 LYS A O 1
ATOM 3044 N N . ASN A 1 369 ? 38.369 -12.005 -31.952 1.00 74.31 369 ASN A N 1
ATOM 3045 C CA . ASN A 1 369 ? 39.453 -12.993 -31.976 1.00 74.31 369 ASN A CA 1
ATOM 3046 C C . ASN A 1 369 ? 40.808 -12.289 -32.105 1.00 74.31 369 ASN A C 1
ATOM 3048 O O . ASN A 1 369 ? 41.208 -11.908 -33.204 1.00 74.31 369 ASN A O 1
ATOM 3052 N N . GLU A 1 370 ? 41.527 -12.155 -30.992 1.00 67.50 370 GLU A N 1
ATOM 3053 C CA . GLU A 1 370 ? 42.819 -11.457 -30.942 1.00 67.50 370 GLU A CA 1
ATOM 3054 C C . GLU A 1 370 ? 43.895 -12.147 -31.811 1.00 67.50 370 GLU A C 1
ATOM 3056 O O . GLU A 1 370 ? 44.670 -11.467 -32.483 1.00 67.50 370 GLU A O 1
ATOM 3061 N N . GLU A 1 371 ? 43.880 -13.484 -31.900 1.00 63.34 371 GLU A N 1
ATOM 3062 C CA . GLU A 1 371 ? 44.826 -14.281 -32.710 1.00 63.34 371 GLU A CA 1
ATOM 3063 C C . GLU A 1 371 ? 44.677 -14.046 -34.227 1.00 63.34 371 GLU A C 1
ATOM 3065 O O . GLU A 1 371 ? 45.659 -13.980 -34.975 1.00 63.34 371 GLU A O 1
ATOM 3070 N N . ASN A 1 372 ? 43.441 -13.855 -34.698 1.00 58.81 372 ASN A N 1
ATOM 3071 C CA . ASN A 1 372 ? 43.164 -13.611 -36.116 1.00 58.81 372 ASN A CA 1
ATOM 3072 C C . ASN A 1 372 ? 43.513 -12.177 -36.537 1.00 58.81 372 ASN A C 1
ATOM 3074 O O . ASN A 1 372 ? 43.882 -11.959 -37.695 1.00 58.81 372 ASN A O 1
ATOM 3078 N N . CYS A 1 373 ? 43.426 -11.218 -35.608 1.00 58.94 373 CYS A N 1
ATOM 3079 C CA . CYS A 1 373 ? 43.827 -9.829 -35.834 1.00 58.94 373 CYS A CA 1
ATOM 3080 C C . CYS A 1 373 ? 45.345 -9.697 -36.006 1.00 58.94 373 CYS A C 1
ATOM 3082 O O . CYS A 1 373 ? 45.795 -9.006 -36.915 1.00 58.94 373 CYS A O 1
ATOM 3084 N N . GLN A 1 374 ? 46.140 -10.425 -35.213 1.00 55.94 374 GLN A N 1
ATOM 3085 C CA . GLN A 1 374 ? 47.607 -10.431 -35.340 1.00 55.94 374 GLN A CA 1
ATOM 3086 C C . GLN A 1 374 ? 48.092 -11.039 -36.666 1.00 55.94 374 GLN A C 1
ATOM 3088 O O . GLN A 1 374 ? 49.143 -10.666 -37.179 1.00 55.94 374 GLN A O 1
ATOM 3093 N N . SER A 1 375 ? 47.305 -11.951 -37.239 1.00 55.72 375 SER A N 1
ATOM 3094 C CA . SER A 1 375 ? 47.642 -12.676 -38.469 1.00 55.72 375 SER A CA 1
ATOM 3095 C C . SER A 1 375 ? 47.286 -11.916 -39.759 1.00 55.72 375 SER A C 1
ATOM 3097 O O . SER A 1 375 ? 47.475 -12.455 -40.847 1.00 55.72 375 SER A O 1
ATOM 3099 N N . GLY A 1 376 ? 46.710 -10.707 -39.668 1.00 53.44 376 GLY A N 1
ATOM 3100 C CA . GLY A 1 376 ? 46.248 -9.925 -40.827 1.00 53.44 376 GLY A CA 1
ATOM 3101 C C . GLY A 1 376 ? 45.075 -10.549 -41.604 1.00 53.44 376 GLY A C 1
ATOM 3102 O O . GLY A 1 376 ? 44.668 -10.021 -42.636 1.00 53.44 376 GLY A O 1
ATOM 3103 N N . ASN A 1 377 ? 44.514 -11.660 -41.111 1.00 52.28 377 ASN A N 1
ATOM 3104 C CA . ASN A 1 377 ? 43.500 -12.465 -41.804 1.00 52.28 377 ASN A CA 1
ATOM 3105 C C . ASN A 1 377 ? 42.054 -12.093 -41.436 1.00 52.28 377 ASN A C 1
ATOM 3107 O O . ASN A 1 377 ? 41.113 -12.609 -42.037 1.00 52.28 377 ASN A O 1
ATOM 3111 N N . GLN A 1 378 ? 41.849 -11.178 -40.486 1.00 55.56 378 GLN A N 1
ATOM 3112 C CA . GLN A 1 378 ? 40.574 -10.488 -40.300 1.00 55.56 378 GLN A CA 1
ATOM 3113 C C . GLN A 1 378 ? 40.795 -8.994 -40.497 1.00 55.56 378 GLN A C 1
ATOM 3115 O O . GLN A 1 378 ? 41.360 -8.327 -39.640 1.00 55.56 378 GLN A O 1
ATOM 3120 N N . GLY A 1 379 ? 40.360 -8.459 -41.635 1.00 48.97 379 GLY A N 1
ATOM 3121 C CA . GLY A 1 379 ? 40.493 -7.020 -41.859 1.00 48.97 379 GLY A CA 1
ATOM 3122 C C . GLY A 1 379 ? 39.618 -6.408 -42.939 1.00 48.97 379 GLY A C 1
ATOM 3123 O O . GLY A 1 379 ? 39.643 -5.190 -43.075 1.00 48.97 379 GLY A O 1
ATOM 3124 N N . GLN A 1 380 ? 38.854 -7.202 -43.694 1.00 53.94 380 GLN A N 1
ATOM 3125 C CA . GLN A 1 380 ? 37.894 -6.694 -44.680 1.00 53.94 380 GLN A CA 1
ATOM 3126 C C . GLN A 1 380 ? 36.666 -7.611 -44.742 1.00 53.94 380 GLN A C 1
ATOM 3128 O O . GLN A 1 380 ? 36.428 -8.308 -45.726 1.00 53.94 380 GLN A O 1
ATOM 3133 N N . GLY A 1 381 ? 35.896 -7.655 -43.655 1.00 61.16 381 GLY A N 1
ATOM 3134 C CA . GLY A 1 381 ? 34.504 -8.100 -43.740 1.00 61.16 381 GLY A CA 1
ATOM 3135 C C . GLY A 1 381 ? 33.636 -6.941 -44.235 1.00 61.16 381 GLY A C 1
ATOM 3136 O O . GLY A 1 381 ? 34.017 -5.785 -44.077 1.00 61.16 381 GLY A O 1
ATOM 3137 N N . GLN A 1 382 ? 32.449 -7.206 -44.793 1.00 67.75 382 GLN A N 1
ATOM 3138 C CA . GLN A 1 382 ? 31.518 -6.125 -45.177 1.00 67.75 382 GLN A CA 1
ATOM 3139 C C . GLN A 1 382 ? 31.168 -5.183 -44.005 1.00 67.75 382 GLN A C 1
ATOM 3141 O O . GLN A 1 382 ? 30.872 -4.015 -44.237 1.00 67.75 382 GLN A O 1
ATOM 3146 N N . ASP A 1 383 ? 31.239 -5.679 -42.763 1.00 79.44 383 ASP A N 1
ATOM 3147 C CA . ASP A 1 383 ? 30.810 -4.975 -41.551 1.00 79.44 383 ASP A CA 1
ATOM 3148 C C . ASP A 1 383 ? 31.940 -4.692 -40.537 1.00 79.44 383 ASP A C 1
ATOM 3150 O O . ASP A 1 383 ? 31.660 -4.146 -39.468 1.00 79.44 383 ASP A O 1
ATOM 3154 N N . THR A 1 384 ? 33.198 -5.054 -40.833 1.00 84.06 384 THR A N 1
ATOM 3155 C CA . THR A 1 384 ? 34.346 -4.865 -39.922 1.00 84.06 384 THR A CA 1
ATOM 3156 C C . THR A 1 384 ? 35.607 -4.397 -40.646 1.00 84.06 384 THR A C 1
ATOM 3158 O O . THR A 1 384 ? 35.990 -4.945 -41.680 1.00 84.06 384 THR A O 1
ATOM 3161 N N . GLN A 1 385 ? 36.297 -3.423 -40.054 1.00 84.19 385 GLN A N 1
ATOM 3162 C CA . GLN A 1 385 ? 37.592 -2.923 -40.509 1.00 84.19 385 GLN A CA 1
ATOM 3163 C C . GLN A 1 385 ? 38.534 -2.770 -39.312 1.00 84.19 385 GLN A C 1
ATOM 3165 O O . GLN A 1 385 ? 38.247 -2.006 -38.395 1.00 84.19 385 GLN A O 1
ATOM 3170 N N . HIS A 1 386 ? 39.669 -3.469 -39.333 1.00 85.31 386 HIS A N 1
ATOM 3171 C CA . HIS A 1 386 ? 40.611 -3.460 -38.214 1.00 85.31 386 HIS A CA 1
ATOM 3172 C C . HIS A 1 386 ? 41.309 -2.105 -38.031 1.00 85.31 386 HIS A C 1
ATOM 3174 O O . HIS A 1 386 ? 41.666 -1.445 -39.014 1.00 85.31 386 HIS A O 1
ATOM 3180 N N . ILE A 1 387 ? 41.522 -1.700 -36.775 1.00 83.94 387 ILE A N 1
ATOM 3181 C CA . ILE A 1 387 ? 42.228 -0.467 -36.418 1.00 83.94 387 ILE A CA 1
ATOM 3182 C C . ILE A 1 387 ? 43.680 -0.803 -36.071 1.00 83.94 387 ILE A C 1
ATOM 3184 O O . ILE A 1 387 ? 43.972 -1.325 -35.001 1.00 83.94 387 ILE A O 1
ATOM 3188 N N . ASN A 1 388 ? 44.605 -0.447 -36.965 1.00 81.94 388 ASN A N 1
ATOM 3189 C CA . ASN A 1 388 ? 46.040 -0.717 -36.788 1.00 81.94 388 ASN A CA 1
ATOM 3190 C C . ASN A 1 388 ? 46.742 0.243 -35.808 1.00 81.94 388 ASN A C 1
ATOM 3192 O O . ASN A 1 388 ? 47.920 0.064 -35.504 1.00 81.94 388 ASN A O 1
ATOM 3196 N N . VAL A 1 389 ? 46.050 1.289 -35.349 1.00 81.25 389 VAL A N 1
ATOM 3197 C CA . VAL A 1 389 ? 46.585 2.281 -34.408 1.00 81.25 389 VAL A CA 1
ATOM 3198 C C . VAL A 1 389 ? 46.099 2.007 -32.986 1.00 81.25 389 VAL A C 1
ATOM 3200 O O . VAL A 1 389 ? 45.011 1.478 -32.765 1.00 81.25 389 VAL A O 1
ATOM 3203 N N . LYS A 1 390 ? 46.916 2.381 -31.998 1.00 82.62 390 LYS A N 1
ATOM 3204 C CA . LYS A 1 390 ? 46.593 2.227 -30.576 1.00 82.62 390 LYS A CA 1
ATOM 3205 C C . LYS A 1 390 ? 45.522 3.237 -30.153 1.00 82.62 390 LYS A C 1
ATOM 3207 O O . LYS A 1 390 ? 45.840 4.380 -29.845 1.00 82.62 390 LYS A O 1
ATOM 3212 N N . VAL A 1 391 ? 44.263 2.802 -30.121 1.00 81.94 391 VAL A N 1
ATOM 3213 C CA . VAL A 1 391 ? 43.109 3.632 -29.729 1.00 81.94 391 VAL A CA 1
ATOM 3214 C C . VAL A 1 391 ? 42.744 3.415 -28.261 1.00 81.94 391 VAL A C 1
ATOM 3216 O O . VAL A 1 391 ? 42.651 2.279 -27.794 1.00 81.94 391 VAL A O 1
ATOM 3219 N N . GLN A 1 392 ? 42.507 4.506 -27.540 1.00 79.00 392 GLN A N 1
ATOM 3220 C CA . GLN A 1 392 ? 42.037 4.519 -26.150 1.00 79.00 392 GLN A CA 1
ATOM 3221 C C . GLN A 1 392 ? 40.508 4.332 -26.072 1.00 79.00 392 GLN A C 1
ATOM 3223 O O . GLN A 1 392 ? 39.827 4.772 -26.994 1.00 79.00 392 GLN A O 1
ATOM 3228 N N . PRO A 1 393 ? 39.926 3.743 -25.007 1.00 72.38 393 PRO A N 1
ATOM 3229 C CA . PRO A 1 393 ? 40.582 3.210 -23.810 1.00 72.38 393 PRO A CA 1
ATOM 3230 C C . PRO A 1 393 ? 41.243 1.843 -24.061 1.00 72.38 393 PRO A C 1
ATOM 3232 O O . PRO A 1 393 ? 40.864 1.115 -24.978 1.00 72.38 393 PRO A O 1
ATOM 3235 N N . ASN A 1 394 ? 42.225 1.466 -23.236 1.00 82.12 394 ASN A N 1
ATOM 3236 C CA . ASN A 1 394 ? 42.979 0.202 -23.330 1.00 82.12 394 ASN A CA 1
ATOM 3237 C C . ASN A 1 394 ? 43.709 0.032 -24.680 1.00 82.12 394 ASN A C 1
ATOM 3239 O O . ASN A 1 394 ? 43.293 -0.788 -25.503 1.00 82.12 394 ASN A O 1
ATOM 3243 N N . PRO A 1 395 ? 44.796 0.784 -24.924 1.00 82.06 395 PRO A N 1
ATOM 3244 C CA . PRO A 1 395 ? 45.465 0.852 -26.227 1.00 82.06 395 PRO A CA 1
ATOM 3245 C C . PRO A 1 395 ? 46.118 -0.470 -26.648 1.00 82.06 395 PRO A C 1
ATOM 3247 O O . PRO A 1 395 ? 46.301 -0.705 -27.838 1.00 82.06 395 PRO A O 1
ATOM 3250 N N . GLU A 1 396 ? 46.445 -1.337 -25.687 1.00 85.06 396 GLU A N 1
ATOM 3251 C CA . GLU A 1 396 ? 47.041 -2.652 -25.947 1.00 85.06 396 GLU A CA 1
ATOM 3252 C C . GLU A 1 396 ? 46.012 -3.697 -26.395 1.00 85.06 396 GLU A C 1
ATOM 3254 O O . GLU A 1 396 ? 46.389 -4.743 -26.916 1.00 85.06 396 GLU A O 1
ATOM 3259 N N . LYS A 1 397 ? 44.712 -3.430 -26.206 1.00 85.88 397 LYS A N 1
ATOM 3260 C CA . LYS A 1 397 ? 43.656 -4.349 -26.625 1.00 85.88 397 LYS A CA 1
ATOM 3261 C C . LYS A 1 397 ? 43.182 -3.987 -28.040 1.00 85.88 397 LYS A C 1
ATOM 3263 O O . LYS A 1 397 ? 42.717 -2.853 -28.230 1.00 85.88 397 LYS A O 1
ATOM 3268 N N . PRO A 1 398 ? 43.267 -4.916 -29.013 1.00 85.44 398 PRO A N 1
ATOM 3269 C CA . PRO A 1 398 ? 42.97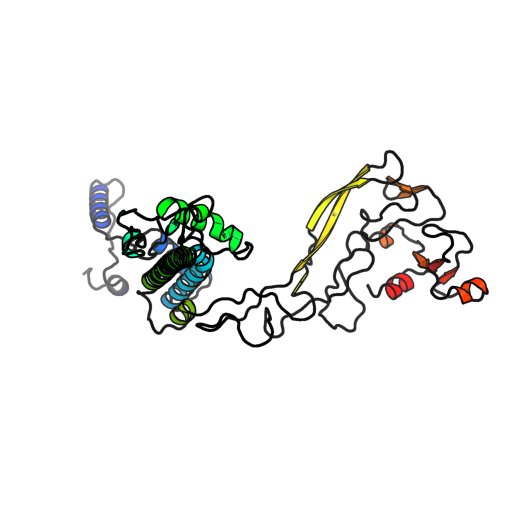2 -4.638 -30.417 1.00 85.44 398 PRO A CA 1
ATOM 3270 C C . PRO A 1 398 ? 41.488 -4.307 -30.634 1.00 85.44 398 PRO A C 1
ATOM 3272 O O . PRO A 1 398 ? 40.600 -4.877 -29.986 1.00 85.44 398 PRO A O 1
ATOM 3275 N N . LYS A 1 399 ? 41.207 -3.380 -31.558 1.00 87.12 399 LYS A N 1
ATOM 3276 C CA . LYS A 1 399 ? 39.858 -2.860 -31.841 1.00 87.12 399 LYS A CA 1
ATOM 3277 C C . LYS A 1 399 ? 39.561 -2.838 -33.337 1.00 87.12 399 LYS A C 1
ATOM 3279 O O . LYS A 1 399 ? 40.466 -2.693 -34.154 1.00 87.12 399 LYS A O 1
ATOM 3284 N N . ASP A 1 400 ? 38.279 -2.923 -33.663 1.00 87.62 400 ASP A N 1
ATOM 3285 C CA . ASP A 1 400 ? 37.757 -2.824 -35.021 1.00 87.62 400 ASP A CA 1
ATOM 3286 C C . ASP A 1 400 ? 36.790 -1.645 -35.127 1.00 87.62 400 ASP A C 1
ATOM 3288 O O . ASP A 1 400 ? 35.994 -1.389 -34.219 1.00 87.62 400 ASP A O 1
ATOM 3292 N N . PHE A 1 401 ? 36.795 -0.982 -36.282 1.00 86.94 401 PHE A N 1
ATOM 3293 C CA . PHE A 1 401 ? 35.624 -0.259 -36.739 1.00 86.94 401 PHE A CA 1
ATOM 3294 C C . PHE A 1 401 ? 34.561 -1.272 -37.153 1.00 86.94 401 PHE A C 1
ATOM 3296 O O . PHE A 1 401 ? 34.819 -2.149 -37.980 1.00 86.94 401 PHE A O 1
ATOM 3303 N N . ILE A 1 402 ? 33.358 -1.139 -36.607 1.00 87.19 402 ILE A N 1
ATOM 3304 C CA . ILE A 1 402 ? 32.225 -2.002 -36.928 1.00 87.19 402 ILE A CA 1
ATOM 3305 C C . ILE A 1 402 ? 31.068 -1.195 -37.512 1.00 87.19 402 ILE A C 1
ATOM 3307 O O . ILE A 1 402 ? 30.885 -0.009 -37.212 1.00 87.19 402 ILE A O 1
ATOM 3311 N N . SER A 1 403 ? 30.279 -1.837 -38.373 1.00 85.62 403 SER A N 1
ATOM 3312 C CA . SER A 1 403 ? 29.070 -1.226 -38.916 1.00 85.62 403 SER A CA 1
ATOM 3313 C C . SER A 1 403 ? 28.020 -1.020 -37.821 1.00 85.62 403 SER A C 1
ATOM 3315 O O . SER A 1 403 ? 27.984 -1.727 -36.813 1.00 85.62 403 SER A O 1
ATOM 3317 N N . HIS A 1 404 ? 27.119 -0.060 -38.034 1.00 82.69 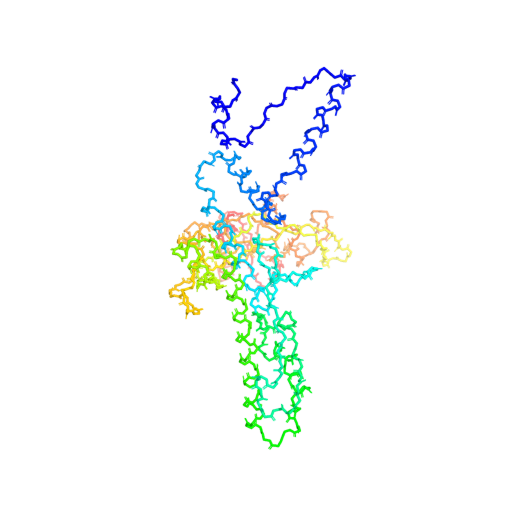404 HIS A N 1
ATOM 3318 C CA . HIS A 1 404 ? 26.022 0.215 -37.103 1.00 82.69 404 HIS A CA 1
ATOM 3319 C C . HIS A 1 404 ? 25.123 -1.011 -36.873 1.00 82.69 404 HIS A C 1
ATOM 3321 O O . HIS A 1 404 ? 24.653 -1.247 -35.764 1.00 82.69 404 HIS A O 1
ATOM 3327 N N . LYS A 1 405 ? 24.918 -1.821 -37.917 1.00 83.81 405 LYS A N 1
ATOM 3328 C CA . LYS A 1 405 ? 24.169 -3.076 -37.830 1.00 83.81 405 LYS A CA 1
ATOM 3329 C C . LYS A 1 405 ? 24.877 -4.067 -36.903 1.00 83.81 405 LYS A C 1
ATOM 3331 O O . LYS A 1 405 ? 24.259 -4.570 -35.970 1.00 83.81 405 LYS A O 1
ATOM 3336 N N . LEU A 1 406 ? 26.172 -4.298 -37.130 1.00 85.56 406 LEU A N 1
ATOM 3337 C CA . LEU A 1 406 ? 26.952 -5.239 -36.330 1.00 85.56 406 LEU A CA 1
ATOM 3338 C C . LEU A 1 406 ? 27.091 -4.784 -34.870 1.00 85.56 406 LEU A C 1
ATOM 3340 O O . LEU A 1 406 ? 27.109 -5.621 -33.972 1.00 85.56 406 LEU A O 1
ATOM 3344 N N . PHE A 1 407 ? 27.153 -3.474 -34.624 1.00 86.19 407 PHE A N 1
ATOM 3345 C CA . PHE A 1 407 ? 27.142 -2.906 -33.276 1.00 86.19 407 PHE A CA 1
ATOM 3346 C C . PHE A 1 407 ? 25.901 -3.343 -32.483 1.00 86.19 407 PHE A C 1
ATOM 3348 O O . PHE A 1 407 ? 26.041 -3.937 -31.416 1.00 86.19 407 PHE A O 1
ATOM 3355 N N . TRP A 1 408 ? 24.695 -3.148 -33.023 1.00 84.19 408 TRP A N 1
ATOM 3356 C CA . TRP A 1 408 ? 23.457 -3.569 -32.351 1.00 84.19 408 TRP A CA 1
ATOM 3357 C C . TRP A 1 408 ? 23.298 -5.092 -32.273 1.00 84.19 408 TRP A C 1
ATOM 3359 O O . TRP A 1 408 ? 22.852 -5.627 -31.260 1.00 84.19 408 TRP A O 1
ATOM 3369 N N . GLU A 1 409 ? 23.738 -5.831 -33.294 1.00 86.19 409 GLU A N 1
ATOM 3370 C CA . GLU A 1 409 ? 23.751 -7.299 -33.233 1.00 86.19 409 GLU A CA 1
ATOM 3371 C C . GLU A 1 409 ? 24.623 -7.823 -32.084 1.00 86.19 409 GLU A C 1
ATOM 3373 O O . GLU A 1 409 ? 24.250 -8.789 -31.417 1.00 86.19 409 GLU A O 1
ATOM 3378 N N . ARG A 1 410 ? 25.769 -7.180 -31.816 1.00 87.44 410 ARG A N 1
ATOM 3379 C CA . ARG A 1 410 ? 26.659 -7.557 -30.707 1.00 87.44 410 ARG A CA 1
ATOM 3380 C C . ARG A 1 410 ? 26.060 -7.259 -29.336 1.00 87.44 410 ARG A C 1
ATOM 3382 O O . ARG A 1 410 ? 26.367 -7.979 -28.390 1.00 87.44 410 ARG A O 1
ATOM 3389 N N . THR A 1 411 ? 25.231 -6.227 -29.215 1.00 84.81 411 THR A N 1
ATOM 3390 C CA . THR A 1 411 ? 24.635 -5.843 -27.927 1.00 84.81 411 THR A CA 1
ATOM 3391 C C . THR A 1 411 ? 23.444 -6.719 -27.570 1.00 84.81 411 THR A C 1
ATOM 3393 O O . THR A 1 411 ? 23.085 -6.812 -26.398 1.00 84.81 411 THR A O 1
ATOM 3396 N N . GLY A 1 412 ? 22.827 -7.359 -28.568 1.00 88.75 412 GLY A N 1
ATOM 3397 C CA . GLY A 1 412 ? 21.578 -8.094 -28.395 1.00 88.75 412 GLY A CA 1
ATOM 3398 C C . GLY A 1 412 ? 20.383 -7.176 -28.127 1.00 88.75 412 GLY A C 1
ATOM 3399 O O . GLY A 1 412 ? 19.339 -7.671 -27.703 1.00 88.75 412 GLY A O 1
ATOM 3400 N N . PHE A 1 413 ? 20.533 -5.869 -28.373 1.00 88.94 413 PHE A N 1
ATOM 3401 C CA . PHE A 1 413 ? 19.486 -4.858 -28.259 1.00 88.94 413 PHE A CA 1
ATOM 3402 C C . PHE A 1 413 ? 19.233 -4.181 -29.608 1.00 88.94 413 PHE A C 1
ATOM 3404 O O . PHE A 1 413 ? 20.147 -4.036 -30.417 1.00 88.94 413 PHE A O 1
ATOM 3411 N N . LYS A 1 414 ? 17.990 -3.765 -29.842 1.00 84.12 414 LYS A N 1
ATOM 3412 C CA . LYS A 1 414 ? 17.588 -2.941 -30.985 1.00 84.12 414 LYS A CA 1
ATOM 3413 C C . LYS A 1 414 ? 17.449 -1.478 -30.598 1.00 84.12 414 LYS A C 1
ATOM 3415 O O . LYS A 1 414 ? 17.028 -1.234 -29.447 1.00 84.12 414 LYS A O 1
#

pLDDT: mean 85.6, std 8.73, range [43.84, 95.19]

Organism: NCBI:txid588596

Radius of gyration: 35.88 Å; chains: 1; bounding box: 105×62×92 Å

Sequence (414 aa):
EGEDNFISRMYKGGLDIIPWPMFNDASWFKTLSKVNKKLDKQEAKYDNARAFLQNTKVIMAKLKICDWGSLDENLIQIRVATLKRLLPTVVAYGLEQKDSVIEQLTNHDTGELIDDPKVSLSDILHDFEKSIELLPDSDIKLYDEHESFERLSEDLRIYFEDIVQLRKESSNDREWFANFDKFFKYIIERRVIRVQNWYMQNTVKFPLDNSDVVNGKNEHQCRELCEDKGKCEVELKPKEQKETYEGLVNDTSFTFTKYIQLSKRLNCSKKIPPNEFKHTGKHTHNDNGFHYCNAKCPFCEYYCTLPYGHPQIHDTKHGNMAQTEFTGEDSEFEYAGHKLKVGDRGIFVLCNLFCKDLGRHRHIDYCKNEENCQSGNQGQGQDTQHINVKVQPNPEKPKDFISHKLFWERTGFK

Secondary structure (DSSP, 8-state):
--TT-HHHHHTTT-----PPPPTTSHHHHHHHHHHHHHHTTPPPSSSSHHHHHHHHHHHHHHHHTT--S-HHHHHHHHHHHHHHHHHHHHHHHSEEEESSSEEE-B-TTT-PBPP----BGGGT-TT--S-PBPPPGGG-----SSS-HHHHTHHHHHHHHHHT--GGG-S-HHHHHHHHHHHHHHHHHHHHHHHHHHHHHTTTTS-TT-HHHHHHHH-EE--SBP-SSSBSEE-SSPEEEEEEEE-SSTT-EEEEEEEE--EEPPBP-PEEPTT-SS-SS---SSTT---B---B-TTT-PBP-SBTT--SPB-----B-TT-B--BSSSEEEETTEEEETT-BGGGSBTTTHHHHTSS--EEEE-S-HHHHHTT-SS-BTTEEEE-S-PBSSTTS-EEEE-HHHHHHHHTB-